Protein AF-A0A660S568-F1 (afdb_monomer)

Secondary structure (DSSP, 8-state):
-HHHHHHHHHHS----PPPEEE-HHHHHHHHHHHGGG---GGGHHHHHHHHHHHHHHHHHHTT--GGGHHHHHHHHHHHHHHHHHHHHHHH-GGG--SS-EEETTEEEPPPHHHHTHHHHHHHHHHHHHHHHHH-SS---SHHHHHHHHHHHHHHHHH-HHHHHHHHHHHHHHS-GGG--SS---HHHHHHHHHHHHHHHTTTTHHHHHHHHHHHHHHHHHHHHHHHTT-PPP----S----HHHHHHHHHHHHHHHHHH-SGGGHHHHHHHHHHHHHHHHTT-HHHHHHHHTS-STTHHHHHHHHHHHHHHHHHHTT-S---SSHHHHHHHHHHHHHHHHHHHHHHHHHHHHHHHHHHHHT-GGGTTSSHHHHHHHHHHHH--TT---TTTSSS--S--EEEEEEEEEESSSEEEEEEEEE-PPTT---HHHHHHHHH--HHHHHHHHHHHHHHH--HHHHTT----EEEEEEEEEEETTEEEEEEEEE-

Nearest PDB structures (foldseek):
  7vx8-assembly1_B  TM=1.198E-01  e=1.584E+00  Caenorhabditis elegans

Structure (mmCIF, N/CA/C/O backbone):
data_AF-A0A660S568-F1
#
_entry.id   AF-A0A660S568-F1
#
loop_
_atom_site.group_PDB
_atom_site.id
_atom_site.type_symbol
_atom_site.label_atom_id
_atom_site.label_alt_id
_atom_site.label_comp_id
_atom_site.label_asym_id
_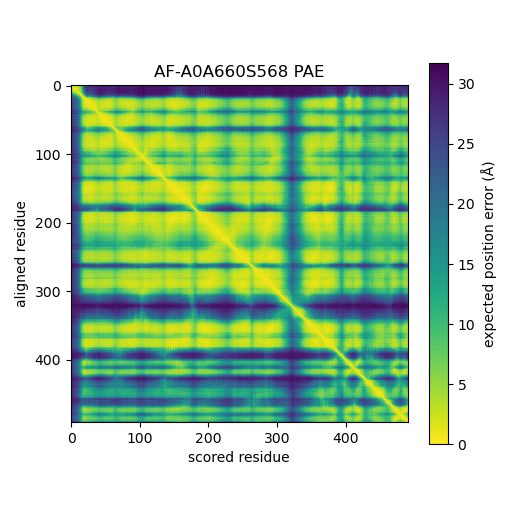atom_site.label_entity_id
_atom_site.label_seq_id
_atom_site.pdbx_PDB_ins_code
_atom_site.Cartn_x
_atom_site.Cartn_y
_atom_site.Cartn_z
_atom_site.occupancy
_atom_site.B_iso_or_equiv
_atom_site.auth_seq_id
_atom_site.auth_comp_id
_atom_site.auth_asym_id
_atom_site.auth_atom_id
_atom_site.pdbx_PDB_model_num
ATOM 1 N N . LYS A 1 1 ? 27.824 22.972 44.563 1.00 46.41 1 LYS A N 1
ATOM 2 C CA . LYS A 1 1 ? 26.780 21.960 44.894 1.00 46.41 1 LYS A CA 1
ATOM 3 C C . LYS A 1 1 ? 25.363 22.378 44.470 1.00 46.41 1 LYS A C 1
ATOM 5 O O . LYS A 1 1 ? 24.784 21.638 43.693 1.00 46.41 1 LYS A O 1
ATOM 10 N N . LYS A 1 2 ? 24.819 23.547 44.859 1.00 43.12 2 LYS A N 1
ATOM 11 C CA . LYS A 1 2 ? 23.480 24.006 44.397 1.00 43.12 2 LYS A CA 1
ATOM 12 C C . LYS A 1 2 ? 23.374 24.261 42.878 1.00 43.12 2 LYS A C 1
ATOM 14 O O . LYS A 1 2 ? 22.350 23.951 42.289 1.00 43.12 2 LYS A O 1
ATOM 19 N N . PHE A 1 3 ? 24.447 24.729 42.235 1.00 35.59 3 PHE A N 1
ATOM 20 C CA . PHE A 1 3 ? 24.485 24.933 40.776 1.00 35.59 3 PHE A CA 1
ATOM 21 C C . PHE A 1 3 ? 24.481 23.611 39.984 1.00 35.59 3 PHE A C 1
ATOM 23 O O . PHE A 1 3 ? 23.767 23.478 39.002 1.00 35.59 3 PHE A O 1
ATOM 30 N N . LEU A 1 4 ? 25.198 22.595 40.478 1.00 39.75 4 LEU A N 1
ATOM 31 C CA . LEU A 1 4 ? 25.195 21.236 39.919 1.00 39.75 4 LEU A CA 1
ATOM 32 C C . LEU A 1 4 ? 23.847 20.526 40.120 1.00 39.75 4 LEU A C 1
ATOM 34 O O . LEU A 1 4 ? 23.410 19.816 39.229 1.00 39.75 4 LEU A O 1
ATOM 38 N N . ALA A 1 5 ? 23.158 20.755 41.243 1.00 40.19 5 ALA A N 1
ATOM 39 C CA . ALA A 1 5 ? 21.812 20.220 41.466 1.00 40.19 5 ALA A CA 1
ATOM 40 C C . ALA A 1 5 ? 20.760 20.861 40.538 1.00 40.19 5 ALA A C 1
ATOM 42 O O . ALA A 1 5 ? 19.881 20.157 40.056 1.00 40.19 5 ALA A O 1
ATOM 43 N N . SER A 1 6 ? 20.892 22.161 40.242 1.00 31.73 6 SER A N 1
ATOM 44 C CA . SER A 1 6 ? 20.068 22.863 39.244 1.00 31.73 6 SER A CA 1
ATOM 45 C C . SER A 1 6 ? 20.357 22.362 37.825 1.00 31.73 6 SER A C 1
ATOM 47 O O . SER A 1 6 ? 19.438 22.019 37.095 1.00 31.73 6 SER A O 1
ATOM 49 N N . LEU A 1 7 ? 21.632 22.188 37.455 1.00 33.47 7 LEU A N 1
ATOM 50 C CA . LEU A 1 7 ? 21.998 21.640 36.145 1.00 33.47 7 LEU A CA 1
ATOM 51 C C . LEU A 1 7 ? 21.511 20.192 35.964 1.00 33.47 7 LEU A C 1
ATOM 53 O O . LEU A 1 7 ? 21.050 19.835 34.888 1.00 33.47 7 LEU A O 1
ATOM 57 N N . ILE A 1 8 ? 21.563 19.375 37.022 1.00 43.44 8 ILE A N 1
ATOM 58 C CA . ILE A 1 8 ? 21.052 17.997 37.019 1.00 43.44 8 ILE A CA 1
ATOM 59 C C . ILE A 1 8 ? 19.518 17.972 36.999 1.00 43.44 8 ILE A C 1
ATOM 61 O O . ILE A 1 8 ? 18.960 17.085 36.366 1.00 43.44 8 ILE A O 1
ATOM 65 N N . SER A 1 9 ? 18.809 18.937 37.602 1.00 33.28 9 SER A N 1
ATOM 66 C CA . SER A 1 9 ? 17.347 19.027 37.445 1.00 33.28 9 SER A CA 1
ATOM 67 C C . SER A 1 9 ? 16.940 19.504 36.050 1.00 33.28 9 SER A C 1
ATOM 69 O O . SER A 1 9 ? 15.931 19.046 35.528 1.00 33.28 9 SER A O 1
ATOM 71 N N . THR A 1 10 ? 17.741 20.364 35.415 1.00 33.97 10 THR A N 1
ATOM 72 C CA . THR A 1 10 ? 17.512 20.812 34.031 1.00 33.97 10 THR A CA 1
ATOM 73 C C . THR A 1 10 ? 17.894 19.732 33.010 1.00 33.97 10 THR A C 1
ATOM 75 O O . THR A 1 10 ? 17.248 19.631 31.977 1.00 33.97 10 THR A O 1
ATOM 78 N N . LEU A 1 11 ? 18.872 18.869 33.317 1.00 32.28 11 LEU A N 1
ATOM 79 C CA . LEU A 1 11 ? 19.239 17.697 32.503 1.00 32.28 11 LEU A CA 1
ATOM 80 C C . LEU A 1 11 ? 18.333 16.474 32.748 1.00 32.28 11 LEU A C 1
ATOM 82 O O . LEU A 1 11 ? 18.175 15.654 31.850 1.00 32.28 11 LEU A O 1
ATOM 86 N N . ASN A 1 12 ? 17.705 16.362 33.925 1.00 31.38 12 ASN A N 1
ATOM 87 C CA . ASN A 1 12 ? 16.680 15.349 34.223 1.00 31.38 12 ASN A CA 1
ATOM 88 C C . ASN A 1 12 ? 15.267 15.766 33.791 1.00 31.38 12 ASN A C 1
ATOM 90 O O . ASN A 1 12 ? 14.353 14.945 33.842 1.00 31.38 12 ASN A O 1
ATOM 94 N N . ASN A 1 13 ? 15.098 16.986 33.280 1.00 32.75 13 ASN A N 1
ATOM 95 C CA . ASN A 1 13 ? 14.027 17.290 32.341 1.00 32.75 13 ASN A CA 1
ATOM 96 C C . ASN A 1 13 ? 14.436 16.778 30.952 1.00 32.75 13 ASN A C 1
ATOM 98 O O . ASN A 1 13 ? 14.500 17.534 29.988 1.00 32.75 13 ASN A O 1
ATOM 102 N N . SER A 1 14 ? 14.691 15.469 30.829 1.00 36.25 14 SER A N 1
ATOM 103 C CA . SER A 1 14 ? 14.353 14.810 29.573 1.00 36.25 14 SER A CA 1
ATOM 104 C C . SER A 1 14 ? 12.860 15.056 29.425 1.00 36.25 14 SER A C 1
ATOM 106 O O . SER A 1 14 ? 12.087 14.538 30.238 1.00 36.25 14 SER A O 1
ATOM 108 N N . GLU A 1 15 ? 12.482 15.948 28.511 1.00 41.94 15 GLU A N 1
ATOM 109 C CA . GLU A 1 15 ? 11.096 16.252 28.185 1.00 41.94 15 GLU A CA 1
ATOM 110 C C . GLU A 1 15 ? 10.309 14.944 28.243 1.00 41.94 15 GLU A C 1
ATOM 112 O O . GLU A 1 15 ? 10.569 14.013 27.478 1.00 41.94 15 GLU A O 1
ATOM 117 N N . LYS A 1 16 ? 9.390 14.822 29.208 1.00 41.22 16 LYS A N 1
ATOM 118 C CA . LYS A 1 16 ? 8.328 13.829 29.098 1.00 41.22 16 LYS A CA 1
ATOM 119 C C . LYS A 1 16 ? 7.536 14.274 27.876 1.00 41.22 16 LYS A C 1
ATOM 121 O O . LYS A 1 16 ? 6.599 15.051 28.017 1.00 41.22 16 LYS A O 1
ATOM 126 N N . MET A 1 17 ? 7.974 13.861 26.687 1.00 51.59 17 MET A N 1
ATOM 127 C CA . MET A 1 17 ? 7.196 14.035 25.476 1.00 51.59 17 MET A CA 1
ATOM 128 C C . MET A 1 17 ? 5.864 13.350 25.740 1.00 51.59 17 MET A C 1
ATOM 130 O O . MET A 1 17 ? 5.794 12.160 26.061 1.00 51.59 17 MET A O 1
ATOM 134 N N . GLU A 1 18 ? 4.816 14.162 25.740 1.00 64.94 18 GLU A N 1
ATOM 135 C CA . GLU A 1 18 ? 3.470 13.714 26.022 1.00 64.94 18 GLU A CA 1
ATOM 136 C C . GLU A 1 18 ? 3.030 12.795 24.881 1.00 64.94 18 GLU A C 1
ATOM 138 O O . GLU A 1 18 ? 3.074 13.162 23.704 1.00 64.94 18 GLU A O 1
ATOM 143 N N . MET A 1 19 ? 2.666 11.564 25.239 1.00 75.00 19 MET A N 1
ATOM 144 C CA . MET A 1 19 ? 2.151 10.562 24.313 1.00 75.00 19 MET A CA 1
ATOM 145 C C . MET A 1 19 ? 0.919 11.138 23.598 1.00 75.00 19 MET A C 1
ATOM 147 O O . MET A 1 19 ? -0.078 11.462 24.244 1.00 75.00 19 MET A O 1
ATOM 151 N N . VAL A 1 20 ? 0.970 11.271 22.270 1.00 82.31 20 VAL A N 1
ATOM 152 C CA . VAL A 1 20 ? -0.124 11.898 21.510 1.00 82.31 20 VAL A CA 1
ATOM 153 C C . VAL A 1 20 ? -1.171 10.859 21.157 1.00 82.31 20 VAL A C 1
ATOM 155 O O . VAL A 1 20 ? -0.849 9.848 20.538 1.00 82.31 20 VAL A O 1
ATOM 158 N N . GLU A 1 21 ? -2.424 11.129 21.517 1.00 84.25 21 GLU A N 1
ATOM 159 C CA . GLU A 1 21 ? -3.573 10.332 21.097 1.00 84.25 21 GLU A CA 1
ATOM 160 C C . GLU A 1 21 ? -3.810 10.472 19.587 1.00 84.25 21 GLU A C 1
ATOM 162 O O . GLU A 1 21 ? -4.004 11.575 19.074 1.00 84.25 21 GLU A O 1
ATOM 167 N N . ILE A 1 22 ? -3.791 9.351 18.869 1.00 84.44 22 ILE A N 1
ATOM 168 C CA . ILE A 1 22 ? -4.016 9.306 17.426 1.00 84.44 22 ILE A CA 1
ATOM 169 C C . ILE A 1 22 ? -5.459 8.923 17.142 1.00 84.44 22 ILE A C 1
ATOM 171 O O . ILE A 1 22 ? -5.963 7.901 17.606 1.00 84.44 22 ILE A O 1
ATOM 175 N N . THR A 1 23 ? -6.093 9.756 16.327 1.00 82.31 23 THR A N 1
ATOM 176 C CA . THR A 1 23 ? -7.437 9.566 15.786 1.00 82.31 23 THR A CA 1
ATOM 177 C C . THR A 1 23 ? -7.445 10.005 14.326 1.00 82.31 23 THR A C 1
ATOM 179 O O . THR A 1 23 ? -6.581 10.784 13.913 1.00 82.31 23 THR A O 1
ATOM 182 N N . ASP A 1 24 ? -8.457 9.591 13.556 1.00 83.25 24 ASP A N 1
ATOM 183 C CA . ASP A 1 24 ? -8.641 10.054 12.171 1.00 83.25 24 ASP A CA 1
ATOM 184 C C . ASP A 1 24 ? -8.621 11.589 12.096 1.00 83.25 24 ASP A C 1
ATOM 186 O O . ASP A 1 24 ? -7.982 12.163 11.221 1.00 83.25 24 ASP A O 1
ATOM 190 N N . ARG A 1 25 ? -9.242 12.269 13.070 1.00 85.75 25 ARG A N 1
ATOM 191 C CA . ARG A 1 25 ? -9.250 13.734 13.155 1.00 85.75 25 ARG A CA 1
ATOM 192 C C . ARG A 1 25 ? -7.841 14.318 13.272 1.00 85.75 25 ARG A C 1
ATOM 194 O O . ARG A 1 25 ? -7.518 15.232 12.522 1.00 85.75 25 ARG A O 1
ATOM 201 N N . VAL A 1 26 ? -7.014 13.792 14.178 1.00 87.94 26 VAL A N 1
ATOM 202 C CA . VAL A 1 26 ? -5.633 14.270 14.384 1.00 87.94 26 VAL A CA 1
ATOM 203 C C . VAL A 1 26 ? -4.795 14.082 13.120 1.00 87.94 26 VAL A C 1
ATOM 205 O O . VAL A 1 26 ? -4.037 14.976 12.744 1.00 87.94 26 VAL A O 1
ATOM 208 N N . LEU A 1 27 ? -4.947 12.943 12.439 1.00 89.94 27 LEU A N 1
ATOM 209 C CA . LEU A 1 27 ? -4.213 12.679 11.203 1.00 89.94 27 LEU A CA 1
ATOM 210 C C . LEU A 1 27 ? -4.673 13.583 10.052 1.00 89.94 27 LEU A C 1
ATOM 212 O O . LEU A 1 27 ? -3.843 14.127 9.328 1.00 89.94 27 LEU A O 1
ATOM 216 N N . ILE A 1 28 ? -5.983 13.798 9.914 1.00 90.69 28 ILE A N 1
ATOM 217 C CA . ILE A 1 28 ? -6.552 14.700 8.906 1.00 90.69 28 ILE A CA 1
ATOM 218 C C . ILE A 1 28 ? -6.083 16.139 9.137 1.00 90.69 28 ILE A C 1
ATOM 220 O O . ILE A 1 28 ? -5.620 16.786 8.202 1.00 90.69 28 ILE A O 1
ATOM 224 N N . GLU A 1 29 ? -6.134 16.628 10.378 1.00 91.12 29 GLU A N 1
ATOM 225 C CA . GLU A 1 29 ? -5.639 17.966 10.729 1.00 91.12 29 GLU A CA 1
ATOM 226 C C . GLU A 1 29 ? -4.133 18.109 10.435 1.00 91.12 29 GLU A C 1
ATOM 228 O O . GLU A 1 29 ? -3.666 19.183 10.051 1.00 91.12 29 GLU A O 1
ATOM 233 N N . SER A 1 30 ? -3.360 17.027 10.580 1.00 91.75 30 SER A N 1
ATOM 234 C CA . SER A 1 30 ? -1.941 16.989 10.209 1.00 91.75 30 SER A CA 1
ATOM 235 C C . SER A 1 30 ? -1.722 17.090 8.698 1.00 91.75 30 SER A C 1
ATOM 237 O O . SER A 1 30 ? -0.827 17.814 8.253 1.00 91.75 30 SER A O 1
ATOM 239 N N . LEU A 1 31 ? -2.541 16.400 7.900 1.00 91.94 31 LEU A N 1
ATOM 240 C CA . LEU A 1 31 ? -2.500 16.491 6.442 1.00 91.94 31 LEU A CA 1
ATOM 241 C C . LEU A 1 31 ? -2.888 17.897 5.969 1.00 91.94 31 LEU A C 1
ATOM 243 O O . LEU A 1 31 ? -2.153 18.506 5.194 1.00 91.94 31 LEU A O 1
ATOM 247 N N . GLU A 1 32 ? -3.990 18.448 6.482 1.00 90.38 32 GLU A N 1
ATOM 248 C CA . GLU A 1 32 ? -4.481 19.784 6.121 1.00 90.38 32 GLU A CA 1
ATOM 249 C C . GLU A 1 32 ? -3.446 20.882 6.381 1.00 90.38 32 GLU A C 1
ATOM 251 O O . GLU A 1 32 ? -3.291 21.771 5.550 1.00 90.38 32 GLU A O 1
ATOM 256 N N . LYS A 1 33 ? -2.679 20.801 7.478 1.00 90.44 33 LYS A N 1
ATOM 257 C CA . LYS A 1 33 ? -1.584 21.748 7.769 1.00 90.44 33 LYS A CA 1
ATOM 258 C C . LYS A 1 33 ? -0.454 21.711 6.739 1.00 90.44 33 LYS A C 1
ATOM 260 O O . LYS A 1 33 ? 0.278 22.690 6.611 1.00 90.44 33 LYS A O 1
ATOM 265 N N . LYS A 1 34 ? -0.276 20.595 6.028 1.00 85.44 34 LYS A N 1
ATOM 266 C CA . LYS A 1 34 ? 0.752 20.455 4.988 1.00 85.44 34 LYS A CA 1
ATOM 267 C C . LYS A 1 34 ? 0.269 20.914 3.614 1.00 85.44 34 LYS A C 1
ATOM 269 O O . LYS A 1 34 ? 1.109 21.342 2.830 1.00 85.44 34 LYS A O 1
ATOM 274 N N . LEU A 1 35 ? -1.038 20.888 3.337 1.00 86.06 35 LEU A N 1
ATOM 275 C CA . LEU A 1 35 ? -1.594 21.264 2.030 1.00 86.06 35 LEU A CA 1
ATOM 276 C C . LEU A 1 35 ? -1.207 22.685 1.557 1.00 86.06 35 LEU A C 1
ATOM 278 O O . LEU A 1 35 ? -0.800 22.799 0.402 1.00 86.06 35 LEU A O 1
ATOM 282 N N . PRO A 1 36 ? -1.221 23.744 2.399 1.00 81.88 36 PRO A N 1
ATOM 283 C CA . PRO A 1 36 ? -0.806 25.090 1.984 1.00 81.88 36 PRO A CA 1
ATOM 284 C C . PRO A 1 36 ? 0.651 25.197 1.518 1.00 81.88 36 PRO A C 1
ATOM 286 O O . PRO A 1 36 ? 0.995 26.131 0.804 1.00 81.88 36 PRO A O 1
ATOM 289 N N . ASN A 1 37 ? 1.510 24.250 1.909 1.00 77.62 37 ASN A N 1
ATOM 290 C CA . ASN A 1 37 ? 2.933 24.251 1.560 1.00 77.62 37 ASN A CA 1
ATOM 291 C C . ASN A 1 37 ? 3.222 23.495 0.248 1.00 77.62 37 ASN A C 1
ATOM 293 O O . ASN A 1 37 ? 4.380 23.324 -0.137 1.00 77.62 37 ASN A O 1
ATOM 297 N N . ILE A 1 38 ? 2.189 22.997 -0.438 1.00 77.62 38 ILE A N 1
ATOM 298 C CA . ILE A 1 38 ? 2.330 22.267 -1.698 1.00 77.62 38 ILE A CA 1
ATOM 299 C C . ILE A 1 38 ? 2.268 23.266 -2.858 1.00 77.62 38 ILE A C 1
ATOM 301 O O . ILE A 1 38 ? 1.205 23.589 -3.376 1.00 77.62 38 ILE A O 1
ATOM 305 N N . GLU A 1 39 ? 3.432 23.758 -3.283 1.00 66.44 39 GLU A N 1
ATOM 306 C CA . GLU A 1 39 ? 3.558 24.732 -4.379 1.00 66.44 39 GLU A CA 1
ATOM 307 C C . GLU A 1 39 ? 3.303 24.108 -5.764 1.00 66.44 39 GLU A C 1
ATOM 309 O O . GLU A 1 39 ? 4.236 23.751 -6.494 1.00 66.44 39 GLU A O 1
ATOM 314 N N . VAL A 1 40 ? 2.033 23.955 -6.152 1.00 71.94 40 VAL A N 1
ATOM 315 C CA . VAL A 1 40 ? 1.663 23.536 -7.512 1.00 71.94 40 VAL A CA 1
ATOM 316 C C . VAL A 1 40 ? 0.359 24.202 -7.953 1.00 71.94 40 VAL A C 1
ATOM 318 O O . VAL A 1 40 ? -0.719 23.734 -7.606 1.00 71.94 40 VAL A O 1
ATOM 321 N N . LYS A 1 41 ? 0.458 25.242 -8.793 1.00 77.38 41 LYS A N 1
ATOM 322 C CA . LYS A 1 41 ? -0.714 25.940 -9.365 1.00 77.38 41 LYS A CA 1
ATOM 323 C C . LYS A 1 41 ? -1.704 24.989 -10.047 1.00 77.38 41 LYS A C 1
ATOM 325 O O . LYS A 1 41 ? -2.909 25.129 -9.918 1.00 77.38 41 LYS A O 1
ATOM 330 N N . GLU A 1 42 ? -1.186 23.968 -10.724 1.00 78.75 42 GLU A N 1
ATOM 331 C CA . GLU A 1 42 ? -1.987 22.950 -11.422 1.00 78.75 42 GLU A CA 1
ATOM 332 C C . GLU A 1 42 ? -2.821 22.065 -10.473 1.00 78.75 42 GLU A C 1
ATOM 334 O O . GLU A 1 42 ? -3.703 21.346 -10.933 1.00 78.75 42 GLU A O 1
ATOM 339 N N . LEU A 1 43 ? -2.554 22.098 -9.160 1.00 83.31 43 LEU A N 1
ATOM 340 C CA . LEU A 1 43 ? -3.222 21.269 -8.152 1.00 83.31 43 LEU A CA 1
ATOM 341 C C . LEU A 1 43 ? -4.096 22.081 -7.188 1.00 83.31 43 LEU A C 1
ATOM 343 O O . LEU A 1 43 ? -4.704 21.476 -6.308 1.00 83.31 43 LEU A O 1
ATOM 347 N N . GLU A 1 44 ? -4.204 23.405 -7.355 1.00 86.12 44 GLU A N 1
ATOM 348 C CA . GLU A 1 44 ? -4.979 24.295 -6.469 1.00 86.12 44 GLU A CA 1
ATOM 349 C C . GLU A 1 44 ? -6.417 23.793 -6.278 1.00 86.12 44 GLU A C 1
ATOM 351 O O . GLU A 1 44 ? -6.851 23.569 -5.150 1.00 86.12 44 GLU A O 1
ATOM 356 N N . GLN A 1 45 ? -7.105 23.459 -7.373 1.00 88.12 45 GLN A N 1
ATOM 357 C CA . GLN A 1 45 ? -8.460 22.904 -7.317 1.00 88.12 45 GLN A CA 1
ATOM 358 C C . GLN A 1 45 ? -8.528 21.565 -6.560 1.00 88.12 45 GLN A C 1
ATOM 360 O O . GLN A 1 45 ? -9.477 21.310 -5.821 1.00 88.12 45 GLN A O 1
ATOM 365 N N . SER A 1 46 ? -7.526 20.692 -6.728 1.00 87.56 46 SER A N 1
ATOM 366 C CA . SER A 1 46 ? -7.480 19.418 -5.996 1.00 87.56 46 SER A CA 1
ATOM 367 C C . SER A 1 46 ? -7.232 19.626 -4.505 1.00 87.56 46 SER A C 1
ATOM 369 O O . SER A 1 46 ? -7.741 18.851 -3.701 1.00 87.56 46 SER A O 1
ATOM 371 N N . ILE A 1 47 ? -6.465 20.652 -4.130 1.00 88.06 47 ILE A N 1
ATOM 372 C CA . ILE A 1 47 ? -6.206 21.002 -2.732 1.00 88.06 47 ILE A CA 1
ATOM 373 C C . ILE A 1 47 ? -7.481 21.533 -2.071 1.00 88.06 47 ILE A C 1
ATOM 375 O O . ILE A 1 47 ? -7.834 21.062 -0.989 1.00 88.06 47 ILE A O 1
ATOM 379 N N . GLU A 1 48 ? -8.187 22.458 -2.723 1.00 89.75 48 GLU A N 1
ATOM 380 C CA . GLU A 1 48 ? -9.441 23.026 -2.213 1.00 89.75 48 GLU A CA 1
ATOM 381 C C . GLU A 1 48 ? -10.515 21.948 -2.013 1.00 89.75 48 GLU A C 1
ATOM 383 O O . GLU A 1 48 ? -11.113 21.846 -0.935 1.00 89.75 48 GLU A O 1
ATOM 388 N N . GLU A 1 49 ? -10.728 21.090 -3.017 1.00 92.38 49 GLU A N 1
ATOM 389 C CA . GLU A 1 49 ? -11.721 20.019 -2.907 1.00 92.38 49 GLU A CA 1
ATOM 390 C C . GLU A 1 49 ? -11.304 18.987 -1.848 1.00 92.38 49 GLU A C 1
ATOM 392 O O . GLU A 1 49 ? -12.129 18.583 -1.028 1.00 92.38 49 GLU A O 1
ATOM 397 N N . LEU A 1 50 ? -10.016 18.630 -1.766 1.00 91.25 50 LEU A N 1
ATOM 398 C CA . LEU A 1 50 ? -9.520 17.744 -0.712 1.00 91.25 50 LEU A CA 1
ATOM 399 C C . LEU A 1 50 ? -9.800 18.309 0.689 1.00 91.25 50 LEU A C 1
ATOM 401 O O . LEU A 1 50 ? -10.291 17.579 1.547 1.00 91.25 50 LEU A O 1
ATOM 405 N N . GLN A 1 51 ? -9.542 19.595 0.940 1.00 92.00 51 GLN A N 1
ATOM 406 C CA . GLN A 1 51 ? -9.827 20.227 2.237 1.00 92.00 51 GLN A CA 1
ATOM 407 C C . GLN A 1 51 ? -11.316 20.165 2.604 1.00 92.00 51 GLN A C 1
ATOM 409 O O . GLN A 1 51 ? -11.676 19.896 3.757 1.00 92.00 51 GLN A O 1
ATOM 414 N N . LYS A 1 52 ? -12.198 20.363 1.620 1.00 94.12 52 LYS A N 1
ATOM 415 C CA . LYS A 1 52 ? -13.648 20.234 1.794 1.00 94.12 52 LYS A CA 1
ATOM 416 C C . LYS A 1 52 ? -14.049 18.797 2.136 1.00 94.12 52 LYS A C 1
ATOM 418 O O . LYS A 1 52 ? -14.783 18.586 3.105 1.00 94.12 52 LYS A O 1
ATOM 423 N N . LEU A 1 53 ? -13.536 17.808 1.406 1.00 92.88 53 LEU A N 1
ATOM 424 C CA . LEU A 1 53 ? -13.817 16.389 1.649 1.00 92.88 53 LEU A CA 1
ATOM 425 C C . LEU A 1 53 ? -13.284 15.925 3.016 1.00 92.88 53 LEU A C 1
ATOM 427 O O . LEU A 1 53 ? -13.994 15.268 3.778 1.00 92.88 53 LEU A O 1
ATOM 431 N N . LEU A 1 54 ? -12.074 16.338 3.394 1.00 89.81 54 LEU A N 1
ATOM 432 C CA . LEU A 1 54 ? -11.497 16.066 4.715 1.00 89.81 54 LEU A CA 1
ATOM 433 C C . LEU A 1 54 ? -12.309 16.710 5.850 1.00 89.81 54 LEU A C 1
ATOM 435 O O . LEU A 1 54 ? -12.502 16.112 6.914 1.00 89.81 54 LEU A O 1
ATOM 439 N N . SER A 1 55 ? -12.854 17.904 5.618 1.00 91.19 55 SER A N 1
ATOM 440 C CA . SER A 1 55 ? -13.773 18.556 6.555 1.00 91.19 55 SER A CA 1
ATOM 441 C C . SER A 1 55 ? -15.071 17.767 6.735 1.00 91.19 55 SER A C 1
ATOM 443 O O . SER A 1 55 ? -15.526 17.588 7.869 1.00 91.19 55 SER A O 1
ATOM 445 N N . LEU A 1 56 ? -15.631 17.223 5.651 1.00 90.94 56 LEU A N 1
ATOM 446 C CA . LEU A 1 56 ? -16.790 16.329 5.707 1.00 90.94 56 LEU A CA 1
ATOM 447 C C . LEU A 1 56 ? -16.479 15.039 6.480 1.00 90.94 56 LEU A C 1
ATOM 449 O O . LEU A 1 56 ? -17.303 14.614 7.295 1.00 90.94 56 LEU A O 1
ATOM 453 N N . TRP A 1 57 ? -15.287 14.457 6.304 1.00 87.62 57 TRP A N 1
ATOM 454 C CA . TRP A 1 57 ? -14.859 13.266 7.053 1.00 87.62 57 TRP A CA 1
ATOM 455 C C . TRP A 1 57 ? -14.888 13.560 8.550 1.00 87.62 57 TRP A C 1
ATOM 457 O O . TRP A 1 57 ? -15.542 12.847 9.315 1.00 87.62 57 TRP A O 1
ATOM 467 N N . LYS A 1 58 ? -14.231 14.644 8.985 1.00 85.88 58 LYS A N 1
ATOM 468 C CA . LYS A 1 58 ? -14.189 15.050 10.401 1.00 85.88 58 LYS A CA 1
ATOM 469 C C . LYS A 1 58 ? -15.591 15.222 10.992 1.00 85.88 58 LYS A C 1
ATOM 471 O O . LYS A 1 58 ? -15.844 14.765 12.105 1.00 85.88 58 LYS A O 1
ATOM 476 N N . GLN A 1 59 ? -16.517 15.835 10.252 1.00 84.88 59 GLN A N 1
ATOM 477 C CA . GLN A 1 59 ? -17.904 16.007 10.701 1.00 84.88 59 GLN A CA 1
ATOM 478 C C . GLN A 1 59 ? -18.634 14.670 10.877 1.00 84.88 59 GLN A C 1
ATOM 480 O O . GLN A 1 59 ? -19.376 14.496 11.846 1.00 84.88 59 GLN A O 1
ATOM 485 N N . LYS A 1 60 ? -18.416 13.718 9.962 1.00 78.31 60 LYS A N 1
ATOM 486 C CA . LYS A 1 60 ? -18.999 12.371 10.019 1.00 78.31 60 LYS A CA 1
ATOM 487 C C . LYS A 1 60 ? -18.478 11.568 11.218 1.00 78.31 60 LYS A C 1
ATOM 489 O O . LYS A 1 60 ? -19.264 10.883 11.868 1.00 78.31 60 LYS A O 1
ATOM 494 N N . GLN A 1 61 ? -17.210 11.742 11.597 1.00 70.00 61 GLN A N 1
ATOM 495 C CA . GLN A 1 61 ? -16.622 11.094 12.782 1.00 70.00 61 GLN A CA 1
ATOM 496 C C . GLN A 1 61 ? -17.271 11.534 14.106 1.00 70.00 61 GLN A C 1
ATOM 498 O O . GLN A 1 61 ? -17.350 10.757 15.049 1.00 70.00 61 GLN A O 1
ATOM 503 N N . GLY A 1 62 ? -17.807 12.754 14.189 1.00 61.97 62 GLY A N 1
ATOM 504 C CA . GLY A 1 62 ? -18.518 13.227 15.385 1.00 61.97 62 GLY A CA 1
ATOM 505 C C . GLY A 1 62 ? -19.920 12.631 15.582 1.00 61.97 62 GLY A C 1
ATOM 506 O O . GLY A 1 62 ? -20.565 12.925 16.585 1.00 61.97 62 GLY A O 1
ATOM 507 N N . ARG A 1 63 ? -20.426 11.831 14.629 1.00 60.44 63 ARG A N 1
ATOM 508 C CA . ARG A 1 63 ? -21.829 11.375 14.573 1.00 60.44 63 ARG A CA 1
ATOM 509 C C . ARG A 1 63 ? -22.011 9.861 14.745 1.00 60.44 63 ARG A C 1
ATOM 511 O O . ARG A 1 63 ? -23.075 9.353 14.393 1.00 60.44 63 ARG A O 1
ATOM 518 N N . PHE A 1 64 ? -21.024 9.134 15.282 1.00 58.56 64 PHE A N 1
ATOM 519 C CA . PHE A 1 64 ? -21.115 7.684 15.538 1.00 58.56 64 PHE A CA 1
ATOM 520 C C . PHE A 1 64 ? -22.150 7.339 16.623 1.00 58.56 64 PHE A C 1
ATOM 522 O O . PHE A 1 64 ? -21.826 7.016 17.761 1.00 58.56 64 PHE A O 1
ATOM 529 N N . GLN A 1 65 ? -23.426 7.380 16.252 1.00 56.81 65 GLN A N 1
ATOM 530 C CA . GLN A 1 65 ? -24.538 6.844 17.029 1.00 56.81 65 GLN A CA 1
ATOM 531 C C . GLN A 1 65 ? -24.713 5.349 16.684 1.00 56.81 65 GLN A C 1
ATOM 533 O O . GLN A 1 65 ? -24.640 5.001 15.499 1.00 56.81 65 GLN A O 1
ATOM 538 N N . PRO A 1 66 ? -24.976 4.455 17.660 1.00 53.59 66 PRO A N 1
ATOM 539 C CA . PRO A 1 66 ? -25.094 3.007 17.433 1.00 53.59 66 PRO A CA 1
ATOM 540 C C . PRO A 1 66 ? -26.066 2.616 16.307 1.00 53.59 66 PRO A C 1
ATOM 542 O O . PRO A 1 66 ? -25.778 1.712 15.527 1.00 53.59 66 PRO A O 1
ATOM 545 N N . ASN A 1 67 ? -27.168 3.356 16.155 1.00 57.22 67 ASN A N 1
ATOM 546 C CA . ASN A 1 67 ? -28.253 3.012 15.231 1.00 57.22 67 ASN A CA 1
ATOM 547 C C . ASN A 1 67 ? -27.969 3.359 13.752 1.00 57.22 67 ASN A C 1
ATOM 549 O O . ASN A 1 67 ? -28.716 2.924 12.885 1.00 57.22 67 ASN A O 1
ATOM 553 N N . ASN A 1 68 ? -26.895 4.107 13.445 1.00 64.44 68 ASN A N 1
ATOM 554 C CA . ASN A 1 68 ? -26.587 4.599 12.088 1.00 64.44 68 ASN A CA 1
ATOM 555 C C . ASN A 1 68 ? -25.205 4.174 11.552 1.00 64.44 68 ASN A C 1
ATOM 557 O O . ASN A 1 68 ? -24.765 4.673 10.515 1.00 64.44 68 ASN A O 1
ATOM 561 N N . ARG A 1 69 ? -24.508 3.251 12.226 1.00 64.88 69 ARG A N 1
ATOM 562 C CA . ARG A 1 69 ? -23.112 2.893 11.904 1.00 64.88 69 ARG A CA 1
ATOM 563 C C . ARG A 1 69 ? -22.903 2.375 10.483 1.00 64.88 69 ARG A C 1
ATOM 565 O O . ARG A 1 69 ? -21.962 2.803 9.828 1.00 64.88 69 ARG A O 1
ATOM 572 N N . LYS A 1 70 ? -23.793 1.510 9.982 1.00 69.81 70 LYS A N 1
ATOM 573 C CA . LYS A 1 70 ? -23.687 0.956 8.620 1.00 69.81 70 LYS A CA 1
ATOM 574 C C . LYS A 1 70 ? -23.745 2.053 7.554 1.00 69.81 70 LYS A C 1
ATOM 576 O O . LYS A 1 70 ? -22.883 2.115 6.689 1.00 69.81 70 LYS A O 1
ATOM 581 N N . LYS A 1 71 ? -24.730 2.946 7.666 1.00 74.62 71 LYS A N 1
ATOM 582 C CA . LYS A 1 71 ? -24.886 4.079 6.750 1.00 74.62 71 LYS A CA 1
ATOM 583 C C . LYS A 1 71 ? -23.674 5.010 6.815 1.00 74.62 71 LYS A C 1
ATOM 585 O O . LYS A 1 71 ? -23.150 5.413 5.788 1.00 74.62 71 LYS A O 1
ATOM 590 N N . LEU A 1 72 ? -23.197 5.312 8.022 1.00 74.12 72 LEU A N 1
ATOM 591 C CA . LEU A 1 72 ? -22.017 6.151 8.218 1.00 74.12 72 LEU A CA 1
ATOM 592 C C . LEU A 1 72 ? -20.748 5.521 7.625 1.00 74.12 72 LEU A C 1
ATOM 594 O O . LEU A 1 72 ? -19.924 6.224 7.055 1.00 74.12 72 LEU A O 1
ATOM 598 N N . PHE A 1 73 ? -20.600 4.203 7.734 1.00 75.50 73 PHE A N 1
ATOM 599 C CA . PHE A 1 73 ? -19.501 3.466 7.123 1.00 75.50 73 PHE A CA 1
ATOM 600 C C . PHE A 1 73 ? -19.522 3.545 5.594 1.00 75.50 73 PHE A C 1
ATOM 602 O O . PHE A 1 73 ? -18.496 3.851 4.994 1.00 75.50 73 PHE A O 1
ATOM 609 N N . GLU A 1 74 ? -20.682 3.320 4.975 1.00 78.88 74 GLU A N 1
ATOM 610 C CA . GLU A 1 74 ? -20.868 3.466 3.525 1.00 78.88 74 GLU A CA 1
ATOM 611 C C . GLU A 1 74 ? -20.539 4.900 3.076 1.00 78.88 74 GLU A C 1
ATOM 613 O O . GLU A 1 74 ? -19.741 5.094 2.163 1.00 78.88 74 GLU A O 1
ATOM 618 N N . GLU A 1 75 ? -21.031 5.907 3.805 1.00 83.56 75 GLU A N 1
ATOM 619 C CA . GLU A 1 75 ? -20.715 7.316 3.546 1.00 83.56 75 GLU A CA 1
ATOM 620 C C . GLU A 1 75 ? -19.214 7.638 3.682 1.00 83.56 75 GLU A C 1
ATOM 622 O O . GLU A 1 75 ? -18.714 8.512 2.975 1.00 83.56 75 GLU A O 1
ATOM 627 N N . ILE A 1 76 ? -18.488 6.978 4.592 1.00 83.44 76 ILE A N 1
ATOM 628 C CA . ILE A 1 76 ? -17.034 7.156 4.734 1.00 83.44 76 ILE A CA 1
ATOM 629 C C . ILE A 1 76 ? -16.289 6.456 3.592 1.00 83.44 76 ILE A C 1
ATOM 631 O O . ILE A 1 76 ? -15.329 7.025 3.085 1.00 83.44 76 ILE A O 1
ATOM 635 N N . ILE A 1 77 ? -16.715 5.267 3.151 1.00 85.31 77 ILE A N 1
ATOM 636 C CA . ILE A 1 77 ? -16.121 4.607 1.973 1.00 85.31 77 ILE A CA 1
ATOM 637 C C . ILE A 1 77 ? -16.276 5.487 0.733 1.00 85.31 77 ILE A C 1
ATOM 639 O O . ILE A 1 77 ? -15.316 5.646 -0.020 1.00 85.31 77 ILE A O 1
ATOM 643 N N . ASP A 1 78 ? -17.461 6.060 0.532 1.00 88.12 78 ASP A N 1
ATOM 644 C CA . ASP A 1 78 ? -17.741 6.954 -0.592 1.00 88.12 78 ASP A CA 1
ATOM 645 C C . ASP A 1 78 ? -16.828 8.171 -0.557 1.00 88.12 78 ASP A C 1
ATOM 647 O O . ASP A 1 78 ? -16.146 8.478 -1.535 1.00 88.12 78 ASP A O 1
ATOM 651 N N . LEU A 1 79 ? -16.725 8.787 0.617 1.00 90.25 79 LEU A N 1
ATOM 652 C CA . LEU A 1 79 ? -15.857 9.929 0.827 1.00 90.25 79 LEU A CA 1
ATOM 653 C C . LEU A 1 79 ? -14.379 9.588 0.591 1.00 90.25 79 LEU A C 1
ATOM 655 O O . LEU A 1 79 ? -13.658 10.349 -0.044 1.00 90.25 79 LEU A O 1
ATOM 659 N N . CYS A 1 80 ? -13.926 8.429 1.060 1.00 89.62 80 CYS A N 1
ATOM 660 C CA . CYS A 1 80 ? -12.600 7.901 0.768 1.00 89.62 80 CYS A CA 1
ATOM 661 C C . CYS A 1 80 ? -12.386 7.736 -0.746 1.00 89.62 80 CYS A C 1
ATOM 663 O O . CYS A 1 80 ? -11.371 8.178 -1.279 1.00 89.62 80 CYS A O 1
ATOM 665 N N . ALA A 1 81 ? -13.343 7.148 -1.465 1.00 90.06 81 ALA A N 1
ATOM 666 C CA . ALA A 1 81 ? -13.249 6.987 -2.913 1.00 90.06 81 ALA A CA 1
ATOM 667 C C . ALA A 1 81 ? -13.174 8.334 -3.658 1.00 90.06 81 ALA A C 1
ATOM 669 O O . ALA A 1 81 ? -12.501 8.418 -4.684 1.00 90.06 81 ALA A O 1
ATOM 670 N N . GLU A 1 82 ? -13.803 9.388 -3.133 1.00 92.56 82 GLU A N 1
ATOM 671 C CA . GLU A 1 82 ? -13.694 10.760 -3.651 1.00 92.56 82 GLU A CA 1
ATOM 672 C C . GLU A 1 82 ? -12.352 11.421 -3.302 1.00 92.56 82 GLU A C 1
ATOM 674 O O . GLU A 1 82 ? -11.772 12.121 -4.125 1.00 92.56 82 GLU A O 1
ATOM 679 N N . ILE A 1 83 ? -11.813 11.167 -2.108 1.00 93.12 83 ILE A N 1
ATOM 680 C CA . ILE A 1 83 ? -10.521 11.702 -1.653 1.00 93.12 83 ILE A CA 1
ATOM 681 C C . ILE A 1 83 ? -9.343 11.084 -2.425 1.00 93.12 83 ILE A C 1
ATOM 683 O O . ILE A 1 83 ? -8.346 11.768 -2.676 1.00 93.12 83 ILE A O 1
ATOM 687 N N . TYR A 1 84 ? -9.441 9.805 -2.810 1.00 92.56 84 TYR A N 1
ATOM 688 C CA . TYR A 1 84 ? -8.334 9.020 -3.387 1.00 92.56 84 TYR A CA 1
ATOM 689 C C . TYR A 1 84 ? -7.621 9.728 -4.540 1.00 92.56 84 TYR A C 1
ATOM 691 O O . TYR A 1 84 ? -6.401 9.909 -4.464 1.00 92.56 84 TYR A O 1
ATOM 699 N N . PRO A 1 85 ? -8.336 10.179 -5.587 1.00 91.56 85 PRO A N 1
ATOM 700 C CA . PRO A 1 85 ? -7.704 10.775 -6.754 1.00 91.56 85 PRO A CA 1
ATOM 701 C C . PRO A 1 85 ? -7.008 12.091 -6.415 1.00 91.56 85 PRO A C 1
ATOM 703 O O . PRO A 1 85 ? -5.932 12.364 -6.939 1.00 91.56 85 PRO A O 1
ATOM 706 N N . HIS A 1 86 ? -7.565 12.884 -5.492 1.00 92.69 86 HIS A N 1
ATOM 707 C CA . HIS A 1 86 ? -6.949 14.138 -5.061 1.00 92.69 86 HIS A CA 1
ATOM 708 C C . HIS A 1 86 ? -5.633 13.897 -4.322 1.00 92.69 86 HIS A C 1
ATOM 710 O O . HIS A 1 86 ? -4.640 14.554 -4.631 1.00 92.69 86 HIS A O 1
ATOM 716 N N . ILE A 1 87 ? -5.579 12.919 -3.408 1.00 92.94 87 ILE A N 1
ATOM 717 C CA . ILE A 1 87 ? -4.323 12.566 -2.730 1.00 92.94 87 ILE A CA 1
ATOM 718 C C . ILE A 1 87 ? -3.292 12.067 -3.740 1.00 92.94 87 ILE A C 1
ATOM 720 O O . ILE A 1 87 ? -2.145 12.518 -3.700 1.00 92.94 87 ILE A O 1
ATOM 724 N N . VAL A 1 88 ? -3.681 11.183 -4.664 1.00 91.88 88 VAL A N 1
ATOM 725 C CA . VAL A 1 88 ? -2.781 10.682 -5.714 1.00 91.88 88 VAL A CA 1
ATOM 726 C C . VAL A 1 88 ? -2.249 11.840 -6.558 1.00 91.88 88 VAL A C 1
ATOM 728 O O . VAL A 1 88 ? -1.037 11.983 -6.679 1.00 91.88 88 VAL A O 1
ATOM 731 N N . ASN A 1 89 ? -3.110 12.726 -7.058 1.00 89.00 89 ASN A N 1
ATOM 732 C CA . ASN A 1 89 ? -2.698 13.876 -7.871 1.00 89.00 89 ASN A CA 1
ATOM 733 C C . ASN A 1 89 ? -1.729 14.806 -7.125 1.00 89.00 89 ASN A C 1
ATOM 735 O O . ASN A 1 89 ? -0.737 15.257 -7.697 1.00 89.00 89 ASN A O 1
ATOM 739 N N . ILE A 1 90 ? -1.989 15.057 -5.840 1.00 89.25 90 ILE A N 1
ATOM 740 C CA . ILE A 1 90 ? -1.175 15.932 -4.989 1.00 89.25 90 ILE A CA 1
ATOM 741 C C . ILE A 1 90 ? 0.201 15.323 -4.690 1.00 89.25 90 ILE A C 1
ATOM 743 O O . ILE A 1 90 ? 1.223 16.004 -4.776 1.00 89.25 90 ILE A O 1
ATOM 747 N N . THR A 1 91 ? 0.240 14.040 -4.340 1.00 89.69 91 THR A N 1
ATOM 748 C CA . THR A 1 91 ? 1.447 13.386 -3.808 1.00 89.69 91 THR A CA 1
ATOM 749 C C . THR A 1 91 ? 2.302 12.720 -4.882 1.00 89.69 91 THR A C 1
ATOM 751 O O . THR A 1 91 ? 3.520 12.643 -4.739 1.00 89.69 91 THR A O 1
ATOM 754 N N . CYS A 1 92 ? 1.701 12.274 -5.987 1.00 87.25 92 CYS A N 1
ATOM 755 C CA . CYS A 1 92 ? 2.380 11.482 -7.012 1.00 87.25 92 CYS A CA 1
ATOM 756 C C . CYS A 1 92 ? 3.016 12.322 -8.129 1.00 87.25 92 CYS A C 1
ATOM 758 O O . CYS A 1 92 ? 3.529 11.755 -9.095 1.00 87.25 92 CYS A O 1
ATOM 760 N N . LYS A 1 93 ? 3.059 13.656 -7.994 1.00 80.69 93 LYS A N 1
ATOM 761 C CA . LYS A 1 93 ? 3.725 14.562 -8.948 1.00 80.69 93 LYS A CA 1
ATOM 762 C C . LYS A 1 93 ? 5.141 14.115 -9.359 1.00 80.69 93 LYS A C 1
ATOM 764 O O . LYS A 1 93 ? 5.434 14.207 -10.551 1.00 80.69 93 LYS A O 1
ATOM 769 N N . PRO A 1 94 ? 6.014 13.597 -8.465 1.00 81.12 94 PRO A N 1
ATOM 770 C CA . PRO A 1 94 ? 7.344 13.125 -8.862 1.00 81.12 94 PRO A CA 1
ATOM 771 C C . PRO A 1 94 ? 7.338 12.019 -9.930 1.00 81.12 94 PRO A C 1
ATOM 773 O O . PRO A 1 94 ? 8.326 11.864 -10.644 1.00 81.12 94 PRO A O 1
ATOM 776 N N . PHE A 1 95 ? 6.238 11.275 -10.065 1.00 83.12 95 PHE A N 1
ATOM 777 C CA . PHE A 1 95 ? 6.098 10.144 -10.988 1.00 83.12 95 PHE A CA 1
ATOM 778 C C . PHE A 1 95 ? 5.364 10.499 -12.280 1.00 83.12 95 PHE A C 1
ATOM 780 O O . PHE A 1 95 ? 5.333 9.680 -13.195 1.00 83.12 95 PHE A O 1
ATOM 787 N N . ILE A 1 96 ? 4.765 11.691 -12.353 1.00 80.19 96 ILE A N 1
ATOM 788 C CA . ILE A 1 96 ? 4.001 12.139 -13.515 1.00 80.19 96 ILE A CA 1
ATOM 789 C C . ILE A 1 96 ? 4.960 12.772 -14.530 1.00 80.19 96 ILE A C 1
ATOM 791 O O . ILE A 1 96 ? 5.610 13.790 -14.287 1.00 80.19 96 ILE A O 1
ATOM 795 N N . PHE A 1 97 ? 5.048 12.161 -15.704 1.00 79.06 97 PHE A N 1
ATOM 796 C CA . PHE A 1 97 ? 5.667 12.713 -16.897 1.00 79.06 97 PHE A CA 1
ATOM 797 C C . PHE A 1 97 ? 4.733 13.738 -17.555 1.00 79.06 97 PHE A C 1
ATOM 799 O O . PHE A 1 97 ? 3.544 13.474 -17.739 1.00 79.06 97 PHE A O 1
ATOM 806 N N . SER A 1 98 ? 5.283 14.881 -17.971 1.00 76.56 98 SER A N 1
ATOM 807 C CA . SER A 1 98 ? 4.557 15.909 -18.736 1.00 76.56 98 SER A CA 1
ATOM 808 C C . SER A 1 98 ? 4.169 15.444 -20.145 1.00 76.56 98 SER A C 1
ATOM 810 O O . SER A 1 98 ? 3.214 15.935 -20.734 1.00 76.56 98 SER A O 1
ATOM 812 N N . SER A 1 99 ? 4.910 14.484 -20.692 1.00 79.69 99 SER A N 1
ATOM 813 C CA . SER A 1 99 ? 4.636 13.791 -21.951 1.00 79.69 99 SER A CA 1
ATOM 814 C C . SER A 1 99 ? 5.244 12.388 -21.878 1.00 79.69 99 SER A C 1
ATOM 816 O O . SER A 1 99 ? 6.134 12.177 -21.047 1.00 79.69 99 SER A O 1
ATOM 818 N N . PRO A 1 100 ? 4.791 11.417 -22.699 1.00 83.50 100 PRO A N 1
ATOM 819 C CA . PRO A 1 100 ? 5.452 10.123 -22.787 1.00 83.50 100 PRO A CA 1
ATOM 820 C C . PRO A 1 100 ? 6.951 10.308 -22.979 1.00 83.50 100 PRO A C 1
ATOM 822 O O . PRO A 1 100 ? 7.411 11.038 -23.859 1.00 83.50 100 PRO A O 1
ATOM 825 N N . LEU A 1 101 ? 7.714 9.670 -22.110 1.00 75.75 101 LEU A N 1
ATOM 826 C CA . LEU A 1 101 ? 9.135 9.879 -22.039 1.00 75.75 101 LEU A CA 1
ATOM 827 C C . LEU A 1 101 ? 9.838 9.049 -23.113 1.00 75.75 101 LEU A C 1
ATOM 829 O O . LEU A 1 101 ? 9.726 7.826 -23.124 1.00 75.75 101 LEU A O 1
ATOM 833 N N . ARG A 1 102 ? 10.592 9.708 -23.998 1.00 76.25 102 ARG A N 1
ATOM 834 C CA . ARG A 1 102 ? 11.299 9.057 -25.109 1.00 76.25 102 ARG A CA 1
ATOM 835 C C . ARG A 1 102 ? 12.798 8.946 -24.849 1.00 76.25 102 ARG A C 1
ATOM 837 O O . ARG A 1 102 ? 13.464 9.947 -24.594 1.00 76.25 102 ARG A O 1
ATOM 844 N N . HIS A 1 103 ? 13.340 7.735 -24.963 1.00 70.31 103 HIS A N 1
ATOM 845 C CA . HIS A 1 103 ? 14.778 7.462 -24.901 1.00 70.31 103 HIS A CA 1
ATOM 846 C C . HIS A 1 103 ? 15.214 6.568 -26.075 1.00 70.31 103 HIS A C 1
ATOM 848 O O . HIS A 1 103 ? 15.232 5.335 -25.984 1.00 70.31 103 HIS A O 1
ATOM 854 N N . GLY A 1 104 ? 15.565 7.198 -27.201 1.00 75.50 104 GLY A N 1
ATOM 855 C CA . GLY A 1 104 ? 15.673 6.505 -28.490 1.00 75.50 104 GLY A CA 1
ATOM 856 C C . GLY A 1 104 ? 14.300 5.967 -28.901 1.00 75.50 104 GLY A C 1
ATOM 857 O O . GLY A 1 104 ? 13.315 6.691 -28.797 1.00 75.50 104 GLY A O 1
ATOM 858 N N . ASP A 1 105 ? 14.227 4.689 -29.268 1.00 80.56 105 ASP A N 1
ATOM 859 C CA . ASP A 1 105 ? 12.974 4.029 -29.691 1.00 80.56 105 ASP A CA 1
ATOM 860 C C . ASP A 1 105 ? 12.070 3.575 -28.531 1.00 80.56 105 ASP A C 1
ATOM 862 O O . ASP A 1 105 ? 11.039 2.943 -28.750 1.00 80.56 105 ASP A O 1
ATOM 866 N N . ILE A 1 106 ? 12.466 3.840 -27.283 1.00 80.94 106 ILE A N 1
ATOM 867 C CA . ILE A 1 106 ? 11.701 3.447 -26.096 1.00 80.94 106 ILE A CA 1
ATOM 868 C C . ILE A 1 106 ? 10.831 4.626 -25.672 1.00 80.94 106 ILE A C 1
ATOM 870 O O . ILE A 1 106 ? 11.358 5.698 -25.376 1.00 80.94 106 ILE A O 1
ATOM 874 N N . GLU A 1 107 ? 9.519 4.409 -25.597 1.00 85.75 107 GLU A N 1
ATOM 875 C CA . GLU A 1 107 ? 8.554 5.364 -25.052 1.00 85.75 107 GLU A CA 1
ATOM 876 C C . GLU A 1 107 ? 7.970 4.818 -23.741 1.00 85.75 107 GLU A C 1
ATOM 878 O O . GLU A 1 107 ? 7.323 3.773 -23.734 1.00 85.75 107 GLU A O 1
ATOM 883 N N . ILE A 1 108 ? 8.191 5.527 -22.633 1.00 85.25 108 ILE A N 1
ATOM 884 C CA . ILE A 1 108 ? 7.634 5.206 -21.315 1.00 85.25 108 ILE A CA 1
ATOM 885 C C . ILE A 1 108 ? 6.475 6.156 -21.042 1.00 85.25 108 ILE A C 1
ATOM 887 O O . ILE A 1 108 ? 6.648 7.370 -20.932 1.00 85.25 108 ILE A O 1
ATOM 891 N N . LYS A 1 109 ? 5.271 5.601 -20.934 1.00 86.81 109 LYS A N 1
ATOM 892 C CA . LYS A 1 109 ? 4.065 6.357 -20.585 1.00 86.81 109 LYS A CA 1
ATOM 893 C C . LYS A 1 109 ? 3.913 6.426 -19.073 1.00 86.81 109 LYS A C 1
ATOM 895 O O . LYS A 1 109 ? 4.468 5.599 -18.366 1.00 86.81 109 LYS A O 1
ATOM 900 N N . ASN A 1 110 ? 3.128 7.387 -18.593 1.00 84.12 110 ASN A N 1
ATOM 901 C CA . ASN A 1 110 ? 2.722 7.477 -17.188 1.00 84.12 110 ASN A CA 1
ATOM 902 C C . ASN A 1 110 ? 2.036 6.197 -16.698 1.00 84.12 110 ASN A C 1
ATOM 904 O O . ASN A 1 110 ? 1.358 5.510 -17.467 1.00 84.12 110 ASN A O 1
ATOM 908 N N . LEU A 1 111 ? 2.147 5.915 -15.395 1.00 84.69 111 LEU A N 1
ATOM 909 C CA . LEU A 1 111 ? 1.392 4.832 -14.774 1.00 84.69 111 LEU A CA 1
ATOM 910 C C . LEU A 1 111 ? -0.098 5.128 -14.927 1.00 84.69 111 LEU A C 1
ATOM 912 O O . LEU A 1 111 ? -0.612 6.111 -14.393 1.00 84.69 111 LEU A O 1
ATOM 916 N N . ARG A 1 112 ? -0.802 4.248 -15.641 1.00 82.31 112 ARG A N 1
ATOM 917 C CA . ARG A 1 112 ? -2.230 4.418 -15.936 1.00 82.31 112 ARG A CA 1
ATOM 918 C C . ARG A 1 112 ? -3.068 4.582 -14.669 1.00 82.31 112 ARG A C 1
ATOM 920 O O . ARG A 1 112 ? -4.028 5.335 -14.680 1.00 82.31 112 ARG A O 1
ATOM 927 N N . ILE A 1 113 ? -2.666 3.929 -13.580 1.00 80.25 113 ILE A N 1
ATOM 928 C CA . ILE A 1 113 ? -3.352 4.024 -12.292 1.00 80.25 113 ILE A CA 1
ATOM 929 C C . ILE A 1 113 ? -3.221 5.392 -11.613 1.00 80.25 113 ILE A C 1
ATOM 931 O O . ILE A 1 113 ? -4.116 5.785 -10.876 1.00 80.25 113 ILE A O 1
ATOM 935 N N . ILE A 1 114 ? -2.142 6.133 -11.876 1.00 81.19 114 ILE A N 1
ATOM 936 C CA . ILE A 1 114 ? -2.005 7.508 -11.384 1.00 81.19 114 ILE A CA 1
ATOM 937 C C . ILE A 1 114 ? -2.964 8.415 -12.162 1.00 81.19 114 ILE A C 1
ATOM 939 O O . ILE A 1 114 ? -3.665 9.222 -11.563 1.00 81.19 114 ILE A O 1
ATOM 943 N N . ILE A 1 115 ? -3.040 8.232 -13.487 1.00 78.06 115 ILE A N 1
ATOM 944 C CA . ILE A 1 115 ? -3.903 9.031 -14.371 1.00 78.06 115 ILE A CA 1
ATOM 945 C C . ILE A 1 115 ? -5.391 8.749 -14.126 1.00 78.06 115 ILE A C 1
ATOM 947 O O . ILE A 1 115 ? -6.199 9.668 -14.119 1.00 78.06 115 ILE A O 1
ATOM 951 N N . ASP A 1 116 ? -5.754 7.481 -13.949 1.00 84.31 116 ASP A N 1
ATOM 952 C CA . ASP A 1 116 ? -7.142 7.015 -13.890 1.00 84.31 116 ASP A CA 1
ATOM 953 C C . ASP A 1 116 ? -7.503 6.473 -12.498 1.00 84.31 116 ASP A C 1
ATOM 955 O O . ASP A 1 116 ? -8.216 5.477 -12.335 1.00 84.31 116 ASP A O 1
ATOM 959 N N . SER A 1 117 ? -6.959 7.123 -11.468 1.00 85.62 117 SER A N 1
ATOM 960 C CA . SER A 1 117 ? -7.158 6.747 -10.066 1.00 85.62 117 SER A CA 1
ATOM 961 C C . SER A 1 117 ? -8.640 6.759 -9.671 1.00 85.62 117 SER A C 1
ATOM 963 O O . SER A 1 117 ? -9.063 5.906 -8.892 1.00 85.62 117 SER A O 1
ATOM 965 N N . SER A 1 118 ? -9.451 7.638 -10.274 1.00 88.12 118 SER A N 1
ATOM 966 C CA . SER A 1 118 ? -10.910 7.676 -10.109 1.00 88.12 118 SER A CA 1
ATOM 967 C C . SER A 1 118 ? -11.594 6.393 -10.585 1.00 88.12 118 SER A C 1
ATOM 969 O O . SER A 1 118 ? -12.374 5.803 -9.841 1.00 88.12 118 SER A O 1
ATOM 971 N N . THR A 1 119 ? -11.306 5.910 -11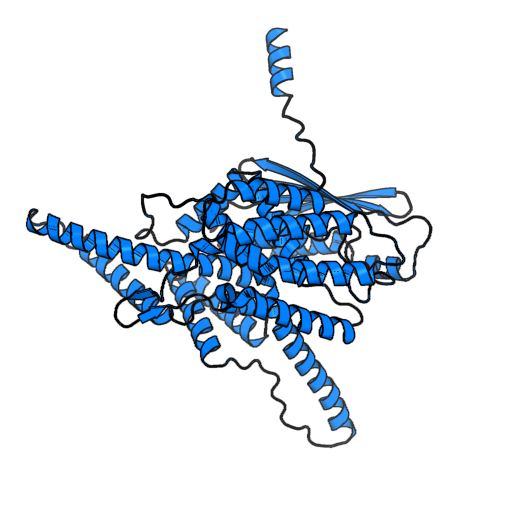.797 1.00 88.62 119 THR A N 1
ATOM 972 C CA . THR A 1 119 ? -11.914 4.661 -12.286 1.00 88.62 119 THR A CA 1
ATOM 973 C C . THR A 1 119 ? -11.432 3.471 -11.468 1.00 88.62 119 THR A C 1
ATOM 975 O O . THR A 1 119 ? -12.214 2.582 -11.124 1.00 88.62 119 THR A O 1
ATOM 978 N N . PHE A 1 120 ? -10.148 3.474 -11.112 1.00 88.81 120 PHE A N 1
ATOM 979 C CA . PHE A 1 120 ? -9.549 2.421 -10.312 1.00 88.81 120 PHE A CA 1
ATOM 980 C C . PHE A 1 120 ? -10.208 2.286 -8.930 1.00 88.81 120 PHE A C 1
ATOM 982 O O . PHE A 1 120 ? -10.636 1.190 -8.560 1.00 88.81 120 PHE A O 1
ATOM 989 N N . ILE A 1 121 ? -10.360 3.386 -8.185 1.00 90.50 121 ILE A N 1
ATOM 990 C CA . ILE A 1 121 ? -10.953 3.331 -6.844 1.00 90.50 121 ILE A CA 1
ATOM 991 C C . ILE A 1 121 ? -12.442 2.961 -6.884 1.00 90.50 121 ILE A C 1
ATOM 993 O O . ILE A 1 121 ? -12.921 2.239 -6.012 1.00 90.50 121 ILE A O 1
ATOM 997 N N . GLN A 1 122 ? -13.168 3.350 -7.938 1.00 89.56 122 GLN A N 1
ATOM 998 C CA . GLN A 1 122 ? -14.552 2.907 -8.145 1.00 89.56 122 GLN A CA 1
ATOM 999 C C . GLN A 1 122 ? -14.647 1.398 -8.412 1.00 89.56 122 GLN A C 1
ATOM 1001 O O . GLN A 1 122 ? -15.585 0.747 -7.947 1.00 89.56 122 GLN A O 1
ATOM 1006 N N . ALA A 1 123 ? -13.677 0.814 -9.121 1.00 88.00 123 ALA A N 1
ATOM 1007 C CA . ALA A 1 123 ? -13.607 -0.634 -9.298 1.00 88.00 123 ALA A CA 1
ATOM 1008 C C . ALA A 1 123 ? -13.332 -1.355 -7.966 1.00 88.00 123 ALA A C 1
ATOM 1010 O O . ALA A 1 123 ? -14.016 -2.331 -7.657 1.00 88.00 123 ALA A O 1
ATOM 1011 N N . LEU A 1 124 ? -12.404 -0.841 -7.147 1.00 86.94 124 LEU A N 1
ATOM 1012 C CA . LEU A 1 124 ? -12.152 -1.374 -5.802 1.00 86.94 124 LEU A CA 1
ATOM 1013 C C . LEU A 1 124 ? -13.380 -1.270 -4.896 1.00 86.94 124 LEU A C 1
ATOM 1015 O O . LEU A 1 124 ? -13.672 -2.208 -4.162 1.00 86.94 124 LEU A O 1
ATOM 1019 N N . LYS A 1 125 ? -14.132 -0.167 -4.970 1.00 87.50 125 LYS A N 1
ATOM 1020 C CA . LYS A 1 125 ? -15.370 -0.005 -4.200 1.00 87.50 125 LYS A CA 1
ATOM 1021 C C . LYS A 1 125 ? -16.395 -1.080 -4.567 1.00 87.50 125 LYS A C 1
ATOM 1023 O O . LYS A 1 125 ? -16.941 -1.718 -3.676 1.00 87.50 125 LYS A O 1
ATOM 1028 N N . LYS A 1 126 ? -16.605 -1.336 -5.863 1.00 87.19 126 LYS A N 1
ATOM 1029 C CA . LYS A 1 126 ? -17.517 -2.395 -6.332 1.00 87.19 126 LYS A CA 1
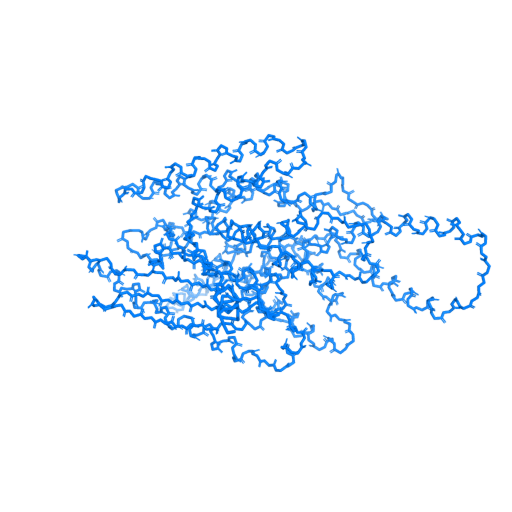ATOM 1030 C C . LYS A 1 126 ? -17.072 -3.791 -5.896 1.00 87.19 126 LYS A C 1
ATOM 1032 O O . LYS A 1 126 ? -17.905 -4.594 -5.485 1.00 87.19 126 LYS A O 1
ATOM 1037 N N . GLU A 1 127 ? -15.771 -4.077 -5.972 1.00 85.69 127 GLU A N 1
ATOM 1038 C CA . GLU A 1 127 ? -15.204 -5.333 -5.463 1.00 85.69 127 GLU A CA 1
ATOM 1039 C C . GLU A 1 127 ? -15.487 -5.483 -3.971 1.00 85.69 127 GLU A C 1
ATOM 1041 O O . GLU A 1 127 ? -15.997 -6.515 -3.543 1.00 85.69 127 GLU A O 1
ATOM 1046 N N . GLN A 1 128 ? -15.229 -4.425 -3.204 1.00 81.94 128 GLN A N 1
ATOM 1047 C CA . GLN A 1 128 ? -15.483 -4.377 -1.775 1.00 81.94 128 GLN A CA 1
ATOM 1048 C C . GLN A 1 128 ? -16.982 -4.542 -1.458 1.00 81.94 128 GLN A C 1
ATOM 1050 O O . GLN A 1 128 ? -17.337 -5.238 -0.507 1.00 81.94 128 GLN A O 1
ATOM 1055 N N . ASP A 1 129 ? -17.879 -3.969 -2.259 1.00 81.69 129 ASP A N 1
ATOM 1056 C CA . ASP A 1 129 ? -19.320 -4.137 -2.080 1.00 81.69 129 ASP A CA 1
ATOM 1057 C C . ASP A 1 129 ? -19.770 -5.587 -2.263 1.00 81.69 129 ASP A C 1
ATOM 1059 O O . ASP A 1 129 ? -20.444 -6.115 -1.375 1.00 81.69 129 ASP A O 1
ATOM 1063 N N . PHE A 1 130 ? -19.330 -6.240 -3.340 1.00 80.94 130 PHE A N 1
ATOM 1064 C CA . PHE A 1 130 ? -19.594 -7.658 -3.615 1.00 80.94 130 PHE A CA 1
ATOM 1065 C C . PHE A 1 130 ? -18.999 -8.578 -2.539 1.00 80.94 130 PHE A C 1
ATOM 1067 O O . PHE A 1 130 ? -19.616 -9.520 -2.037 1.00 80.94 130 PHE A O 1
ATOM 1074 N N . ALA A 1 131 ? -17.770 -8.281 -2.145 1.00 75.88 131 ALA A N 1
ATOM 1075 C CA . ALA A 1 131 ? -17.052 -8.944 -1.076 1.00 75.88 131 ALA A CA 1
ATOM 1076 C C . ALA A 1 131 ? -17.804 -8.936 0.259 1.00 75.88 131 ALA A C 1
ATOM 1078 O O . ALA A 1 131 ? -17.771 -9.913 1.010 1.00 75.88 131 ALA A O 1
ATOM 1079 N N . PHE A 1 132 ? -18.458 -7.821 0.561 1.00 74.69 132 PHE A N 1
ATOM 1080 C CA . PHE A 1 132 ? -19.266 -7.672 1.754 1.00 74.69 132 PHE A CA 1
ATOM 1081 C C . PHE A 1 132 ? -20.621 -8.378 1.670 1.00 74.69 132 PHE A C 1
ATOM 1083 O O . PHE A 1 132 ? -21.197 -8.660 2.710 1.00 74.69 132 PHE A O 1
ATOM 1090 N N . GLU A 1 133 ? -21.137 -8.671 0.481 1.00 75.44 133 GLU A N 1
ATOM 1091 C CA . GLU A 1 133 ? -22.361 -9.469 0.322 1.00 75.44 133 GLU A CA 1
ATOM 1092 C C . GLU A 1 133 ? -22.094 -10.969 0.489 1.00 75.44 133 GLU A C 1
ATOM 1094 O O . GLU A 1 133 ? -22.944 -11.712 0.975 1.00 75.44 133 GLU A O 1
ATOM 1099 N N . THR A 1 134 ? -20.897 -11.415 0.109 1.00 70.38 134 THR A N 1
ATOM 1100 C CA . THR A 1 134 ? -20.555 -12.841 0.002 1.00 70.38 134 THR A CA 1
ATOM 1101 C C . THR A 1 134 ? -19.859 -13.416 1.235 1.00 70.38 134 THR A C 1
ATOM 1103 O O . THR A 1 134 ? -19.958 -14.616 1.489 1.00 70.38 134 THR A O 1
ATOM 1106 N N . ASN A 1 135 ? -19.187 -12.588 2.042 1.00 64.50 135 ASN A N 1
ATOM 1107 C CA . ASN A 1 135 ? -18.445 -13.041 3.219 1.00 64.50 135 ASN A CA 1
ATOM 1108 C C . ASN A 1 135 ? -19.064 -12.533 4.523 1.00 64.50 135 ASN A C 1
ATOM 1110 O O . ASN A 1 135 ? -19.152 -11.330 4.746 1.00 64.50 135 ASN A O 1
ATOM 1114 N N . LYS A 1 136 ? -19.353 -13.452 5.459 1.00 54.47 136 LYS A N 1
ATOM 1115 C CA . LYS A 1 136 ? -19.841 -13.117 6.816 1.00 54.47 136 LYS A CA 1
ATOM 1116 C C . LYS A 1 136 ? -18.902 -12.181 7.590 1.00 54.47 136 LYS A C 1
ATOM 1118 O O . LYS A 1 136 ? -19.347 -11.478 8.488 1.00 54.47 136 LYS A O 1
ATOM 1123 N N . ILE A 1 137 ? -17.603 -12.205 7.277 1.00 56.47 137 ILE A N 1
ATOM 1124 C CA . ILE A 1 137 ? -16.572 -11.368 7.897 1.00 56.47 137 ILE A CA 1
ATOM 1125 C C . ILE A 1 137 ? -15.634 -10.893 6.791 1.00 56.47 137 ILE A C 1
ATOM 1127 O O . ILE A 1 137 ? -14.935 -11.700 6.177 1.00 56.47 137 ILE A O 1
ATOM 1131 N N . ARG A 1 138 ? -15.594 -9.585 6.545 1.00 62.50 138 ARG A N 1
ATOM 1132 C CA . ARG A 1 138 ? -14.694 -8.970 5.565 1.00 62.50 138 ARG A CA 1
ATOM 1133 C C . ARG A 1 138 ? -14.213 -7.631 6.113 1.00 62.50 138 ARG A C 1
ATOM 1135 O O . ARG A 1 138 ? -14.973 -6.920 6.766 1.00 62.50 138 ARG A O 1
ATOM 1142 N N . ARG A 1 139 ? -12.941 -7.324 5.875 1.00 66.94 139 ARG A N 1
ATOM 1143 C CA . ARG A 1 139 ? -12.330 -6.031 6.198 1.00 66.94 139 ARG A CA 1
ATOM 1144 C C . ARG A 1 139 ? -12.610 -5.039 5.077 1.00 66.94 139 ARG A C 1
ATOM 1146 O O . ARG A 1 139 ? -12.717 -5.444 3.920 1.00 66.94 139 ARG A O 1
ATOM 1153 N N . ASP A 1 140 ? -12.724 -3.765 5.429 1.00 77.94 140 ASP A N 1
ATOM 1154 C CA . ASP A 1 140 ? -12.641 -2.696 4.445 1.00 77.94 140 ASP A CA 1
ATOM 1155 C C . ASP A 1 140 ? -11.181 -2.577 3.974 1.00 77.94 140 ASP A C 1
ATOM 1157 O O . ASP A 1 140 ? -10.260 -2.669 4.786 1.00 77.94 140 ASP A O 1
ATOM 1161 N N . ASN A 1 141 ? -10.965 -2.408 2.677 1.00 81.06 141 ASN A N 1
ATOM 1162 C CA . ASN A 1 141 ? -9.634 -2.202 2.111 1.00 81.06 141 ASN A CA 1
ATOM 1163 C C . ASN A 1 141 ? -9.397 -0.719 1.803 1.00 81.06 141 ASN A C 1
ATOM 1165 O O . ASN A 1 141 ? -8.272 -0.242 1.888 1.00 81.06 141 ASN A O 1
ATOM 1169 N N . ILE A 1 142 ? -10.459 0.024 1.477 1.00 86.25 142 ILE A N 1
ATOM 1170 C CA . ILE A 1 142 ? -10.341 1.426 1.073 1.00 86.25 142 ILE A CA 1
ATOM 1171 C C . ILE A 1 142 ? -9.998 2.327 2.270 1.00 86.25 142 ILE A C 1
ATOM 1173 O O . ILE A 1 142 ? -8.985 3.020 2.224 1.00 86.25 142 ILE A O 1
ATOM 1177 N N . ILE A 1 143 ? -10.794 2.326 3.352 1.00 86.00 143 ILE A N 1
ATOM 1178 C CA . ILE A 1 143 ? -10.530 3.195 4.521 1.00 86.00 143 ILE A CA 1
ATOM 1179 C C . ILE A 1 143 ? -9.202 2.792 5.168 1.00 86.00 143 ILE A C 1
ATOM 1181 O O . ILE A 1 143 ? -8.417 3.655 5.551 1.00 86.00 143 ILE A O 1
ATOM 1185 N N . HIS A 1 144 ? -8.922 1.491 5.217 1.00 86.12 144 HIS A N 1
ATOM 1186 C CA . HIS A 1 144 ? -7.631 0.921 5.598 1.00 86.12 144 HIS A CA 1
ATOM 1187 C C . HIS A 1 144 ? -6.451 1.576 4.888 1.00 86.12 144 HIS A C 1
ATOM 1189 O O . HIS A 1 144 ? -5.621 2.203 5.542 1.00 86.12 144 HIS A O 1
ATOM 1195 N N . GLN A 1 145 ? -6.408 1.506 3.554 1.00 90.44 145 GLN A N 1
ATOM 1196 C CA . GLN A 1 145 ? -5.341 2.113 2.753 1.00 90.44 145 GLN A CA 1
ATOM 1197 C C . GLN A 1 145 ? -5.185 3.610 3.055 1.00 90.44 145 GLN A C 1
ATOM 1199 O O . GLN A 1 145 ? -4.062 4.100 3.201 1.00 90.44 145 GLN A O 1
ATOM 1204 N N . PHE A 1 146 ? -6.297 4.330 3.236 1.00 91.06 146 PHE A N 1
ATOM 1205 C CA . PHE A 1 146 ? -6.257 5.736 3.638 1.00 91.06 146 PHE A CA 1
ATOM 1206 C C . PHE A 1 146 ? -5.660 5.961 5.015 1.00 91.06 146 PHE A C 1
ATOM 1208 O O . PHE A 1 146 ? -4.857 6.876 5.182 1.00 91.06 146 PHE A O 1
ATOM 1215 N N . ARG A 1 147 ? -6.034 5.161 6.011 1.00 89.81 147 ARG A N 1
ATOM 1216 C CA . ARG A 1 147 ? -5.501 5.313 7.364 1.00 89.81 147 ARG A CA 1
ATOM 1217 C C . ARG A 1 147 ? -4.024 4.955 7.430 1.00 89.81 147 ARG A C 1
ATOM 1219 O O . ARG A 1 147 ? -3.288 5.672 8.106 1.00 89.81 147 ARG A O 1
ATOM 1226 N N . VAL A 1 148 ? -3.578 3.936 6.685 1.00 93.12 148 VAL A N 1
ATOM 1227 C CA . VAL A 1 148 ? -2.143 3.661 6.500 1.00 93.12 148 VAL A CA 1
ATOM 1228 C C . VAL A 1 148 ? -1.463 4.915 5.959 1.00 93.12 148 VAL A C 1
ATOM 1230 O O . VAL A 1 148 ? -0.545 5.427 6.598 1.00 93.12 148 VAL A O 1
ATOM 1233 N N . PHE A 1 149 ? -1.954 5.462 4.841 1.00 95.88 149 PHE A N 1
ATOM 1234 C CA . PHE A 1 149 ? -1.395 6.670 4.234 1.00 95.88 149 PHE A CA 1
ATOM 1235 C C . PHE A 1 149 ? -1.325 7.846 5.218 1.00 95.88 149 PHE A C 1
ATOM 1237 O O . PHE A 1 149 ? -0.253 8.427 5.395 1.00 95.88 149 PHE A O 1
ATOM 1244 N N . LEU A 1 150 ? -2.442 8.169 5.877 1.00 94.31 150 LEU A N 1
ATOM 1245 C CA . LEU A 1 150 ? -2.567 9.281 6.819 1.00 94.31 150 LEU A CA 1
ATOM 1246 C C . LEU A 1 150 ? -1.624 9.130 8.019 1.00 94.31 150 LEU A C 1
ATOM 1248 O O . LEU A 1 150 ? -0.993 10.102 8.429 1.00 94.31 150 LEU A O 1
ATOM 1252 N N . LEU A 1 151 ? -1.491 7.918 8.563 1.00 93.06 151 LEU A N 1
ATOM 1253 C CA . LEU A 1 151 ? -0.598 7.649 9.686 1.00 93.06 151 LEU A CA 1
ATOM 1254 C C . LEU A 1 151 ? 0.868 7.851 9.296 1.00 93.06 151 LEU A C 1
ATOM 1256 O O . LEU A 1 151 ? 1.614 8.526 10.007 1.00 93.06 151 LEU A O 1
ATOM 1260 N N . GLY A 1 152 ? 1.282 7.316 8.148 1.00 94.31 152 GLY A N 1
ATOM 1261 C CA . GLY A 1 152 ? 2.64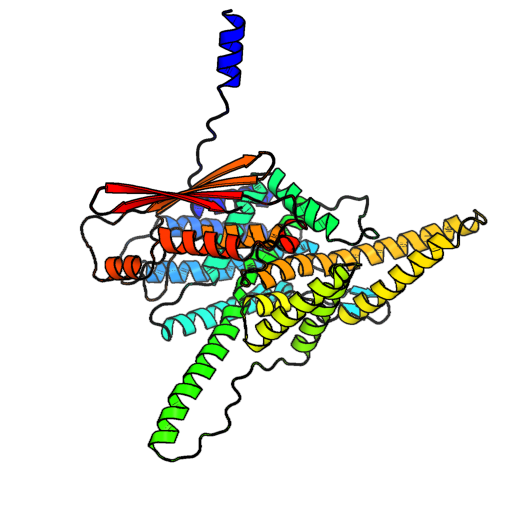0 7.542 7.667 1.00 94.31 152 GLY A CA 1
ATOM 1262 C C . GLY A 1 152 ? 2.890 9.005 7.313 1.00 94.31 152 GLY A C 1
ATOM 1263 O O . GLY A 1 152 ? 3.926 9.547 7.685 1.00 94.31 152 GLY A O 1
ATOM 1264 N N . GLN A 1 153 ? 1.924 9.696 6.700 1.00 95.19 153 GLN A N 1
ATOM 1265 C CA . GLN A 1 153 ? 2.032 11.130 6.425 1.00 95.19 153 GLN A CA 1
ATOM 1266 C C . GLN A 1 153 ? 2.200 11.938 7.716 1.00 95.19 153 GLN A C 1
ATOM 1268 O O . GLN A 1 153 ? 3.046 12.833 7.759 1.00 95.19 153 GLN A O 1
ATOM 1273 N N . TYR A 1 154 ? 1.465 11.599 8.777 1.00 93.38 154 TYR A N 1
ATOM 1274 C CA . TYR A 1 154 ? 1.638 12.209 10.093 1.00 93.38 154 TYR A CA 1
ATOM 1275 C C . TYR A 1 154 ? 3.073 12.046 10.593 1.00 93.38 154 TYR A C 1
ATOM 1277 O O . TYR A 1 154 ? 3.715 13.041 10.942 1.00 93.38 154 TYR A O 1
ATOM 1285 N N . PHE A 1 155 ? 3.611 10.823 10.556 1.00 90.94 155 PHE A N 1
ATOM 1286 C CA . PHE A 1 155 ? 4.991 10.565 10.960 1.00 90.94 155 PHE A CA 1
ATOM 1287 C C . PHE A 1 155 ? 5.996 11.379 10.135 1.00 90.94 155 PHE A C 1
ATOM 1289 O O . PHE A 1 155 ? 6.831 12.078 10.707 1.00 90.94 155 PHE A O 1
ATOM 1296 N N . LEU A 1 156 ? 5.873 11.356 8.806 1.00 92.31 156 LEU A N 1
ATOM 1297 C CA . LEU A 1 156 ? 6.744 12.107 7.897 1.00 92.31 156 LEU A CA 1
ATOM 1298 C C . LEU A 1 156 ? 6.658 13.621 8.130 1.00 92.31 156 LEU A C 1
ATOM 1300 O O . LEU A 1 156 ? 7.655 14.326 8.011 1.00 92.31 156 LEU A O 1
ATOM 1304 N N . SER A 1 157 ? 5.479 14.129 8.492 1.00 89.75 157 SER A N 1
ATOM 1305 C CA . SER A 1 157 ? 5.259 15.558 8.723 1.00 89.75 157 SER A CA 1
ATOM 1306 C C . SER A 1 157 ? 5.848 16.069 10.037 1.00 89.75 157 SER A C 1
ATOM 1308 O O . SER A 1 157 ? 6.209 17.244 10.119 1.00 89.75 157 SER A O 1
ATOM 1310 N N . LYS A 1 158 ? 5.920 15.203 11.053 1.00 87.25 158 LYS A N 1
ATOM 1311 C CA . LYS A 1 158 ? 6.272 15.563 12.431 1.00 87.25 158 LYS A CA 1
ATOM 1312 C C . LYS A 1 158 ? 7.709 15.199 12.795 1.00 87.25 158 LYS A C 1
ATOM 1314 O O . LYS A 1 158 ? 8.293 15.823 13.677 1.00 87.25 158 LYS A O 1
ATOM 1319 N N . TYR A 1 159 ? 8.281 14.201 12.129 1.00 86.44 159 TYR A N 1
ATOM 1320 C CA . TYR A 1 159 ? 9.547 13.596 12.521 1.00 86.44 159 TYR A CA 1
ATOM 1321 C C . TYR A 1 159 ? 10.538 13.597 11.355 1.00 86.44 159 TYR A C 1
ATOM 1323 O O . TYR A 1 159 ? 10.666 12.614 10.629 1.00 86.44 159 TYR A O 1
ATOM 1331 N N . GLU A 1 160 ? 11.303 14.686 11.218 1.00 86.75 160 GLU A N 1
ATOM 1332 C CA . GLU A 1 160 ? 12.291 14.865 10.137 1.00 86.75 160 GLU A CA 1
ATOM 1333 C C . GLU A 1 160 ? 13.281 13.695 10.034 1.00 86.75 160 GLU A C 1
ATOM 1335 O O . GLU A 1 160 ? 13.649 13.261 8.945 1.00 86.75 160 GLU A O 1
ATOM 1340 N N . HIS A 1 161 ? 13.680 13.134 11.174 1.00 84.31 161 HIS A N 1
ATOM 1341 C CA . HIS A 1 161 ? 14.559 11.976 11.211 1.00 84.31 161 HIS A CA 1
ATOM 1342 C C . HIS A 1 161 ? 13.984 10.772 10.437 1.00 84.31 161 HIS A C 1
ATOM 1344 O O . HIS A 1 161 ? 14.755 10.099 9.764 1.00 84.31 161 HIS A O 1
ATOM 1350 N N . ILE A 1 162 ? 12.663 10.526 10.450 1.00 86.56 162 ILE A N 1
ATOM 1351 C CA . ILE A 1 162 ? 12.051 9.422 9.678 1.00 86.56 162 ILE A CA 1
ATOM 1352 C C . ILE A 1 162 ? 12.192 9.699 8.178 1.00 86.56 162 ILE A C 1
ATOM 1354 O O . ILE A 1 162 ? 12.535 8.800 7.414 1.00 86.56 162 ILE A O 1
ATOM 1358 N N . VAL A 1 163 ? 11.996 10.954 7.761 1.00 89.75 163 VAL A N 1
ATOM 1359 C CA . VAL A 1 163 ? 12.212 11.373 6.368 1.00 89.75 163 VAL A CA 1
ATOM 1360 C C . VAL A 1 163 ? 13.667 11.144 5.961 1.00 89.75 163 VAL A C 1
ATOM 1362 O O . VAL A 1 163 ? 13.914 10.615 4.883 1.00 89.75 163 VAL A O 1
ATOM 1365 N N . ASN A 1 164 ? 14.625 11.506 6.819 1.00 86.56 164 ASN A N 1
ATOM 1366 C CA . ASN A 1 164 ? 16.051 11.290 6.562 1.00 86.56 164 ASN A CA 1
ATOM 1367 C C . ASN A 1 164 ? 16.392 9.808 6.424 1.00 86.56 164 ASN A C 1
ATOM 1369 O O . ASN A 1 164 ? 17.098 9.446 5.497 1.00 86.56 164 ASN A O 1
ATOM 1373 N N . TRP A 1 165 ? 15.844 8.955 7.284 1.00 86.25 165 TRP A N 1
ATOM 1374 C CA . TRP A 1 165 ? 16.084 7.514 7.234 1.00 86.25 165 TRP A CA 1
ATOM 1375 C C . TRP A 1 165 ? 15.571 6.862 5.951 1.00 86.25 165 TRP A C 1
ATOM 1377 O O . TRP A 1 165 ? 16.304 6.116 5.307 1.00 86.25 165 TRP A O 1
ATOM 1387 N N . LEU A 1 166 ? 14.344 7.192 5.535 1.00 89.31 166 LEU A N 1
ATOM 1388 C CA . LEU A 1 166 ? 13.815 6.721 4.253 1.00 89.31 166 LEU A CA 1
ATOM 1389 C C . LEU A 1 166 ? 14.599 7.300 3.071 1.00 89.31 166 LEU A C 1
ATOM 1391 O O . LEU A 1 166 ? 14.794 6.622 2.067 1.00 89.31 166 LEU A O 1
ATOM 1395 N N . TRP A 1 167 ? 15.043 8.555 3.178 1.00 88.06 167 TRP A N 1
ATOM 1396 C CA . TRP A 1 167 ? 15.822 9.212 2.136 1.00 88.06 167 TRP A CA 1
ATOM 1397 C C . TRP A 1 167 ? 17.214 8.615 1.970 1.00 88.06 167 TRP A C 1
ATOM 1399 O O . TRP A 1 167 ? 17.617 8.386 0.839 1.00 88.06 167 TRP A O 1
ATOM 1409 N N . GLU A 1 168 ? 17.936 8.358 3.059 1.00 84.69 168 GLU A N 1
ATOM 1410 C CA . GLU A 1 168 ? 19.268 7.747 3.032 1.00 84.69 168 GLU A CA 1
ATOM 1411 C C . GLU A 1 168 ? 19.220 6.375 2.357 1.00 84.69 168 GLU A C 1
ATOM 1413 O O . GLU A 1 168 ? 19.973 6.133 1.418 1.00 84.69 168 GLU A O 1
ATOM 1418 N N . ASP A 1 169 ? 18.268 5.523 2.744 1.00 84.19 169 ASP A N 1
ATOM 1419 C CA . ASP A 1 169 ? 18.104 4.211 2.116 1.00 84.19 169 ASP A CA 1
ATOM 1420 C C . ASP A 1 169 ? 17.663 4.301 0.656 1.00 84.19 169 ASP A C 1
ATOM 1422 O O . ASP A 1 169 ? 18.225 3.618 -0.195 1.00 84.19 169 ASP A O 1
ATOM 1426 N N . LEU A 1 170 ? 16.717 5.187 0.330 1.00 84.88 170 LEU A N 1
ATOM 1427 C CA . LEU A 1 170 ? 16.346 5.437 -1.059 1.00 84.88 170 LEU A CA 1
ATOM 1428 C C . LEU A 1 170 ? 17.554 5.919 -1.876 1.00 84.88 170 LEU A C 1
ATOM 1430 O O . LEU A 1 170 ? 17.736 5.505 -3.018 1.00 84.88 170 LEU A O 1
ATOM 1434 N N . TRP A 1 171 ? 18.385 6.792 -1.315 1.00 77.94 171 TRP A N 1
ATOM 1435 C CA . TRP A 1 171 ? 19.550 7.353 -1.992 1.00 77.94 171 TRP A CA 1
ATOM 1436 C C . TRP A 1 171 ? 20.665 6.325 -2.202 1.00 77.94 171 TRP A C 1
ATOM 1438 O O . TRP A 1 171 ? 21.318 6.342 -3.249 1.00 77.94 171 TRP A O 1
ATOM 1448 N N . ASP A 1 172 ? 20.845 5.412 -1.248 1.00 74.38 172 ASP A N 1
ATOM 1449 C CA . ASP A 1 172 ? 21.740 4.257 -1.360 1.00 74.38 172 ASP A CA 1
ATOM 1450 C C . ASP A 1 172 ? 21.192 3.194 -2.323 1.00 74.38 172 ASP A C 1
ATOM 1452 O O . ASP A 1 172 ? 21.958 2.517 -3.016 1.00 74.38 172 ASP A O 1
ATOM 1456 N N . PHE A 1 173 ? 19.865 3.068 -2.398 1.00 74.31 173 PHE A N 1
ATOM 1457 C CA . PHE A 1 173 ? 19.170 2.216 -3.354 1.00 74.31 173 PHE A CA 1
ATOM 1458 C C . PHE A 1 173 ? 19.323 2.734 -4.792 1.00 74.31 173 PHE A C 1
ATOM 1460 O O . PHE A 1 173 ? 19.470 1.943 -5.726 1.00 74.31 173 PHE A O 1
ATOM 1467 N N . LEU A 1 174 ? 19.333 4.056 -4.995 1.00 69.88 174 LEU A N 1
ATOM 1468 C CA . LEU A 1 174 ? 19.584 4.666 -6.300 1.00 69.88 174 LEU A CA 1
ATOM 1469 C C . LEU A 1 174 ? 21.040 4.422 -6.750 1.00 69.88 174 LEU A C 1
ATOM 1471 O O . LEU A 1 174 ? 21.975 4.563 -5.962 1.00 69.88 174 LEU A O 1
ATOM 1475 N N . PRO A 1 175 ? 21.302 4.092 -8.030 1.00 63.44 175 PRO A N 1
ATOM 1476 C CA . PRO A 1 175 ? 22.667 3.779 -8.437 1.00 63.44 175 PRO A CA 1
ATOM 1477 C C . PRO A 1 175 ? 23.572 5.024 -8.366 1.00 63.44 175 PRO A C 1
ATOM 1479 O O . PRO A 1 175 ? 23.159 6.127 -8.720 1.00 63.44 175 PRO A O 1
ATOM 1482 N N . ARG A 1 176 ? 24.834 4.842 -7.944 1.00 57.03 176 ARG A N 1
ATOM 1483 C CA . ARG A 1 176 ? 25.800 5.927 -7.637 1.00 57.03 176 ARG A CA 1
ATOM 1484 C C . ARG A 1 176 ? 25.968 6.975 -8.745 1.00 57.03 176 ARG A C 1
ATOM 1486 O O . ARG A 1 176 ? 26.156 8.150 -8.450 1.00 57.03 176 ARG A O 1
ATOM 1493 N N . ASN A 1 177 ? 25.846 6.570 -10.009 1.00 52.00 177 ASN A N 1
ATOM 1494 C CA . ASN A 1 177 ? 25.943 7.458 -11.175 1.00 52.00 177 ASN A CA 1
ATOM 1495 C C . ASN A 1 177 ? 24.758 8.447 -11.293 1.00 52.00 177 ASN A C 1
ATOM 1497 O O . ASN A 1 177 ? 24.794 9.345 -12.134 1.00 52.00 177 ASN A O 1
ATOM 1501 N N . PHE A 1 178 ? 23.719 8.297 -10.462 1.00 54.56 178 PHE A N 1
ATOM 1502 C CA . PHE A 1 178 ? 22.451 9.040 -10.521 1.00 54.56 178 PHE A CA 1
ATOM 1503 C C . PHE A 1 178 ? 22.171 9.887 -9.279 1.00 54.56 178 PHE A C 1
ATOM 1505 O O . PHE A 1 178 ? 21.137 10.550 -9.205 1.00 54.56 178 PHE A O 1
ATOM 1512 N N . GLN A 1 179 ? 23.105 9.913 -8.329 1.00 55.81 179 GLN A N 1
ATOM 1513 C CA . GLN A 1 179 ? 23.068 10.795 -7.171 1.00 55.81 179 GLN A CA 1
ATOM 1514 C C . GLN A 1 179 ? 23.354 12.245 -7.623 1.00 55.81 179 GLN A C 1
ATOM 1516 O O . GLN A 1 179 ? 24.478 12.743 -7.549 1.00 55.81 179 GLN A O 1
ATOM 1521 N N . CYS A 1 180 ? 22.349 12.919 -8.195 1.00 49.28 180 CYS A N 1
ATOM 1522 C CA . CYS A 1 180 ? 22.453 14.316 -8.625 1.00 49.28 180 CYS A CA 1
ATOM 1523 C C . CYS A 1 180 ? 22.757 15.241 -7.432 1.00 49.28 180 CYS A C 1
ATOM 1525 O O . CYS A 1 180 ? 22.113 15.157 -6.393 1.00 49.28 180 CYS A O 1
ATOM 1527 N N . LYS A 1 181 ? 23.705 16.175 -7.609 1.00 42.62 181 LYS A N 1
ATOM 1528 C CA . LYS A 1 181 ? 24.047 17.201 -6.601 1.00 42.62 181 LYS A CA 1
ATOM 1529 C C . LYS A 1 181 ? 22.965 18.278 -6.414 1.00 42.62 181 LYS A C 1
ATOM 1531 O O . LYS A 1 181 ? 22.986 18.984 -5.414 1.00 42.62 181 LYS A O 1
ATOM 1536 N N . GLU A 1 182 ? 22.050 18.436 -7.372 1.00 49.66 182 GLU A N 1
ATOM 1537 C CA . GLU A 1 182 ? 20.872 19.300 -7.226 1.00 49.66 182 GLU A CA 1
ATOM 1538 C C . GLU A 1 182 ? 19.808 18.503 -6.471 1.00 49.66 182 GLU A C 1
ATOM 1540 O O . GLU A 1 182 ? 19.195 17.602 -7.039 1.00 49.66 182 GLU A O 1
ATOM 1545 N N . HIS A 1 183 ? 19.653 18.790 -5.177 1.00 50.97 183 HIS A N 1
ATOM 1546 C CA . HIS A 1 183 ? 18.709 18.092 -4.313 1.00 50.97 183 HIS A CA 1
ATOM 1547 C C . HIS A 1 183 ? 17.276 18.336 -4.803 1.00 50.97 183 HIS A C 1
ATOM 1549 O O . HIS A 1 183 ? 16.799 19.472 -4.725 1.00 50.97 183 HIS A O 1
ATOM 1555 N N . PRO A 1 184 ? 16.559 17.310 -5.295 1.00 63.38 184 PRO A N 1
ATOM 1556 C CA . PRO A 1 184 ? 15.117 17.426 -5.406 1.00 63.38 184 PRO A CA 1
ATOM 1557 C C . PRO A 1 184 ? 14.520 17.610 -4.005 1.00 63.38 184 PRO A C 1
ATOM 1559 O O . PRO A 1 184 ? 15.145 17.270 -2.999 1.00 63.38 184 PRO A O 1
ATOM 1562 N N . ASP A 1 185 ? 13.308 18.152 -3.942 1.00 79.50 185 ASP A N 1
ATOM 1563 C CA . ASP A 1 185 ? 12.567 18.316 -2.694 1.00 79.50 185 ASP A CA 1
ATOM 1564 C C . ASP A 1 185 ? 12.350 16.940 -2.030 1.00 79.50 185 ASP A C 1
ATOM 1566 O O . ASP A 1 185 ? 11.455 16.173 -2.401 1.00 79.50 185 ASP A O 1
ATOM 1570 N N . LYS A 1 186 ? 13.246 16.616 -1.088 1.00 85.75 186 LYS A N 1
ATOM 1571 C CA . LYS A 1 186 ? 13.323 15.344 -0.358 1.00 85.75 186 LYS A CA 1
ATOM 1572 C C . LYS A 1 186 ? 11.971 14.970 0.230 1.00 85.75 186 LYS A C 1
ATOM 1574 O O . LYS A 1 186 ? 11.536 13.829 0.093 1.00 85.75 186 LYS A O 1
ATOM 1579 N N . GLU A 1 187 ? 11.305 15.928 0.870 1.00 87.75 187 GLU A N 1
ATOM 1580 C CA . GLU A 1 187 ? 10.017 15.696 1.519 1.00 87.75 187 GLU A CA 1
ATOM 1581 C C . GLU A 1 187 ? 8.951 15.313 0.493 1.00 87.75 187 GLU A C 1
ATOM 1583 O O . GLU A 1 187 ? 8.227 14.340 0.703 1.00 87.75 187 GLU A O 1
ATOM 1588 N N . LYS A 1 188 ? 8.898 16.012 -0.650 1.00 86.88 188 LYS A N 1
ATOM 1589 C CA . LYS A 1 188 ? 7.957 15.684 -1.732 1.00 86.88 188 LYS A CA 1
ATOM 1590 C C . LYS A 1 188 ? 8.209 14.299 -2.325 1.00 86.88 188 LYS A C 1
ATOM 1592 O O . LYS A 1 188 ? 7.249 13.579 -2.591 1.00 86.88 188 LYS A O 1
ATOM 1597 N N . ILE A 1 189 ? 9.469 13.901 -2.523 1.00 89.25 189 ILE A N 1
ATOM 1598 C CA . ILE A 1 189 ? 9.784 12.561 -3.047 1.00 89.25 189 ILE A CA 1
ATOM 1599 C C . ILE A 1 189 ? 9.394 11.476 -2.049 1.00 89.25 189 ILE A C 1
ATOM 1601 O O . ILE A 1 189 ? 8.710 10.529 -2.437 1.00 89.25 189 ILE A O 1
ATOM 1605 N N . ILE A 1 190 ? 9.798 11.607 -0.783 1.00 92.62 190 ILE A N 1
ATOM 1606 C CA . ILE A 1 190 ? 9.466 10.612 0.243 1.00 92.62 190 ILE A CA 1
ATOM 1607 C C . ILE A 1 190 ? 7.954 10.515 0.434 1.00 9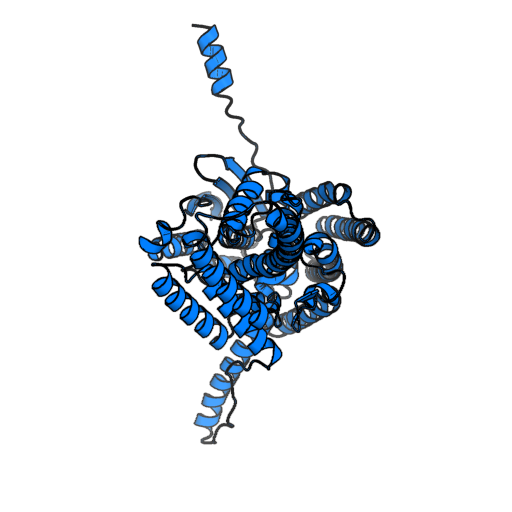2.62 190 ILE A C 1
ATOM 1609 O O . ILE A 1 190 ? 7.430 9.406 0.513 1.00 92.62 190 ILE A O 1
ATOM 1613 N N . LEU A 1 191 ? 7.233 11.640 0.419 1.00 93.38 191 LEU A N 1
ATOM 1614 C CA . LEU A 1 191 ? 5.774 11.632 0.474 1.00 93.38 191 LEU A CA 1
ATOM 1615 C C . LEU A 1 191 ? 5.154 10.924 -0.737 1.00 93.38 191 LEU A C 1
ATOM 1617 O O . LEU A 1 191 ? 4.223 10.144 -0.561 1.00 93.38 191 LEU A O 1
ATOM 1621 N N . GLY A 1 192 ? 5.663 11.156 -1.949 1.00 92.38 192 GLY A N 1
ATOM 1622 C CA . GLY A 1 192 ? 5.173 10.472 -3.147 1.00 92.38 192 GLY A CA 1
ATOM 1623 C C . GLY A 1 192 ? 5.430 8.966 -3.102 1.00 92.38 192 GLY A C 1
ATOM 1624 O O . GLY A 1 192 ? 4.538 8.167 -3.384 1.00 92.38 192 GLY A O 1
ATOM 1625 N N . VAL A 1 193 ? 6.637 8.562 -2.707 1.00 94.75 193 VAL A N 1
ATOM 1626 C CA . VAL A 1 193 ? 7.021 7.150 -2.572 1.00 94.75 193 VAL A CA 1
ATOM 1627 C C . VAL A 1 193 ? 6.161 6.466 -1.509 1.00 94.75 193 VAL A C 1
ATOM 1629 O O . VAL A 1 193 ? 5.683 5.347 -1.717 1.00 94.75 193 VAL A O 1
ATOM 1632 N N . TRP A 1 194 ? 5.915 7.159 -0.395 1.00 96.94 194 TRP A N 1
ATOM 1633 C CA . TRP A 1 194 ? 5.008 6.708 0.649 1.00 96.94 194 TRP A CA 1
ATOM 1634 C C . TRP A 1 194 ? 3.568 6.589 0.153 1.00 96.94 194 TRP A C 1
ATOM 1636 O O . TRP A 1 194 ? 2.918 5.586 0.435 1.00 96.94 194 TRP A O 1
ATOM 1646 N N . ALA A 1 195 ? 3.067 7.566 -0.605 1.00 95.50 195 ALA A N 1
ATOM 1647 C CA . ALA A 1 195 ? 1.722 7.530 -1.167 1.00 95.50 195 ALA A CA 1
ATOM 1648 C C . ALA A 1 195 ? 1.535 6.322 -2.092 1.00 95.50 195 ALA A C 1
ATOM 1650 O O . ALA A 1 195 ? 0.559 5.592 -1.942 1.00 95.50 195 ALA A O 1
ATOM 1651 N N . LEU A 1 196 ? 2.502 6.049 -2.976 1.00 95.50 196 LEU A N 1
ATOM 1652 C CA . LEU A 1 196 ? 2.478 4.851 -3.815 1.00 95.50 196 LEU A CA 1
ATOM 1653 C C . LEU A 1 196 ? 2.490 3.562 -2.984 1.00 95.50 196 LEU A C 1
ATOM 1655 O O . LEU A 1 196 ? 1.725 2.649 -3.271 1.00 95.50 196 LEU A O 1
ATOM 1659 N N . ALA A 1 197 ? 3.327 3.479 -1.949 1.00 96.81 197 ALA A N 1
ATOM 1660 C CA . ALA A 1 197 ? 3.396 2.290 -1.103 1.00 96.81 197 ALA A CA 1
ATOM 1661 C C . ALA A 1 197 ? 2.090 2.071 -0.319 1.00 96.81 197 ALA A C 1
ATOM 1663 O O . ALA A 1 197 ? 1.458 1.024 -0.413 1.00 96.81 197 ALA A O 1
ATOM 1664 N N . SER A 1 198 ? 1.651 3.083 0.423 1.00 96.50 198 SER A N 1
ATOM 1665 C CA . SER A 1 198 ? 0.532 2.986 1.363 1.00 96.50 198 SER A CA 1
ATOM 1666 C C . SER A 1 198 ? -0.841 2.938 0.696 1.00 96.50 198 SER A C 1
ATOM 1668 O O . SER A 1 198 ? -1.675 2.141 1.114 1.00 96.50 198 SER A O 1
ATOM 1670 N N . LEU A 1 199 ? -1.092 3.717 -0.359 1.00 95.00 199 LEU A N 1
ATOM 1671 C CA . LEU A 1 199 ? -2.407 3.724 -1.007 1.00 95.00 199 LEU A CA 1
ATOM 1672 C C . LEU A 1 199 ? -2.637 2.486 -1.876 1.00 95.00 199 LEU A C 1
ATOM 1674 O O . LEU A 1 199 ? -3.792 2.124 -2.099 1.00 95.00 199 LEU A O 1
ATOM 1678 N N . PHE A 1 200 ? -1.567 1.834 -2.352 1.00 94.44 200 PHE A N 1
ATOM 1679 C CA . PHE A 1 200 ? -1.674 0.730 -3.307 1.00 94.44 200 PHE A CA 1
ATOM 1680 C C . PHE A 1 200 ? -1.282 -0.650 -2.762 1.00 94.44 200 PHE A C 1
ATOM 1682 O O . PHE A 1 200 ? -1.527 -1.627 -3.465 1.00 94.44 200 PHE A O 1
ATOM 1689 N N . HIS A 1 201 ? -0.738 -0.779 -1.540 1.00 94.31 201 HIS A N 1
ATOM 1690 C CA . HIS A 1 201 ? -0.247 -2.073 -1.020 1.00 94.31 201 HIS A CA 1
ATOM 1691 C C . HIS A 1 201 ? -1.276 -3.213 -1.098 1.00 94.31 201 HIS A C 1
ATOM 1693 O O . HIS A 1 201 ? -0.948 -4.328 -1.498 1.00 94.31 201 HIS A O 1
ATOM 1699 N N . ASP A 1 202 ? -2.542 -2.898 -0.826 1.00 91.12 202 ASP A N 1
ATOM 1700 C CA . ASP A 1 202 ? -3.645 -3.863 -0.760 1.00 91.12 202 ASP A CA 1
ATOM 1701 C C . ASP A 1 202 ? -4.494 -3.993 -2.041 1.00 91.12 202 ASP A C 1
ATOM 1703 O O . ASP A 1 202 ? -5.483 -4.729 -2.076 1.00 91.12 202 ASP A O 1
ATOM 1707 N N . CYS A 1 203 ? -4.121 -3.324 -3.133 1.00 91.25 203 CYS A N 1
ATOM 1708 C CA . CYS A 1 203 ? -4.905 -3.318 -4.372 1.00 91.25 203 CYS A CA 1
ATOM 1709 C C . CYS A 1 203 ? -5.054 -4.695 -5.041 1.00 91.25 203 CYS A C 1
ATOM 1711 O O . CYS A 1 203 ? -6.051 -4.955 -5.715 1.00 91.25 203 CYS A O 1
ATOM 1713 N N . GLY A 1 204 ? -4.099 -5.600 -4.834 1.00 91.00 204 GLY A N 1
ATOM 1714 C CA . GLY A 1 204 ? -4.140 -6.979 -5.310 1.00 91.00 204 GLY A CA 1
ATOM 1715 C C . GLY A 1 204 ? -5.146 -7.872 -4.576 1.00 91.00 204 GLY A C 1
ATOM 1716 O O . GLY A 1 204 ? -5.409 -8.979 -5.048 1.00 91.00 204 GLY A O 1
ATOM 1717 N N . ARG A 1 205 ? -5.743 -7.430 -3.452 1.00 87.31 205 ARG A N 1
ATOM 1718 C CA . ARG A 1 205 ? -6.635 -8.271 -2.625 1.00 87.31 205 ARG A CA 1
ATOM 1719 C C . ARG A 1 205 ? -7.864 -8.775 -3.373 1.00 87.31 205 ARG A C 1
ATOM 1721 O O . ARG A 1 205 ? -8.306 -9.892 -3.106 1.00 87.31 205 ARG A O 1
ATOM 1728 N N . GLY A 1 206 ? -8.413 -7.982 -4.294 1.00 85.06 206 GLY A N 1
ATOM 1729 C CA . GLY A 1 206 ? -9.561 -8.400 -5.104 1.00 85.06 206 GLY A CA 1
ATOM 1730 C C . GLY A 1 206 ? -9.226 -9.606 -5.987 1.00 85.06 206 GLY A C 1
ATOM 1731 O O . GLY A 1 206 ? -9.959 -10.594 -6.004 1.00 85.06 206 GLY A O 1
ATOM 1732 N N . ILE A 1 207 ? -8.064 -9.568 -6.647 1.00 89.38 207 ILE A N 1
ATOM 1733 C CA . ILE A 1 207 ? -7.568 -10.663 -7.492 1.00 89.38 207 ILE A CA 1
ATOM 1734 C C . ILE A 1 207 ? -7.203 -11.884 -6.645 1.00 89.38 207 ILE A C 1
ATOM 1736 O O . ILE A 1 207 ? -7.602 -13.001 -6.970 1.00 89.38 207 ILE A O 1
ATOM 1740 N N . GLU A 1 208 ? -6.512 -11.676 -5.522 1.00 89.56 208 GLU A N 1
ATOM 1741 C CA . GLU A 1 208 ? -6.198 -12.746 -4.574 1.00 89.56 208 GLU A CA 1
ATOM 1742 C C . GLU A 1 208 ? -7.474 -13.465 -4.103 1.00 89.56 208 GLU A C 1
ATOM 1744 O O . GLU A 1 208 ? -7.554 -14.695 -4.131 1.00 89.56 208 GLU A O 1
ATOM 1749 N N . SER A 1 209 ? -8.492 -12.698 -3.701 1.00 85.06 209 SER A N 1
ATOM 1750 C CA . SER A 1 209 ? -9.772 -13.229 -3.223 1.00 85.06 209 SER A CA 1
ATOM 1751 C C . SER A 1 209 ? -10.510 -13.991 -4.319 1.00 85.06 209 SER A C 1
ATOM 1753 O O . SER A 1 209 ? -11.048 -15.063 -4.053 1.00 85.06 209 SER A O 1
ATOM 1755 N N . PHE A 1 210 ? -10.500 -13.479 -5.553 1.00 88.06 210 PHE A N 1
ATOM 1756 C CA . PHE A 1 210 ? -11.105 -14.148 -6.701 1.00 88.06 210 PHE A CA 1
ATOM 1757 C C . PHE A 1 210 ? -10.506 -15.542 -6.923 1.00 88.06 210 PHE A C 1
ATOM 1759 O O . PHE A 1 210 ? -11.240 -16.529 -6.911 1.00 88.06 210 PHE A O 1
ATOM 1766 N N . TYR A 1 211 ? -9.180 -15.650 -7.047 1.00 91.00 211 TYR A N 1
ATOM 1767 C CA . TYR A 1 211 ? -8.529 -16.941 -7.295 1.00 91.00 211 TYR A CA 1
ATOM 1768 C C . TYR A 1 211 ? -8.613 -17.891 -6.093 1.00 91.00 211 TYR A C 1
ATOM 1770 O O . TYR A 1 211 ? -8.781 -19.098 -6.277 1.00 91.00 211 TYR A O 1
ATOM 1778 N N . LYS A 1 212 ? -8.568 -17.375 -4.855 1.00 87.44 212 LYS A N 1
ATOM 1779 C CA . LYS A 1 212 ? -8.829 -18.182 -3.648 1.00 87.44 212 LYS A CA 1
ATOM 1780 C C . LYS A 1 212 ? -10.241 -18.773 -3.661 1.00 87.44 212 LYS A C 1
ATOM 1782 O O . LYS A 1 212 ? -10.394 -19.971 -3.429 1.00 87.44 212 LYS A O 1
ATOM 1787 N N . ASN A 1 213 ? -11.250 -17.964 -3.977 1.00 87.00 213 ASN A N 1
ATOM 1788 C CA . ASN A 1 213 ? -12.638 -18.416 -4.045 1.00 87.00 213 ASN A CA 1
ATOM 1789 C C . ASN A 1 213 ? -12.861 -19.397 -5.199 1.00 87.00 213 ASN A C 1
ATOM 1791 O O . ASN A 1 213 ? -13.553 -20.392 -5.013 1.00 87.00 213 ASN A O 1
ATOM 1795 N N . LEU A 1 214 ? -12.242 -19.166 -6.359 1.00 89.69 214 LEU A N 1
ATOM 1796 C CA . LEU A 1 214 ? -12.327 -20.063 -7.511 1.00 89.69 214 LEU A CA 1
ATOM 1797 C C . LEU A 1 214 ? -11.734 -21.449 -7.202 1.00 89.69 214 LEU A C 1
ATOM 1799 O O . LEU A 1 214 ? -12.357 -22.465 -7.507 1.00 89.69 214 LEU A O 1
ATOM 1803 N N . ARG A 1 215 ? -10.571 -21.501 -6.535 1.00 90.19 215 ARG A N 1
ATOM 1804 C CA . ARG A 1 215 ? -9.973 -22.759 -6.050 1.00 90.19 215 ARG A CA 1
ATOM 1805 C C . ARG A 1 215 ? -10.867 -23.466 -5.031 1.00 90.19 215 ARG A C 1
ATOM 1807 O O . ARG A 1 215 ? -11.069 -24.671 -5.135 1.00 90.19 215 ARG A O 1
ATOM 1814 N N . GLY A 1 216 ? -11.433 -22.719 -4.080 1.00 88.12 216 GLY A N 1
ATOM 1815 C CA . GLY A 1 216 ? -12.377 -23.266 -3.101 1.00 88.12 216 GLY A CA 1
ATOM 1816 C C . GLY A 1 216 ? -13.639 -23.836 -3.755 1.00 88.12 216 GLY A C 1
ATOM 1817 O O . GLY A 1 216 ? -14.066 -24.933 -3.411 1.00 88.12 216 GLY A O 1
ATOM 1818 N N . LEU A 1 217 ? -14.193 -23.131 -4.744 1.00 88.88 217 LEU A N 1
ATOM 1819 C CA . LEU A 1 217 ? -15.354 -23.577 -5.512 1.00 88.88 217 LEU A CA 1
ATOM 1820 C C . LEU A 1 217 ? -15.058 -24.882 -6.256 1.00 88.88 217 LEU A C 1
ATOM 1822 O O . LEU A 1 217 ? -15.848 -25.818 -6.172 1.00 88.88 217 LEU A O 1
ATOM 1826 N N . LYS A 1 218 ? -13.906 -24.959 -6.936 1.00 91.19 218 LYS A N 1
ATOM 1827 C CA . LYS A 1 218 ? -13.461 -26.177 -7.621 1.00 91.19 218 LYS A CA 1
ATOM 1828 C C . LYS A 1 218 ? -13.396 -27.359 -6.653 1.00 91.19 218 LYS A C 1
ATOM 1830 O O . LYS A 1 218 ? -14.050 -28.359 -6.916 1.00 91.19 218 LYS A O 1
ATOM 1835 N N . ALA A 1 219 ? -12.727 -27.209 -5.509 1.00 89.56 219 ALA A N 1
ATOM 1836 C CA . ALA A 1 219 ? -12.620 -28.273 -4.507 1.00 89.56 219 ALA A CA 1
ATOM 1837 C C . ALA A 1 219 ? -13.992 -28.745 -3.980 1.00 89.56 219 ALA A C 1
ATOM 1839 O O . ALA A 1 219 ? -14.212 -29.940 -3.795 1.00 89.56 219 ALA A O 1
ATOM 1840 N N . CYS A 1 220 ? -14.941 -27.824 -3.774 1.00 88.12 220 CYS A N 1
ATOM 1841 C CA . CYS A 1 220 ? -16.305 -28.183 -3.375 1.00 88.12 220 CYS A CA 1
ATOM 1842 C C . CYS A 1 220 ? -17.030 -29.012 -4.447 1.00 88.12 220 CYS A C 1
ATOM 1844 O O . CYS A 1 220 ? -17.725 -29.970 -4.114 1.00 88.12 220 CYS A O 1
ATOM 1846 N N . PHE A 1 221 ? -16.892 -28.649 -5.725 1.00 91.31 221 PHE A N 1
ATOM 1847 C CA . PHE A 1 221 ? -17.537 -29.386 -6.810 1.00 91.31 221 PHE A CA 1
ATOM 1848 C C . PHE A 1 221 ? -16.829 -30.701 -7.137 1.00 91.31 221 PHE A C 1
ATOM 1850 O O . PHE A 1 221 ? -17.523 -31.657 -7.450 1.00 91.31 221 PHE A O 1
ATOM 1857 N N . GLU A 1 222 ? -15.504 -30.796 -7.010 1.00 91.94 222 GLU A N 1
ATOM 1858 C CA . GLU A 1 222 ? -14.765 -32.062 -7.166 1.00 91.94 222 GLU A CA 1
ATOM 1859 C C . GLU A 1 222 ? -15.371 -33.170 -6.294 1.00 91.94 222 GLU A C 1
ATOM 1861 O O . GLU A 1 222 ? -15.603 -34.281 -6.769 1.00 91.94 222 GLU A O 1
ATOM 1866 N N . GLU A 1 223 ? -15.714 -32.845 -5.046 1.00 90.62 223 GLU A N 1
ATOM 1867 C CA . GLU A 1 223 ? -16.357 -33.777 -4.120 1.00 90.62 223 GLU A CA 1
ATOM 1868 C C . GLU A 1 223 ? -17.758 -34.201 -4.588 1.00 90.62 223 GLU A C 1
ATOM 1870 O O . GLU A 1 223 ? -18.099 -35.382 -4.546 1.00 90.62 223 GLU A O 1
ATOM 1875 N N . ILE A 1 224 ? -18.563 -33.255 -5.079 1.00 93.31 224 ILE A N 1
ATOM 1876 C CA . ILE A 1 224 ? -19.907 -33.530 -5.605 1.00 93.31 224 ILE A CA 1
ATOM 1877 C C . ILE A 1 224 ? -19.816 -34.429 -6.841 1.00 93.31 224 ILE A C 1
ATOM 1879 O O . ILE A 1 224 ? -20.458 -35.472 -6.890 1.00 93.31 224 ILE A O 1
ATOM 1883 N N . PHE A 1 225 ? -19.001 -34.053 -7.826 1.00 94.62 225 PHE A N 1
ATOM 1884 C CA . PHE A 1 225 ? -18.823 -34.814 -9.063 1.00 94.62 225 PHE A CA 1
ATOM 1885 C C . PHE A 1 225 ? -18.331 -36.237 -8.779 1.00 94.62 225 PHE A C 1
ATOM 1887 O O . PHE A 1 225 ? -18.851 -37.187 -9.359 1.00 94.62 225 PHE A O 1
ATOM 1894 N N . ARG A 1 226 ? -17.427 -36.397 -7.803 1.00 93.44 226 ARG A N 1
ATOM 1895 C CA . ARG A 1 226 ? -16.995 -37.708 -7.308 1.00 93.44 226 ARG A CA 1
ATOM 1896 C C . ARG A 1 226 ? -18.151 -38.535 -6.738 1.00 93.44 226 ARG A C 1
ATOM 1898 O O . ARG A 1 226 ? -18.241 -39.712 -7.057 1.00 93.44 226 ARG A O 1
ATOM 1905 N N . ILE A 1 227 ? -19.021 -37.944 -5.913 1.00 94.62 227 ILE A N 1
ATOM 1906 C CA . ILE A 1 227 ? -20.188 -38.635 -5.326 1.00 94.62 227 ILE A CA 1
ATOM 1907 C C . ILE A 1 227 ? -21.171 -39.101 -6.407 1.00 94.62 227 ILE A C 1
ATOM 1909 O O . ILE A 1 227 ? -21.752 -40.174 -6.283 1.00 94.62 227 ILE A O 1
ATOM 1913 N N . PHE A 1 228 ? -21.365 -38.295 -7.451 1.00 95.44 228 PHE A N 1
ATOM 1914 C CA . PHE A 1 228 ? -22.269 -38.615 -8.557 1.00 95.44 228 PHE A CA 1
ATOM 1915 C C . PHE A 1 228 ? -21.626 -39.470 -9.661 1.00 95.44 228 PHE A C 1
ATOM 1917 O O . PHE A 1 228 ? -22.318 -39.801 -10.618 1.00 95.44 228 PHE A O 1
ATOM 1924 N N . GLU A 1 229 ? -20.339 -39.820 -9.543 1.00 94.06 229 GLU A N 1
ATOM 1925 C CA . GLU A 1 229 ? -19.570 -40.554 -10.562 1.00 94.06 229 GLU A CA 1
ATOM 1926 C C . GLU A 1 229 ? -19.612 -39.884 -11.951 1.00 94.06 229 GLU A C 1
ATOM 1928 O O . GLU A 1 229 ? -19.705 -40.542 -12.986 1.00 94.06 229 GLU A O 1
ATOM 1933 N N . VAL A 1 230 ? -19.546 -38.549 -11.976 1.00 94.94 230 VAL A N 1
ATOM 1934 C CA . VAL A 1 230 ? -19.514 -37.750 -13.210 1.00 94.94 230 VAL A CA 1
ATOM 1935 C C . VAL A 1 230 ? -18.156 -37.072 -13.353 1.00 94.94 230 VAL A C 1
ATOM 1937 O O . VAL A 1 230 ? -17.602 -36.561 -12.379 1.00 94.94 230 VAL A O 1
ATOM 1940 N N . ASP A 1 231 ? -17.642 -37.010 -14.581 1.00 90.50 231 ASP A N 1
ATOM 1941 C CA . ASP A 1 231 ? -16.401 -36.300 -14.882 1.00 90.50 231 ASP A CA 1
ATOM 1942 C C . ASP A 1 231 ? -16.545 -34.793 -14.651 1.00 90.50 231 ASP A C 1
ATOM 1944 O O . ASP A 1 231 ? -17.457 -34.133 -15.162 1.00 90.50 231 ASP A O 1
ATOM 1948 N N . MET A 1 232 ? -15.603 -34.223 -13.901 1.00 88.62 232 MET A N 1
ATOM 1949 C CA . MET A 1 232 ? -15.559 -32.785 -13.679 1.00 88.62 232 MET A CA 1
ATOM 1950 C C . MET A 1 232 ? -15.033 -32.050 -14.924 1.00 88.62 232 MET A C 1
ATOM 1952 O O . MET A 1 232 ? -14.002 -32.440 -15.478 1.00 88.62 232 MET A O 1
ATOM 1956 N N . PRO A 1 233 ? -15.656 -30.927 -15.332 1.00 87.31 233 PRO A N 1
ATOM 1957 C CA . PRO A 1 233 ? -15.088 -30.049 -16.346 1.00 87.31 233 PRO A CA 1
ATOM 1958 C C . PRO A 1 233 ? -13.684 -29.560 -15.969 1.00 87.31 233 PRO A C 1
ATOM 1960 O O . PRO A 1 233 ? -13.404 -29.244 -14.810 1.00 87.31 233 PRO A O 1
ATOM 1963 N N . ALA A 1 234 ? -12.811 -29.414 -16.966 1.00 86.38 234 ALA A N 1
ATOM 1964 C CA . ALA A 1 234 ? -11.473 -28.867 -16.774 1.00 86.38 234 ALA A CA 1
ATOM 1965 C C . ALA A 1 234 ? -11.532 -27.357 -16.464 1.00 86.38 234 ALA A C 1
ATOM 1967 O O . ALA A 1 234 ? -11.488 -26.516 -17.361 1.00 86.38 234 ALA A O 1
ATOM 1968 N N . ILE A 1 235 ? -11.637 -27.006 -15.180 1.00 85.62 235 ILE A N 1
ATOM 1969 C CA . ILE A 1 235 ? -11.576 -25.618 -14.702 1.00 85.62 235 ILE A CA 1
ATOM 1970 C C . ILE A 1 235 ? -10.122 -25.268 -14.374 1.00 85.62 235 ILE A C 1
ATOM 1972 O O . ILE A 1 235 ? -9.532 -25.839 -13.444 1.00 85.62 235 ILE A O 1
ATOM 1976 N N . ASN A 1 236 ? -9.554 -24.310 -15.114 1.00 85.00 236 ASN A N 1
ATOM 1977 C CA . ASN A 1 236 ? -8.271 -23.711 -14.761 1.00 85.00 236 ASN A CA 1
ATOM 1978 C C . ASN A 1 236 ? -8.464 -22.718 -13.607 1.00 85.00 236 ASN A C 1
ATOM 1980 O O . ASN A 1 236 ? -9.224 -21.758 -13.721 1.00 85.00 236 ASN A O 1
ATOM 1984 N N . THR A 1 237 ? -7.772 -22.962 -12.500 1.00 87.12 237 THR A N 1
ATOM 1985 C CA . THR A 1 237 ? -7.815 -22.124 -11.294 1.00 87.12 237 THR A CA 1
ATOM 1986 C C . THR A 1 237 ? -6.505 -21.390 -11.031 1.00 87.12 237 THR A C 1
ATOM 1988 O O . THR A 1 237 ? -6.368 -20.724 -10.000 1.00 87.12 237 THR A O 1
ATOM 1991 N N . ASP A 1 238 ? -5.545 -21.539 -11.940 1.00 86.75 238 ASP A N 1
ATOM 1992 C CA . ASP A 1 238 ? -4.251 -20.885 -11.871 1.00 86.75 238 ASP A CA 1
ATOM 1993 C C . ASP A 1 238 ? -4.355 -19.466 -12.409 1.00 86.75 238 ASP A C 1
ATOM 1995 O O . ASP A 1 238 ? -5.169 -19.153 -13.284 1.00 86.75 238 ASP A O 1
ATOM 1999 N N . MET A 1 239 ? -3.515 -18.587 -11.870 1.00 87.62 239 MET A N 1
ATOM 2000 C CA . MET A 1 239 ? -3.517 -17.198 -12.286 1.00 87.62 239 MET A CA 1
ATOM 2001 C C . MET A 1 239 ? -2.979 -17.050 -13.703 1.00 87.62 239 MET A C 1
ATOM 2003 O O . MET A 1 239 ? -1.854 -17.447 -13.997 1.00 87.62 239 MET A O 1
ATOM 2007 N N . GLN A 1 240 ? -3.763 -16.402 -14.561 1.00 87.50 240 GLN A N 1
ATOM 2008 C CA . GLN A 1 240 ? -3.350 -16.073 -15.919 1.00 87.50 240 GLN A CA 1
ATOM 2009 C C . GLN A 1 240 ? -3.073 -14.576 -16.037 1.00 87.50 240 GLN A C 1
ATOM 2011 O O . GLN A 1 240 ? -3.949 -13.743 -15.792 1.00 87.50 240 GLN A O 1
ATOM 2016 N N . LEU A 1 241 ? -1.843 -14.232 -16.414 1.00 88.94 241 LEU A N 1
ATOM 2017 C CA . LEU A 1 241 ? -1.459 -12.867 -16.748 1.00 88.94 241 LEU A CA 1
ATOM 2018 C C . LEU A 1 241 ? -1.611 -12.652 -18.255 1.00 88.94 241 LEU A C 1
ATOM 2020 O O . LEU A 1 241 ? -1.257 -13.509 -19.057 1.00 88.94 241 LEU A O 1
ATOM 2024 N N . ASN A 1 242 ? -2.132 -11.489 -18.640 1.00 92.62 242 ASN A N 1
ATOM 2025 C CA . ASN A 1 242 ? -2.104 -11.062 -20.038 1.00 92.62 242 ASN A CA 1
ATOM 2026 C C . ASN A 1 242 ? -0.749 -10.421 -20.387 1.00 92.62 242 ASN A C 1
ATOM 2028 O O . ASN A 1 242 ? 0.052 -10.112 -19.501 1.00 92.62 242 ASN A O 1
ATOM 2032 N N . ASP A 1 243 ? -0.533 -10.124 -21.670 1.00 94.19 243 ASP A N 1
ATOM 2033 C CA . ASP A 1 243 ? 0.724 -9.561 -22.178 1.00 94.19 243 ASP A CA 1
ATOM 2034 C C . ASP A 1 243 ? 1.196 -8.301 -21.442 1.00 94.19 243 ASP A C 1
ATOM 2036 O O . ASP A 1 243 ? 2.395 -8.071 -21.287 1.00 94.19 243 ASP A O 1
ATOM 2040 N N . LEU A 1 244 ? 0.271 -7.443 -20.996 1.00 91.56 244 LEU A N 1
ATOM 2041 C CA . LEU A 1 244 ? 0.634 -6.233 -20.261 1.00 91.56 244 LEU A CA 1
ATOM 2042 C C . LEU A 1 244 ? 1.223 -6.577 -18.890 1.00 91.56 244 LEU A C 1
ATOM 2044 O O . LEU A 1 244 ? 2.228 -5.988 -18.491 1.00 91.56 244 LEU A O 1
ATOM 2048 N N . TRP A 1 245 ? 0.599 -7.505 -18.170 1.00 92.50 245 TRP A N 1
ATOM 2049 C CA . TRP A 1 245 ? 1.057 -7.918 -16.848 1.00 92.50 245 TRP A CA 1
ATOM 2050 C C . TRP A 1 245 ? 2.320 -8.771 -16.908 1.00 92.50 245 TRP A C 1
ATOM 2052 O O . TRP A 1 245 ? 3.183 -8.603 -16.050 1.00 92.50 245 TRP A O 1
ATOM 2062 N N . GLU A 1 246 ? 2.487 -9.593 -17.943 1.00 94.75 246 GLU A N 1
ATOM 2063 C CA . GLU A 1 246 ? 3.752 -10.294 -18.185 1.00 94.75 246 GLU A CA 1
ATOM 2064 C C . GLU A 1 246 ? 4.897 -9.304 -18.443 1.00 94.75 246 GLU A C 1
ATOM 2066 O O . GLU A 1 246 ? 5.953 -9.411 -17.822 1.00 94.75 246 GLU A O 1
ATOM 2071 N N . ARG A 1 247 ? 4.678 -8.242 -19.236 1.00 94.00 247 ARG A N 1
ATOM 2072 C CA . ARG A 1 247 ? 5.683 -7.171 -19.410 1.00 94.00 247 ARG A CA 1
ATOM 2073 C C . ARG A 1 247 ? 6.002 -6.425 -18.111 1.00 94.00 247 ARG A C 1
ATOM 2075 O O . ARG A 1 247 ? 7.158 -6.071 -17.866 1.00 94.00 247 ARG A O 1
ATOM 2082 N N . LYS A 1 248 ? 4.996 -6.173 -17.264 1.00 94.56 248 LYS A N 1
ATOM 2083 C CA . LYS A 1 248 ? 5.196 -5.576 -15.929 1.00 94.56 248 LYS A CA 1
ATOM 2084 C C . LYS A 1 248 ? 6.020 -6.495 -15.033 1.00 94.56 248 LYS A C 1
ATOM 2086 O O . LYS A 1 248 ? 6.964 -6.023 -14.409 1.00 94.56 248 LYS A O 1
ATOM 2091 N N . LYS A 1 249 ? 5.699 -7.791 -15.006 1.00 95.50 249 LYS A N 1
ATOM 2092 C CA . LYS A 1 249 ? 6.437 -8.826 -14.273 1.00 95.50 249 LYS A CA 1
ATOM 2093 C C . LYS A 1 249 ? 7.889 -8.904 -14.736 1.00 95.50 249 LYS A C 1
ATOM 2095 O O . LYS A 1 249 ? 8.795 -8.840 -13.911 1.00 95.50 249 LYS A O 1
ATOM 2100 N N . GLU A 1 250 ? 8.122 -8.969 -16.043 1.00 94.69 250 GLU A N 1
ATOM 2101 C CA . GLU A 1 250 ? 9.467 -8.973 -16.621 1.00 94.69 250 GLU A CA 1
ATOM 2102 C C . GLU A 1 250 ? 10.254 -7.721 -16.211 1.00 94.69 250 GLU A C 1
ATOM 2104 O O . GLU A 1 250 ? 11.395 -7.814 -15.757 1.00 94.69 250 GLU A O 1
ATOM 2109 N N . THR A 1 251 ? 9.633 -6.544 -16.317 1.00 93.69 251 THR A N 1
ATOM 2110 C CA . THR A 1 251 ? 10.274 -5.281 -15.941 1.00 93.69 251 THR A CA 1
ATOM 2111 C C . THR A 1 251 ? 10.580 -5.216 -14.447 1.00 93.69 251 THR A C 1
ATOM 2113 O O . THR A 1 251 ? 11.683 -4.817 -14.073 1.00 93.69 251 THR A O 1
ATOM 2116 N N . PHE A 1 252 ? 9.652 -5.661 -13.596 1.00 94.88 252 PHE A N 1
ATOM 2117 C CA . PHE A 1 252 ? 9.856 -5.755 -12.153 1.00 94.88 252 PHE A CA 1
ATOM 2118 C C . PHE A 1 252 ? 11.086 -6.611 -11.828 1.00 94.88 252 PHE A C 1
ATOM 2120 O O . PHE A 1 252 ? 11.966 -6.175 -11.089 1.00 94.88 252 PHE A O 1
ATOM 2127 N N . PHE A 1 253 ? 11.196 -7.806 -12.420 1.00 93.06 253 PHE A N 1
ATOM 2128 C CA . PHE A 1 253 ? 12.323 -8.702 -12.152 1.00 93.06 253 PHE A CA 1
ATOM 2129 C C . PHE A 1 253 ? 13.650 -8.210 -12.733 1.00 93.06 253 PHE A C 1
ATOM 2131 O O . PHE A 1 253 ? 14.685 -8.456 -12.115 1.00 93.06 253 PHE A O 1
ATOM 2138 N N . LYS A 1 254 ? 13.637 -7.482 -13.856 1.00 89.56 254 LYS A N 1
ATOM 2139 C CA . LYS A 1 254 ? 14.829 -6.807 -14.400 1.00 89.56 254 LYS A CA 1
ATOM 2140 C C . LYS A 1 254 ? 15.319 -5.682 -13.492 1.00 89.56 254 LYS A C 1
ATOM 2142 O O . LYS A 1 254 ? 16.522 -5.541 -13.297 1.00 89.56 254 LYS A O 1
ATOM 2147 N N . LEU A 1 255 ? 14.406 -4.889 -12.927 1.00 87.81 255 LEU A N 1
ATOM 2148 C CA . LEU A 1 255 ? 14.761 -3.880 -11.924 1.00 87.81 255 LEU A CA 1
ATOM 2149 C C . LEU A 1 255 ? 15.319 -4.557 -10.673 1.00 87.81 255 LEU A C 1
ATOM 2151 O O . LEU A 1 255 ? 16.387 -4.180 -10.200 1.00 87.81 255 LEU A O 1
ATOM 2155 N N . LEU A 1 256 ? 14.646 -5.597 -10.181 1.00 87.69 256 LEU A N 1
ATOM 2156 C CA . LEU A 1 256 ? 15.105 -6.356 -9.021 1.00 87.69 256 LEU A CA 1
ATOM 2157 C C . LEU A 1 256 ? 16.523 -6.903 -9.232 1.00 87.69 256 LEU A C 1
ATOM 2159 O O . LEU A 1 256 ? 17.367 -6.748 -8.357 1.00 87.69 256 LEU A O 1
ATOM 2163 N N . GLU A 1 257 ? 16.791 -7.492 -10.399 1.00 84.75 257 GLU A N 1
ATOM 2164 C CA . GLU A 1 257 ? 18.119 -7.976 -10.790 1.00 84.75 257 GLU A CA 1
ATOM 2165 C C . GLU A 1 257 ? 19.139 -6.841 -10.805 1.00 84.75 257 GLU A C 1
ATOM 2167 O O . GLU A 1 257 ? 20.168 -6.933 -10.148 1.00 84.75 257 GLU A O 1
ATOM 2172 N N . TYR A 1 258 ? 18.825 -5.726 -11.466 1.00 79.44 258 TYR A N 1
ATOM 2173 C CA . TYR A 1 258 ? 19.720 -4.572 -11.549 1.00 79.44 258 TYR A CA 1
ATOM 2174 C C . TYR A 1 258 ? 20.159 -4.035 -10.176 1.00 79.44 258 TYR A C 1
ATOM 2176 O O . TYR A 1 258 ? 21.318 -3.642 -9.990 1.00 79.44 258 TYR A O 1
ATOM 2184 N N . PHE A 1 259 ? 19.233 -4.019 -9.215 1.00 76.38 259 PHE A N 1
ATOM 2185 C CA . PHE A 1 259 ? 19.478 -3.501 -7.871 1.00 76.38 259 PHE A CA 1
ATOM 2186 C C . PHE A 1 259 ? 20.100 -4.525 -6.920 1.00 76.38 259 PHE A C 1
ATOM 2188 O O . PHE A 1 259 ? 20.869 -4.144 -6.036 1.00 76.38 259 PHE A O 1
ATOM 2195 N N . MET A 1 260 ? 19.795 -5.813 -7.087 1.00 73.56 260 MET A N 1
ATOM 2196 C CA . MET A 1 260 ? 20.217 -6.855 -6.149 1.00 73.56 260 MET A CA 1
ATOM 2197 C C . MET A 1 260 ? 21.376 -7.724 -6.638 1.00 73.56 260 MET A C 1
ATOM 2199 O O . MET A 1 260 ? 22.087 -8.273 -5.802 1.00 73.56 260 MET A O 1
ATOM 2203 N N . ASP A 1 261 ? 21.622 -7.838 -7.942 1.00 67.06 261 ASP A N 1
ATOM 2204 C CA . ASP A 1 261 ? 22.649 -8.717 -8.518 1.00 67.06 261 ASP A CA 1
ATOM 2205 C C . ASP A 1 261 ? 24.006 -8.007 -8.687 1.00 67.06 261 ASP A C 1
ATOM 2207 O O . ASP A 1 261 ? 24.581 -7.920 -9.770 1.00 67.06 261 ASP A O 1
ATOM 2211 N N . ARG A 1 262 ? 24.532 -7.443 -7.591 1.00 58.50 262 ARG A N 1
ATOM 2212 C CA . ARG A 1 262 ? 25.887 -6.861 -7.542 1.00 58.50 262 ARG A CA 1
ATOM 2213 C C . ARG A 1 262 ? 26.763 -7.639 -6.555 1.00 58.50 262 ARG A C 1
ATOM 2215 O O . ARG A 1 262 ? 26.574 -7.534 -5.343 1.00 58.50 262 ARG A O 1
ATOM 2222 N N . GLY A 1 263 ? 27.741 -8.393 -7.069 1.00 57.75 263 GLY A N 1
ATOM 2223 C CA . GLY A 1 263 ? 28.755 -9.107 -6.274 1.00 57.75 263 GLY A CA 1
ATOM 2224 C C . GLY A 1 263 ? 28.236 -10.369 -5.564 1.00 57.75 263 GLY A C 1
ATOM 2225 O O . GLY A 1 263 ? 27.504 -11.164 -6.150 1.00 57.75 263 GLY A O 1
ATOM 2226 N N . GLU A 1 264 ? 28.590 -10.563 -4.287 1.00 49.34 264 GLU A N 1
ATOM 2227 C CA . GLU A 1 264 ? 28.174 -11.721 -3.461 1.00 49.34 264 GLU A CA 1
ATOM 2228 C C . GLU A 1 264 ? 26.645 -11.838 -3.260 1.00 49.34 264 GLU A C 1
ATOM 2230 O O . GLU A 1 264 ? 26.136 -12.881 -2.843 1.00 49.34 264 GLU A O 1
ATOM 2235 N N . LYS A 1 265 ? 25.888 -10.797 -3.630 1.00 55.56 265 LYS A N 1
ATOM 2236 C CA . LYS A 1 265 ? 24.424 -10.715 -3.533 1.00 55.56 265 LYS A CA 1
ATOM 2237 C C . LYS A 1 265 ? 23.662 -11.580 -4.557 1.00 55.56 265 LYS A C 1
ATOM 2239 O O . LYS A 1 265 ? 22.451 -11.756 -4.415 1.00 55.56 265 LYS A O 1
ATOM 2244 N N . SER A 1 266 ? 24.334 -12.197 -5.535 1.00 62.12 266 SER A N 1
ATOM 2245 C CA . SER A 1 266 ? 23.673 -12.990 -6.594 1.00 62.12 266 SER A CA 1
ATOM 2246 C C . SER A 1 266 ? 22.909 -14.221 -6.081 1.00 62.12 266 SER A C 1
ATOM 2248 O O . SER A 1 266 ? 21.835 -14.564 -6.585 1.00 62.12 266 SER A O 1
ATOM 2250 N N . LYS A 1 267 ? 23.409 -14.883 -5.026 1.00 67.62 267 LYS A N 1
ATOM 2251 C CA . LYS A 1 267 ? 22.705 -16.005 -4.372 1.00 67.62 267 LYS A CA 1
ATOM 2252 C C . LYS A 1 267 ? 21.423 -15.539 -3.674 1.00 67.62 267 LYS A C 1
ATOM 2254 O O . LYS A 1 267 ? 20.420 -16.252 -3.689 1.00 67.62 267 LYS A O 1
ATOM 2259 N N . TYR A 1 268 ? 21.451 -14.339 -3.100 1.00 71.19 268 TYR A N 1
ATOM 2260 C CA . TYR A 1 268 ? 20.321 -13.738 -2.400 1.00 71.19 268 TYR A CA 1
ATOM 2261 C C . TYR A 1 268 ? 19.214 -13.304 -3.372 1.00 71.19 268 TYR A C 1
ATOM 2263 O O . TYR A 1 268 ? 18.047 -13.641 -3.158 1.00 71.19 268 TYR A O 1
ATOM 2271 N N . TYR A 1 269 ? 19.586 -12.682 -4.498 1.00 80.06 269 TYR A N 1
ATOM 2272 C CA . TYR A 1 269 ? 18.660 -12.348 -5.585 1.00 80.06 269 TYR A CA 1
ATOM 2273 C C . TYR A 1 269 ? 17.881 -13.575 -6.081 1.00 80.06 269 TYR A C 1
ATOM 2275 O O . TYR A 1 269 ? 16.653 -13.537 -6.143 1.00 80.06 269 TYR A O 1
ATOM 2283 N N . LYS A 1 270 ? 18.563 -14.695 -6.366 1.00 83.06 270 LYS A N 1
ATOM 2284 C CA . LYS A 1 270 ? 17.906 -15.924 -6.857 1.00 83.06 270 LYS A CA 1
ATOM 2285 C C . LYS A 1 270 ? 16.835 -16.446 -5.895 1.00 83.06 270 LYS A C 1
ATOM 2287 O O . LYS A 1 270 ? 15.767 -16.865 -6.339 1.00 83.06 270 LYS A O 1
ATOM 2292 N N . LYS A 1 271 ? 17.102 -16.396 -4.585 1.00 82.81 271 LYS A N 1
ATOM 2293 C CA . LYS A 1 271 ? 16.144 -16.811 -3.550 1.00 82.81 271 LYS A CA 1
ATOM 2294 C C . LYS A 1 271 ? 14.917 -15.899 -3.526 1.00 82.81 271 LYS A C 1
ATOM 2296 O O . LYS A 1 271 ? 13.795 -16.398 -3.522 1.00 82.81 271 LYS A O 1
ATOM 2301 N N . ILE A 1 272 ? 15.130 -14.582 -3.547 1.00 84.75 272 ILE A N 1
ATOM 2302 C CA . ILE A 1 272 ? 14.043 -13.598 -3.584 1.00 84.75 272 ILE A CA 1
ATOM 2303 C C . ILE A 1 272 ? 13.199 -13.766 -4.845 1.00 84.75 272 ILE A C 1
ATOM 2305 O O . ILE A 1 272 ? 11.974 -13.805 -4.760 1.00 84.75 272 ILE A O 1
ATOM 2309 N N . LYS A 1 273 ? 13.847 -13.886 -6.007 1.00 90.38 273 LYS A N 1
ATOM 2310 C CA . LYS A 1 273 ? 13.169 -14.046 -7.292 1.00 90.38 273 LYS A CA 1
ATOM 2311 C C . LYS A 1 273 ? 12.218 -15.239 -7.258 1.00 90.38 273 LYS A C 1
ATOM 2313 O O . LYS A 1 273 ? 11.030 -15.062 -7.497 1.00 90.38 273 LYS A O 1
ATOM 2318 N N . SER A 1 274 ? 12.725 -16.411 -6.872 1.00 90.31 274 SER A N 1
ATOM 2319 C CA . SER A 1 274 ? 11.923 -17.636 -6.783 1.00 90.31 274 SER A CA 1
ATOM 2320 C C . SER A 1 274 ? 10.740 -17.495 -5.820 1.00 90.31 274 SER A C 1
ATOM 2322 O O . SER A 1 274 ? 9.650 -18.001 -6.089 1.00 90.31 274 SER A O 1
ATOM 2324 N N . LEU A 1 275 ? 10.928 -16.786 -4.704 1.00 89.94 275 LEU A N 1
ATOM 2325 C CA . LEU A 1 275 ? 9.850 -16.533 -3.758 1.00 89.94 275 LEU A CA 1
ATOM 2326 C C . LEU A 1 275 ? 8.761 -15.638 -4.364 1.00 89.94 275 LEU A C 1
ATOM 2328 O O . LEU A 1 275 ? 7.580 -15.951 -4.230 1.00 89.94 275 LEU A O 1
ATOM 2332 N N . LEU A 1 276 ? 9.140 -14.551 -5.037 1.00 92.75 276 LEU A N 1
ATOM 2333 C CA . LEU A 1 276 ? 8.186 -13.638 -5.666 1.00 92.75 276 LEU A CA 1
ATOM 2334 C C . LEU A 1 276 ? 7.473 -14.276 -6.864 1.00 92.75 276 LEU A C 1
ATOM 2336 O O . LEU A 1 276 ? 6.282 -14.049 -7.046 1.00 92.75 276 LEU A O 1
ATOM 2340 N N . GLU A 1 277 ? 8.158 -15.110 -7.649 1.00 93.88 277 GLU A N 1
ATOM 2341 C CA . GLU A 1 277 ? 7.534 -15.904 -8.717 1.00 93.88 277 GLU A CA 1
ATOM 2342 C C . GLU A 1 277 ? 6.444 -16.819 -8.146 1.00 93.88 277 GLU A C 1
ATOM 2344 O O . GLU A 1 277 ? 5.304 -16.790 -8.610 1.00 93.88 277 GLU A O 1
ATOM 2349 N N . ARG A 1 278 ? 6.741 -17.522 -7.049 1.00 92.50 278 ARG A N 1
ATOM 2350 C CA . ARG A 1 278 ? 5.750 -18.338 -6.338 1.00 92.50 278 ARG A CA 1
ATOM 2351 C C . ARG A 1 278 ? 4.611 -17.500 -5.751 1.00 92.50 278 ARG A C 1
ATOM 2353 O O . ARG A 1 278 ? 3.468 -17.954 -5.693 1.00 92.50 278 ARG A O 1
ATOM 2360 N N . ALA A 1 279 ? 4.895 -16.287 -5.281 1.00 92.56 279 ALA A N 1
ATOM 2361 C CA . ALA A 1 279 ? 3.869 -15.379 -4.779 1.00 92.56 279 ALA A CA 1
ATOM 2362 C C . ALA A 1 279 ? 2.893 -14.971 -5.900 1.00 92.56 279 ALA A C 1
ATOM 2364 O O . ALA A 1 279 ? 1.685 -14.957 -5.672 1.00 92.56 279 ALA A O 1
ATOM 2365 N N . ILE A 1 280 ? 3.396 -14.726 -7.116 1.00 93.56 280 ILE A N 1
ATOM 2366 C CA . ILE A 1 280 ? 2.583 -14.454 -8.313 1.00 93.56 280 ILE A CA 1
ATOM 2367 C C . ILE A 1 280 ? 1.705 -15.665 -8.638 1.00 93.56 280 ILE A C 1
ATOM 2369 O O . ILE A 1 280 ? 0.493 -15.512 -8.758 1.00 93.56 280 ILE A O 1
ATOM 2373 N N . GLU A 1 281 ? 2.277 -16.869 -8.711 1.00 90.81 281 GLU A N 1
ATOM 2374 C CA . GLU A 1 281 ? 1.530 -18.113 -8.983 1.00 90.81 281 GLU A CA 1
ATOM 2375 C C . GLU A 1 281 ? 0.379 -18.329 -7.987 1.00 90.81 281 GLU A C 1
ATOM 2377 O O . GLU A 1 281 ? -0.734 -18.692 -8.366 1.00 90.81 281 GLU A O 1
ATOM 2382 N N . ASN A 1 282 ? 0.614 -18.011 -6.711 1.00 90.62 282 ASN A N 1
ATOM 2383 C CA . ASN A 1 282 ? -0.393 -18.108 -5.653 1.00 90.62 282 ASN A CA 1
ATOM 2384 C C . ASN A 1 282 ? -1.361 -16.917 -5.586 1.00 90.62 282 ASN A C 1
ATOM 2386 O O . ASN A 1 282 ? -2.228 -16.881 -4.706 1.00 90.62 282 ASN A O 1
ATOM 2390 N N . SER A 1 283 ? -1.245 -15.965 -6.513 1.00 93.00 283 SER A N 1
ATOM 2391 C CA . SER A 1 283 ? -2.064 -14.752 -6.579 1.00 93.00 283 SER A CA 1
ATOM 2392 C C . SER A 1 283 ? -1.940 -13.871 -5.328 1.00 93.00 283 SER A C 1
ATOM 2394 O O . SER A 1 283 ? -2.919 -13.257 -4.913 1.00 93.00 283 SER A O 1
ATOM 2396 N N . ASN A 1 284 ? -0.763 -13.830 -4.695 1.00 93.56 284 ASN A N 1
ATOM 2397 C CA . ASN A 1 284 ? -0.521 -13.037 -3.490 1.00 93.56 284 ASN A CA 1
ATOM 2398 C C . ASN A 1 284 ? -0.719 -11.536 -3.767 1.00 93.56 284 ASN A C 1
ATOM 2400 O O . ASN A 1 284 ? -0.180 -10.995 -4.735 1.00 93.56 284 ASN A O 1
ATOM 2404 N N . HIS A 1 285 ? -1.496 -10.864 -2.916 1.00 92.81 285 HIS A N 1
ATOM 2405 C CA . HIS A 1 285 ? -1.897 -9.481 -3.167 1.00 92.81 285 HIS A CA 1
ATOM 2406 C C . HIS A 1 285 ? -0.733 -8.484 -3.185 1.00 92.81 285 HIS A C 1
ATOM 2408 O O . HIS A 1 285 ? -0.733 -7.635 -4.073 1.00 92.81 285 HIS A O 1
ATOM 2414 N N . GLY A 1 286 ? 0.270 -8.606 -2.310 1.00 95.00 286 GLY A N 1
ATOM 2415 C CA . GLY A 1 286 ? 1.439 -7.728 -2.297 1.00 95.00 286 GLY A CA 1
ATOM 2416 C C . GLY A 1 286 ? 2.157 -7.655 -3.643 1.00 95.00 286 GLY A C 1
ATOM 2417 O O . GLY A 1 286 ? 2.259 -6.583 -4.236 1.00 95.00 286 GLY A O 1
ATOM 2418 N N . ILE A 1 287 ? 2.599 -8.778 -4.215 1.00 95.62 287 ILE A N 1
ATOM 2419 C CA . ILE A 1 287 ? 3.296 -8.728 -5.516 1.00 95.62 287 ILE A CA 1
ATOM 2420 C C . ILE A 1 287 ? 2.378 -8.250 -6.654 1.00 95.62 287 ILE A C 1
ATOM 2422 O O . ILE A 1 287 ? 2.824 -7.510 -7.529 1.00 95.62 287 ILE A O 1
ATOM 2426 N N . LEU A 1 288 ? 1.083 -8.579 -6.629 1.00 94.81 288 LEU A N 1
ATOM 2427 C CA . LEU A 1 288 ? 0.127 -8.080 -7.627 1.00 94.81 288 LEU A CA 1
ATOM 2428 C C . LEU A 1 288 ? -0.048 -6.556 -7.552 1.00 94.81 288 LEU A C 1
ATOM 2430 O O . LEU A 1 288 ? -0.041 -5.877 -8.583 1.00 94.81 288 LEU A O 1
ATOM 2434 N N . SER A 1 289 ? -0.133 -6.013 -6.340 1.00 95.50 289 SER A N 1
ATOM 2435 C CA . SER A 1 289 ? -0.128 -4.574 -6.078 1.00 95.50 289 SER A CA 1
ATOM 2436 C C . SER A 1 289 ? 1.177 -3.908 -6.528 1.00 95.50 289 SER A C 1
ATOM 2438 O O . SER A 1 289 ? 1.158 -2.824 -7.104 1.00 95.50 289 SER A O 1
ATOM 2440 N N . ALA A 1 290 ? 2.326 -4.558 -6.337 1.00 96.44 290 ALA A N 1
ATOM 2441 C CA . ALA A 1 290 ? 3.616 -4.033 -6.782 1.00 96.44 290 ALA A CA 1
ATOM 2442 C C . ALA A 1 290 ? 3.715 -3.943 -8.317 1.00 96.44 290 ALA A C 1
ATOM 2444 O O . ALA A 1 290 ? 4.171 -2.936 -8.871 1.00 96.44 290 ALA A O 1
ATOM 2445 N N . LEU A 1 291 ? 3.232 -4.966 -9.031 1.00 95.38 291 LEU A N 1
ATOM 2446 C CA . LEU A 1 291 ? 3.185 -4.962 -10.497 1.00 95.38 291 LEU A CA 1
ATOM 2447 C C . LEU A 1 291 ? 2.286 -3.838 -11.042 1.00 95.38 291 LEU A C 1
ATOM 2449 O O . LEU A 1 291 ? 2.567 -3.262 -12.100 1.00 95.38 291 LEU A O 1
ATOM 2453 N N . LEU A 1 292 ? 1.232 -3.474 -10.308 1.00 92.94 292 LEU A N 1
ATOM 2454 C CA . LEU A 1 292 ? 0.310 -2.403 -10.684 1.00 92.94 292 LEU A CA 1
ATOM 2455 C C . LEU A 1 292 ? 1.042 -1.065 -10.878 1.00 92.94 292 LEU A C 1
ATOM 2457 O O . LEU A 1 292 ? 0.836 -0.405 -11.901 1.00 92.94 292 LEU A O 1
ATOM 2461 N N . ILE A 1 293 ? 1.969 -0.735 -9.973 1.00 93.94 293 ILE A N 1
ATOM 2462 C CA . ILE A 1 293 ? 2.769 0.502 -10.001 1.00 93.94 293 ILE A CA 1
ATOM 2463 C C . ILE A 1 293 ? 4.137 0.352 -10.694 1.00 93.94 293 ILE A C 1
ATOM 2465 O O . ILE A 1 293 ? 4.965 1.258 -10.649 1.00 93.94 293 ILE A O 1
ATOM 2469 N N . THR A 1 294 ? 4.378 -0.768 -11.380 1.00 93.62 294 THR A N 1
ATOM 2470 C CA . THR A 1 294 ? 5.593 -0.986 -12.183 1.00 93.62 294 THR A CA 1
ATOM 2471 C C . THR A 1 294 ? 5.371 -0.575 -13.641 1.00 93.62 294 THR A C 1
ATOM 2473 O O . THR A 1 294 ? 4.370 -0.957 -14.249 1.00 93.62 294 THR A O 1
ATOM 2476 N N . TYR A 1 295 ? 6.293 0.174 -14.248 1.00 91.56 295 TYR A N 1
ATOM 2477 C CA . TYR A 1 295 ? 6.220 0.514 -15.677 1.00 91.56 295 TYR A CA 1
ATOM 2478 C C . TYR A 1 295 ? 6.425 -0.724 -16.555 1.00 91.56 295 TYR A C 1
ATOM 2480 O O . TYR A 1 295 ? 7.386 -1.454 -16.358 1.00 91.56 295 TYR A O 1
ATOM 2488 N N . ALA A 1 296 ? 5.555 -0.963 -17.539 1.00 90.31 296 ALA A N 1
ATOM 2489 C CA . ALA A 1 296 ? 5.692 -2.121 -18.431 1.00 90.31 296 ALA A CA 1
ATOM 2490 C C . ALA A 1 296 ? 6.789 -1.900 -19.489 1.00 90.31 296 ALA A C 1
ATOM 2492 O O . ALA A 1 296 ? 7.414 -2.840 -19.969 1.00 90.31 296 ALA A O 1
ATOM 2493 N N . GLU A 1 297 ? 7.005 -0.641 -19.862 1.00 88.25 297 GLU A N 1
ATOM 2494 C CA . GLU A 1 297 ? 7.845 -0.202 -20.974 1.00 88.25 297 GLU A CA 1
ATOM 2495 C C . GLU A 1 297 ? 9.313 0.009 -20.572 1.00 88.25 297 GLU A C 1
ATOM 2497 O O . GLU A 1 297 ? 10.163 0.250 -21.428 1.00 88.25 297 GLU A O 1
ATOM 2502 N N . ALA A 1 298 ? 9.640 -0.080 -19.277 1.00 85.50 298 ALA A N 1
ATOM 2503 C CA . ALA A 1 298 ? 10.988 0.203 -18.788 1.00 85.50 298 ALA A CA 1
ATOM 2504 C C . ALA A 1 298 ? 11.975 -0.972 -18.961 1.00 85.50 298 ALA A C 1
ATOM 2506 O O . ALA A 1 298 ? 13.185 -0.754 -18.913 1.00 85.50 298 ALA A O 1
ATOM 2507 N N . GLY A 1 299 ? 11.509 -2.196 -19.241 1.00 84.50 299 GLY A N 1
ATOM 2508 C CA . GLY A 1 299 ? 12.356 -3.382 -19.459 1.00 84.50 299 GLY A CA 1
ATOM 2509 C C . GLY A 1 299 ? 13.532 -3.176 -20.439 1.00 84.50 299 GLY A C 1
ATOM 2510 O O . GLY A 1 299 ? 14.689 -3.445 -20.083 1.00 84.50 299 GLY A O 1
ATOM 2511 N N . PRO A 1 300 ? 13.287 -2.680 -21.669 1.00 83.12 300 PRO A N 1
ATOM 2512 C CA . PRO A 1 300 ? 14.347 -2.373 -22.632 1.00 83.12 300 PRO A CA 1
ATOM 2513 C C . PRO A 1 300 ? 15.312 -1.281 -22.153 1.00 83.12 300 PRO A C 1
ATOM 2515 O O . PRO A 1 300 ? 16.502 -1.322 -22.469 1.00 83.12 300 PRO A O 1
ATOM 2518 N N . LEU A 1 301 ? 14.819 -0.317 -21.372 1.00 80.19 301 LEU A N 1
ATOM 2519 C CA . LEU A 1 301 ? 15.620 0.789 -20.856 1.00 80.19 301 LEU A CA 1
ATOM 2520 C C . LEU A 1 301 ? 16.630 0.300 -19.808 1.00 80.19 301 LEU A C 1
ATOM 2522 O O . LEU A 1 301 ? 17.812 0.620 -19.908 1.00 80.19 301 LEU A O 1
ATOM 2526 N N . ILE A 1 302 ? 16.196 -0.556 -18.883 1.00 78.69 302 ILE A N 1
ATOM 2527 C CA . ILE A 1 302 ? 17.057 -1.167 -17.853 1.00 78.69 302 ILE A CA 1
ATOM 2528 C C . ILE A 1 302 ? 18.172 -1.997 -18.496 1.00 78.69 302 ILE A C 1
ATOM 2530 O O . ILE A 1 302 ? 19.336 -1.921 -18.110 1.00 78.69 302 ILE A O 1
ATOM 2534 N N . SER A 1 303 ? 17.837 -2.726 -19.563 1.00 76.69 303 SER A N 1
ATOM 2535 C CA . SER A 1 303 ? 18.813 -3.517 -20.323 1.00 76.69 303 SER A CA 1
ATOM 2536 C C . SER A 1 303 ? 19.915 -2.639 -20.941 1.00 76.69 303 SER A C 1
ATOM 2538 O O . SER A 1 303 ? 21.059 -3.073 -21.075 1.00 76.69 303 SER A O 1
ATOM 2540 N N . ARG A 1 304 ? 19.592 -1.388 -21.306 1.00 75.69 304 ARG A N 1
ATOM 2541 C CA . ARG A 1 304 ? 20.567 -0.396 -21.790 1.00 75.69 304 ARG A CA 1
ATOM 2542 C C . ARG A 1 304 ? 21.392 0.213 -20.650 1.00 75.69 304 ARG A C 1
ATOM 2544 O O . ARG A 1 304 ? 22.561 0.518 -20.882 1.00 75.69 304 ARG A O 1
ATOM 2551 N N . TRP A 1 305 ? 20.829 0.369 -19.447 1.00 72.75 305 TRP A N 1
ATOM 2552 C CA . TRP A 1 305 ? 21.576 0.825 -18.263 1.00 72.75 305 TRP A CA 1
ATOM 2553 C C . TRP A 1 305 ? 22.691 -0.155 -17.896 1.00 72.75 305 TRP A C 1
ATOM 2555 O O . TRP A 1 305 ? 23.836 0.269 -17.773 1.00 72.75 305 TRP A O 1
ATOM 2565 N N . ASN A 1 306 ? 22.389 -1.458 -17.868 1.00 63.47 306 ASN A N 1
ATOM 2566 C CA . ASN A 1 306 ? 23.375 -2.515 -17.604 1.00 63.47 306 ASN A CA 1
ATOM 2567 C C . ASN A 1 306 ? 24.599 -2.436 -18.525 1.00 63.47 306 ASN A C 1
ATOM 2569 O O . ASN A 1 306 ? 25.736 -2.502 -18.064 1.00 63.47 306 ASN A O 1
ATOM 2573 N N . LYS A 1 307 ? 24.376 -2.241 -19.830 1.00 60.34 307 LYS A N 1
ATOM 2574 C CA . LYS A 1 307 ? 25.464 -2.154 -20.816 1.00 60.34 307 LYS A CA 1
ATOM 2575 C C . LYS A 1 307 ? 26.328 -0.904 -20.628 1.00 60.34 307 LYS A C 1
ATOM 2577 O O . LYS A 1 307 ? 27.546 -0.993 -20.731 1.00 60.34 307 LYS A O 1
ATOM 2582 N N . LYS A 1 308 ? 25.713 0.250 -20.341 1.00 59.25 308 LYS A N 1
ATOM 2583 C CA . LYS A 1 308 ? 26.443 1.510 -20.117 1.00 59.25 308 LYS A CA 1
ATOM 2584 C C . LYS A 1 308 ? 27.237 1.505 -18.811 1.00 59.25 308 LYS A C 1
ATOM 2586 O O . LYS A 1 308 ? 28.358 1.996 -18.822 1.00 59.25 308 LYS A O 1
ATOM 2591 N N . ASP A 1 309 ? 26.698 0.944 -17.727 1.00 55.69 309 ASP A N 1
ATOM 2592 C CA . ASP A 1 309 ? 27.422 0.833 -16.451 1.00 55.69 309 ASP A CA 1
ATOM 2593 C C . ASP A 1 309 ? 28.660 -0.078 -16.589 1.00 55.69 309 ASP A C 1
ATOM 2595 O O . ASP A 1 309 ? 29.731 0.269 -16.092 1.00 55.69 309 ASP A O 1
ATOM 2599 N N . MET A 1 310 ? 28.554 -1.189 -17.336 1.00 48.81 310 MET A N 1
ATOM 2600 C CA . MET A 1 310 ? 29.711 -2.040 -17.658 1.00 48.81 310 MET A CA 1
ATOM 2601 C C . MET A 1 310 ? 30.756 -1.290 -18.496 1.00 48.81 310 MET A C 1
ATOM 2603 O O . MET A 1 310 ? 31.940 -1.334 -18.174 1.00 48.81 310 MET A O 1
ATOM 2607 N N . GLN A 1 311 ? 30.333 -0.546 -19.521 1.00 46.81 311 GLN A N 1
ATOM 2608 C CA . GLN A 1 311 ? 31.247 0.204 -20.388 1.00 46.81 311 GLN A CA 1
ATOM 2609 C C . GLN A 1 311 ? 31.984 1.324 -19.632 1.00 46.81 311 GLN A C 1
ATOM 2611 O O . GLN A 1 311 ? 33.201 1.431 -19.727 1.00 46.81 311 GLN A O 1
ATOM 2616 N N . LEU A 1 312 ? 31.276 2.084 -18.787 1.00 44.81 312 LEU A N 1
ATOM 2617 C CA . LEU A 1 312 ? 31.868 3.150 -17.973 1.00 44.81 312 LEU A CA 1
ATOM 2618 C C . LEU A 1 312 ? 32.913 2.610 -16.982 1.00 44.81 312 LEU A C 1
ATOM 2620 O O . LEU A 1 312 ? 33.924 3.261 -16.734 1.00 44.81 312 LEU A O 1
ATOM 2624 N N . SER A 1 313 ? 32.683 1.415 -16.424 1.00 45.00 313 SER A N 1
ATOM 2625 C CA . SER A 1 313 ? 33.648 0.767 -15.526 1.00 45.00 313 SER A CA 1
ATOM 2626 C C . SER A 1 313 ? 34.942 0.349 -16.235 1.00 45.00 313 SER A C 1
ATOM 2628 O O . SER A 1 313 ? 35.996 0.366 -15.609 1.00 45.00 313 SER A O 1
ATOM 2630 N N . MET A 1 314 ? 34.869 0.042 -17.536 1.00 40.06 314 MET A N 1
ATOM 2631 C CA . MET A 1 314 ? 36.023 -0.291 -18.379 1.00 40.06 314 MET A CA 1
ATOM 2632 C C . MET A 1 314 ? 36.761 0.960 -18.880 1.00 40.06 314 MET A C 1
ATOM 2634 O O . MET A 1 314 ? 37.989 0.961 -18.952 1.00 40.06 314 MET A O 1
ATOM 2638 N N . ASP A 1 315 ? 36.035 2.040 -19.172 1.00 39.41 315 ASP A N 1
ATOM 2639 C CA . ASP A 1 315 ? 36.625 3.295 -19.650 1.00 39.41 315 ASP A CA 1
ATOM 2640 C C . ASP A 1 315 ? 37.358 4.056 -18.524 1.00 39.41 315 ASP A C 1
ATOM 2642 O O . ASP A 1 315 ? 38.421 4.627 -18.752 1.00 39.41 315 ASP A O 1
ATOM 2646 N N . ILE A 1 316 ? 36.863 4.002 -17.277 1.00 43.34 316 ILE A N 1
ATOM 2647 C CA . ILE A 1 316 ? 37.540 4.599 -16.102 1.00 43.34 316 ILE A CA 1
ATOM 2648 C C . ILE A 1 316 ? 38.895 3.928 -15.823 1.00 43.34 316 ILE A C 1
ATOM 2650 O O . ILE A 1 316 ? 39.810 4.580 -15.330 1.00 43.34 316 ILE A O 1
ATOM 2654 N N . SER A 1 317 ? 39.051 2.649 -16.166 1.00 44.34 317 SER A N 1
ATOM 2655 C CA . SER A 1 317 ? 40.342 1.957 -16.094 1.00 44.34 317 SER A CA 1
ATOM 2656 C C . SER A 1 317 ? 41.290 2.261 -17.262 1.00 44.34 317 SER A C 1
ATOM 2658 O O . SER A 1 317 ? 42.450 1.867 -17.197 1.00 44.34 317 SER A O 1
ATOM 2660 N N . ALA A 1 318 ? 40.820 2.927 -18.322 1.00 41.72 318 ALA A N 1
ATOM 2661 C CA . ALA A 1 318 ? 41.578 3.134 -19.558 1.00 41.72 318 ALA A CA 1
ATOM 2662 C C . ALA A 1 318 ? 42.038 4.589 -19.792 1.00 41.72 318 ALA A C 1
ATOM 2664 O O . ALA A 1 318 ? 42.939 4.807 -20.599 1.00 41.72 318 ALA A O 1
ATOM 2665 N N . ASP A 1 319 ? 41.458 5.578 -19.103 1.00 44.81 319 ASP A N 1
ATOM 2666 C CA . ASP A 1 319 ? 41.620 7.010 -19.414 1.00 44.81 319 ASP A CA 1
ATOM 2667 C C . ASP A 1 319 ? 42.543 7.769 -18.428 1.00 44.81 319 ASP A C 1
ATOM 2669 O O . ASP A 1 319 ? 42.210 8.839 -17.919 1.00 44.81 319 ASP A O 1
ATOM 2673 N N . GLU A 1 320 ? 43.742 7.229 -18.163 1.00 46.84 320 GLU A N 1
ATOM 2674 C CA . GLU A 1 320 ? 44.846 7.961 -17.503 1.00 46.84 320 GLU A CA 1
ATOM 2675 C C . GLU A 1 320 ? 45.614 8.905 -18.459 1.00 46.84 320 GLU A C 1
ATOM 2677 O O . GLU A 1 320 ? 46.678 9.425 -18.122 1.00 46.84 320 GLU A O 1
ATOM 2682 N N . GLY A 1 321 ? 45.073 9.221 -19.639 1.00 49.97 321 GLY A N 1
ATOM 2683 C CA . GLY A 1 321 ? 45.636 10.296 -20.448 1.00 49.97 321 GLY A CA 1
ATOM 2684 C C . GLY A 1 321 ? 45.002 10.473 -21.818 1.00 49.97 321 GLY A C 1
ATOM 2685 O O . GLY A 1 321 ? 45.265 9.681 -22.713 1.00 49.97 321 GLY A O 1
ATOM 2686 N N . THR A 1 322 ? 44.288 11.583 -22.041 1.00 47.25 322 THR A N 1
ATOM 2687 C CA . THR A 1 322 ? 44.716 12.675 -22.949 1.00 47.25 322 THR A CA 1
ATOM 2688 C C . THR A 1 322 ? 43.675 13.804 -23.131 1.00 47.25 322 THR A C 1
ATOM 2690 O O . THR A 1 322 ? 42.469 13.628 -23.013 1.00 47.25 322 THR A O 1
ATOM 2693 N N . ASP A 1 323 ? 44.238 14.987 -23.406 1.00 48.00 323 ASP A N 1
ATOM 2694 C CA . ASP A 1 323 ? 43.800 16.196 -24.135 1.00 48.00 323 ASP A CA 1
ATOM 2695 C C . ASP A 1 323 ? 42.437 16.911 -23.904 1.00 48.00 323 ASP A C 1
ATOM 2697 O O . ASP A 1 323 ? 41.344 16.412 -24.161 1.00 48.00 323 ASP A O 1
ATOM 2701 N N . THR A 1 324 ? 42.509 18.192 -23.509 1.00 49.00 324 THR A N 1
ATOM 2702 C CA . THR A 1 324 ? 41.515 18.897 -22.664 1.00 49.00 324 THR A CA 1
ATOM 2703 C C . THR A 1 324 ? 40.516 19.834 -23.364 1.00 49.00 324 THR A C 1
ATOM 2705 O O . THR A 1 324 ? 39.528 20.231 -22.737 1.00 49.00 324 THR A O 1
ATOM 2708 N N . SER A 1 325 ? 40.681 20.171 -24.649 1.00 46.28 325 SER A N 1
ATOM 2709 C CA . SER A 1 325 ? 39.874 21.232 -25.294 1.00 46.28 325 SER A CA 1
ATOM 2710 C C . SER A 1 325 ? 38.592 20.735 -25.993 1.00 46.28 325 SER A C 1
ATOM 2712 O O . SER A 1 325 ? 37.520 21.314 -25.797 1.00 46.28 325 SER A O 1
ATOM 2714 N N . ASN A 1 326 ? 38.640 19.606 -26.714 1.00 46.91 326 ASN A N 1
ATOM 2715 C CA . ASN A 1 326 ? 37.444 18.913 -27.230 1.00 46.91 326 ASN A CA 1
ATOM 2716 C C . ASN A 1 326 ? 36.645 18.227 -26.111 1.00 46.91 326 ASN A C 1
ATOM 2718 O O . ASN A 1 326 ? 35.420 18.088 -26.202 1.00 46.91 326 ASN A O 1
ATOM 2722 N N . LEU A 1 327 ? 37.320 17.904 -25.003 1.00 48.03 327 LEU A N 1
ATOM 2723 C CA . LEU A 1 327 ? 36.704 17.405 -23.782 1.00 48.03 327 LEU A CA 1
ATOM 2724 C C . LEU A 1 327 ? 35.663 18.374 -23.223 1.00 48.03 327 LEU A C 1
ATOM 2726 O O . LEU A 1 327 ? 34.684 17.906 -22.671 1.00 48.03 327 LEU A O 1
ATOM 2730 N N . ALA A 1 328 ? 35.793 19.696 -23.366 1.00 46.66 328 ALA A N 1
ATOM 2731 C CA . ALA A 1 328 ? 34.826 20.626 -22.777 1.00 46.66 328 ALA A CA 1
ATOM 2732 C C . ALA A 1 328 ? 33.438 20.539 -23.440 1.00 46.66 328 ALA A C 1
ATOM 2734 O O . ALA A 1 328 ? 32.443 20.359 -22.740 1.00 46.66 328 ALA A O 1
ATOM 2735 N N . LYS A 1 329 ? 33.360 20.588 -24.779 1.00 43.22 329 LYS A N 1
ATOM 2736 C CA . LYS A 1 329 ? 32.091 20.475 -25.529 1.00 43.22 329 LYS A CA 1
ATOM 2737 C C . LYS A 1 329 ? 31.490 19.073 -25.431 1.00 43.22 329 LYS A C 1
ATOM 2739 O O . LYS A 1 329 ? 30.285 18.947 -25.204 1.00 43.22 329 LYS A O 1
ATOM 2744 N N . VAL A 1 330 ? 32.331 18.040 -25.528 1.00 43.75 330 VAL A N 1
ATOM 2745 C CA . VAL A 1 330 ? 31.924 16.645 -25.314 1.00 43.75 330 VAL A CA 1
ATOM 2746 C C . VAL A 1 330 ? 31.422 16.464 -23.882 1.00 43.75 330 VAL A C 1
ATOM 2748 O O . VAL A 1 330 ? 30.314 15.979 -23.701 1.00 43.75 330 VAL A O 1
ATOM 2751 N N . ARG A 1 331 ? 32.121 16.975 -22.860 1.00 47.56 331 ARG A N 1
ATOM 2752 C CA . ARG A 1 331 ? 31.655 16.971 -21.460 1.00 47.56 331 ARG A CA 1
ATOM 2753 C C . ARG A 1 331 ? 30.347 17.730 -21.289 1.00 47.56 331 ARG A C 1
ATOM 2755 O O . ARG A 1 331 ? 29.530 17.290 -20.497 1.00 47.56 331 ARG A O 1
ATOM 2762 N N . THR A 1 332 ? 30.100 18.842 -21.985 1.00 43.66 332 THR A N 1
ATOM 2763 C CA . THR A 1 332 ? 28.818 19.564 -21.875 1.00 43.66 332 THR A CA 1
ATOM 2764 C C . THR A 1 332 ? 27.660 18.780 -22.499 1.00 43.66 332 THR A C 1
ATOM 2766 O O . THR A 1 332 ? 26.590 18.707 -21.894 1.00 43.66 332 THR A O 1
ATOM 2769 N N . MET A 1 333 ? 27.852 18.163 -23.670 1.00 39.41 333 MET A N 1
ATOM 2770 C CA . MET A 1 333 ? 26.834 17.305 -24.298 1.00 39.41 333 MET A CA 1
ATOM 2771 C C . MET A 1 333 ? 26.611 16.010 -23.509 1.00 39.41 333 MET A C 1
ATOM 2773 O O . MET A 1 333 ? 25.466 15.629 -23.271 1.00 39.41 333 MET A O 1
ATOM 2777 N N . VAL A 1 334 ? 27.687 15.389 -23.020 1.00 46.03 334 VAL A N 1
ATOM 2778 C CA . VAL A 1 334 ? 27.653 14.232 -22.119 1.00 46.03 334 VAL A CA 1
ATOM 2779 C C . VAL A 1 334 ? 26.936 14.595 -20.819 1.00 46.03 334 VAL A C 1
ATOM 2781 O O . VAL A 1 334 ? 26.022 13.879 -20.437 1.00 46.03 334 VAL A O 1
ATOM 2784 N N . LYS A 1 335 ? 27.217 15.752 -20.203 1.00 46.47 335 LYS A N 1
ATOM 2785 C CA . LYS A 1 335 ? 26.512 16.233 -18.999 1.00 46.47 335 LYS A CA 1
ATOM 2786 C C . LYS A 1 335 ? 25.020 16.474 -19.239 1.00 46.47 335 LYS A C 1
ATOM 2788 O O . LYS A 1 335 ? 24.210 16.109 -18.393 1.00 46.47 335 LYS A O 1
ATOM 2793 N N . LYS A 1 336 ? 24.627 17.067 -20.375 1.00 44.69 336 LYS A N 1
ATOM 2794 C CA . LYS A 1 336 ? 23.203 17.270 -20.719 1.00 44.69 336 LYS A CA 1
ATOM 2795 C C . LYS A 1 336 ? 22.481 15.942 -20.980 1.00 44.69 336 LYS A C 1
ATOM 2797 O O . LYS A 1 336 ? 21.381 15.742 -20.473 1.00 44.69 336 LYS A O 1
ATOM 2802 N N . SER A 1 337 ? 23.118 15.023 -21.705 1.00 43.00 337 SER A N 1
ATOM 2803 C CA . SER A 1 337 ? 22.615 13.664 -21.954 1.00 43.00 337 SER A CA 1
ATOM 2804 C C . SER A 1 337 ? 22.512 12.839 -20.660 1.00 43.00 337 SER A C 1
ATOM 2806 O O . SER A 1 337 ? 21.513 12.157 -20.432 1.00 43.00 337 SER A O 1
ATOM 2808 N N . GLN A 1 338 ? 23.486 12.971 -19.755 1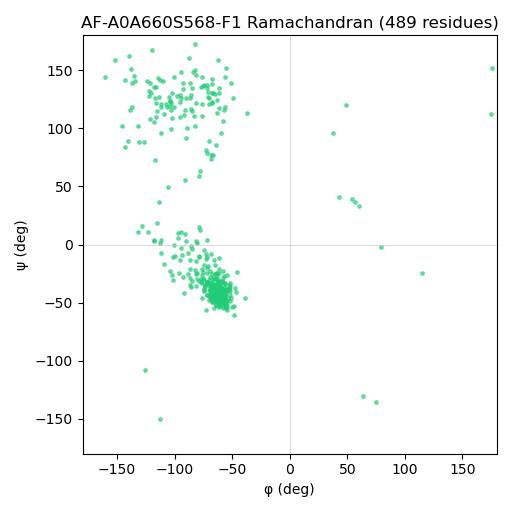.00 50.56 338 GLN A N 1
ATOM 2809 C CA . GLN A 1 338 ? 23.479 12.364 -18.421 1.00 50.56 338 GLN A CA 1
ATOM 2810 C C . GLN A 1 338 ? 22.375 12.943 -17.528 1.00 50.56 338 GLN A C 1
ATOM 2812 O O . GLN A 1 338 ? 21.700 12.170 -16.858 1.00 50.56 338 GLN A O 1
ATOM 2817 N N . LYS A 1 339 ? 22.123 14.262 -17.561 1.00 50.78 339 LYS A N 1
ATOM 2818 C CA . LYS A 1 339 ? 21.035 14.898 -16.790 1.00 50.78 339 LYS A CA 1
ATOM 2819 C C . LYS A 1 339 ? 19.654 14.397 -17.233 1.00 50.78 339 LYS A C 1
ATOM 2821 O O . LYS A 1 339 ? 18.863 13.994 -16.388 1.00 50.78 339 LYS A O 1
ATOM 2826 N N . ALA A 1 340 ? 19.400 14.338 -18.544 1.00 47.56 340 ALA A N 1
ATOM 2827 C CA . ALA A 1 340 ? 18.156 13.784 -19.085 1.00 47.56 340 ALA A CA 1
ATOM 2828 C C . ALA A 1 340 ? 18.006 12.285 -18.768 1.00 47.56 340 ALA A C 1
ATOM 2830 O O . ALA A 1 340 ? 16.927 11.833 -18.411 1.00 47.56 340 ALA A O 1
ATOM 2831 N N . THR A 1 341 ? 19.091 11.508 -18.829 1.00 59.56 341 THR A N 1
ATOM 2832 C CA . THR A 1 341 ? 19.071 10.076 -18.476 1.00 59.56 341 THR A CA 1
ATOM 2833 C C . THR A 1 341 ? 18.855 9.859 -16.968 1.00 59.56 341 THR A C 1
ATOM 2835 O O . THR A 1 341 ? 18.155 8.928 -16.584 1.00 59.56 341 THR A O 1
ATOM 2838 N N . GLY A 1 342 ? 19.393 10.733 -16.111 1.00 62.97 342 GLY A N 1
ATOM 2839 C CA . GLY A 1 342 ? 19.230 10.674 -14.655 1.00 62.97 342 GLY A CA 1
ATOM 2840 C C . GLY A 1 342 ? 17.803 10.961 -14.180 1.00 62.97 342 GLY A C 1
ATOM 2841 O O . GLY A 1 342 ? 17.315 10.260 -13.299 1.00 62.97 342 GLY A O 1
ATOM 2842 N N . GLU A 1 343 ? 17.105 11.920 -14.798 1.00 65.50 343 GLU A N 1
ATOM 2843 C CA . GLU A 1 343 ? 15.684 12.186 -14.507 1.00 65.50 343 GLU A CA 1
ATOM 2844 C C . GLU A 1 343 ? 14.788 11.000 -14.894 1.00 65.50 343 GLU A C 1
ATOM 2846 O O . GLU A 1 343 ? 13.855 10.638 -14.183 1.00 65.50 343 GLU A O 1
ATOM 2851 N N . VAL A 1 344 ? 15.089 10.362 -16.023 1.00 66.94 344 VAL A N 1
ATOM 2852 C CA . VAL A 1 344 ? 14.375 9.169 -16.487 1.00 66.94 344 VAL A CA 1
ATOM 2853 C C . VAL A 1 344 ? 14.550 8.012 -15.518 1.00 66.94 344 VAL A C 1
ATOM 2855 O O . VAL A 1 344 ? 13.584 7.339 -15.160 1.00 66.94 344 VAL A O 1
ATOM 2858 N N . ILE A 1 345 ? 15.795 7.781 -15.112 1.00 69.69 345 ILE A N 1
ATOM 2859 C CA . ILE A 1 345 ? 16.148 6.719 -14.183 1.00 69.69 345 ILE A CA 1
ATOM 2860 C C . ILE A 1 345 ? 15.441 6.950 -12.862 1.00 69.69 345 ILE A C 1
ATOM 2862 O O . ILE A 1 345 ? 14.695 6.073 -12.447 1.00 69.69 345 ILE A O 1
ATOM 2866 N N . SER A 1 346 ? 15.568 8.137 -12.263 1.00 72.50 346 SER A N 1
ATOM 2867 C CA . SER A 1 346 ? 14.905 8.435 -10.993 1.00 72.50 346 SER A CA 1
ATOM 2868 C C . SER A 1 346 ? 13.390 8.231 -11.081 1.00 72.50 346 SER A C 1
ATOM 2870 O O . SER A 1 346 ? 12.811 7.534 -10.255 1.00 72.50 346 SER A O 1
ATOM 2872 N N . LYS A 1 347 ? 12.726 8.718 -12.132 1.00 78.06 347 LYS A N 1
ATOM 2873 C CA . LYS A 1 347 ? 11.270 8.556 -12.278 1.00 78.06 347 LYS A CA 1
ATOM 2874 C C . LYS A 1 347 ? 10.805 7.108 -12.455 1.00 78.06 347 LYS A C 1
ATOM 2876 O O . LYS A 1 347 ? 9.667 6.803 -12.109 1.00 78.06 347 LYS A O 1
ATOM 2881 N N . VAL A 1 348 ? 11.654 6.218 -12.968 1.00 81.19 348 VAL A N 1
ATOM 2882 C CA . VAL A 1 348 ? 11.363 4.776 -13.068 1.00 81.19 348 VAL A CA 1
ATOM 2883 C C . VAL A 1 348 ? 11.716 4.040 -11.772 1.00 81.19 348 VAL A C 1
ATOM 2885 O O . VAL A 1 348 ? 11.000 3.122 -11.373 1.00 81.19 348 VAL A O 1
ATOM 2888 N N . THR A 1 349 ? 12.795 4.431 -11.096 1.00 82.75 349 THR A N 1
ATOM 2889 C CA . THR A 1 349 ? 13.291 3.745 -9.897 1.00 82.75 349 THR A CA 1
ATOM 2890 C C . THR A 1 349 ? 12.532 4.135 -8.635 1.00 82.75 349 THR A C 1
ATOM 2892 O O . THR A 1 349 ? 12.375 3.292 -7.755 1.00 82.75 349 THR A O 1
ATOM 2895 N N . LEU A 1 350 ? 12.002 5.361 -8.547 1.00 87.94 350 LEU A N 1
ATOM 2896 C CA . LEU A 1 350 ? 11.224 5.787 -7.384 1.00 87.94 350 LEU A CA 1
ATOM 2897 C C . LEU A 1 350 ? 9.930 4.953 -7.208 1.00 87.94 350 LEU A C 1
ATOM 2899 O O . LEU A 1 350 ? 9.737 4.426 -6.113 1.00 87.94 350 LEU A O 1
ATOM 2903 N N . PRO A 1 351 ? 9.075 4.726 -8.236 1.00 90.94 351 PRO A N 1
ATOM 2904 C CA . PRO A 1 351 ? 7.939 3.807 -8.107 1.00 90.94 351 PRO A CA 1
ATOM 2905 C C . PRO A 1 351 ? 8.360 2.371 -7.815 1.00 90.94 351 PRO A C 1
ATOM 2907 O O . PRO A 1 351 ? 7.646 1.658 -7.119 1.00 90.94 351 PRO A O 1
ATOM 2910 N N . PHE A 1 352 ? 9.519 1.938 -8.320 1.00 91.75 352 PHE A N 1
ATOM 2911 C CA . PHE A 1 352 ? 10.030 0.600 -8.040 1.00 91.75 352 PHE A CA 1
ATOM 2912 C C . PHE A 1 352 ? 10.413 0.420 -6.570 1.00 91.75 352 PHE A C 1
ATOM 2914 O O . PHE A 1 352 ? 10.141 -0.631 -6.002 1.00 91.75 352 PHE A O 1
ATOM 2921 N N . TYR A 1 353 ? 10.973 1.445 -5.925 1.00 91.62 353 TYR A N 1
ATOM 2922 C CA . TYR A 1 353 ? 11.244 1.404 -4.490 1.00 91.62 353 TYR A CA 1
ATOM 2923 C C . TYR A 1 353 ? 9.949 1.229 -3.673 1.00 91.62 353 TYR A C 1
ATOM 2925 O O . TYR A 1 353 ? 9.890 0.373 -2.788 1.00 91.62 353 TYR A O 1
ATOM 2933 N N . SER A 1 354 ? 8.865 1.926 -4.044 1.00 95.19 354 SER A N 1
ATOM 2934 C CA . SER A 1 354 ? 7.523 1.662 -3.498 1.00 95.19 354 SER A CA 1
ATOM 2935 C C . SER A 1 354 ? 7.033 0.247 -3.821 1.00 95.19 354 SER A C 1
ATOM 2937 O O . SER A 1 354 ? 6.493 -0.429 -2.950 1.00 95.19 354 SER A O 1
ATOM 2939 N N . ALA A 1 355 ? 7.246 -0.230 -5.051 1.00 95.56 355 ALA A N 1
ATOM 2940 C CA . ALA A 1 355 ? 6.826 -1.558 -5.491 1.00 95.56 355 ALA A CA 1
ATOM 2941 C C . ALA A 1 355 ? 7.534 -2.675 -4.713 1.00 95.56 355 ALA A C 1
ATOM 2943 O O . ALA A 1 355 ? 6.904 -3.677 -4.395 1.00 95.56 355 ALA A O 1
ATOM 2944 N N . LEU A 1 356 ? 8.810 -2.504 -4.355 1.00 92.56 356 LEU A N 1
ATOM 2945 C CA . LEU A 1 356 ? 9.520 -3.431 -3.477 1.00 92.56 356 LEU A CA 1
ATOM 2946 C C . LEU A 1 356 ? 8.872 -3.477 -2.095 1.00 92.56 356 LEU A C 1
ATOM 2948 O O . LEU A 1 356 ? 8.548 -4.563 -1.621 1.00 92.56 356 LEU A O 1
ATOM 2952 N N . ALA A 1 357 ? 8.622 -2.319 -1.478 1.00 93.94 357 ALA A N 1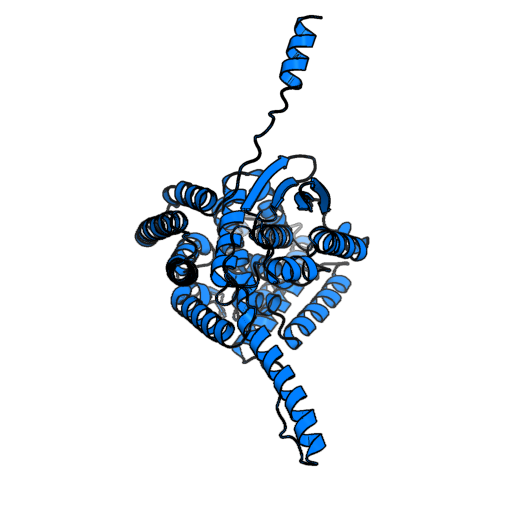
ATOM 2953 C CA . ALA A 1 357 ? 7.972 -2.276 -0.171 1.00 93.94 357 ALA A CA 1
ATOM 2954 C C . ALA A 1 357 ? 6.616 -2.988 -0.179 1.00 93.94 357 ALA A C 1
ATOM 2956 O O . ALA A 1 357 ? 6.339 -3.805 0.697 1.00 93.94 357 ALA A O 1
ATOM 2957 N N . ILE A 1 358 ? 5.817 -2.754 -1.220 1.00 96.44 358 ILE A N 1
ATOM 2958 C CA . ILE A 1 358 ? 4.541 -3.437 -1.426 1.00 96.44 358 ILE A CA 1
ATOM 2959 C C . ILE A 1 358 ? 4.732 -4.942 -1.674 1.00 96.44 358 ILE A C 1
ATOM 2961 O O . ILE A 1 358 ? 4.025 -5.749 -1.085 1.00 96.44 358 ILE A O 1
ATOM 2965 N N . ALA A 1 359 ? 5.674 -5.362 -2.517 1.00 94.94 359 ALA A N 1
ATOM 2966 C CA . ALA A 1 359 ? 5.861 -6.780 -2.825 1.00 94.94 359 ALA A CA 1
ATOM 2967 C C . ALA A 1 359 ? 6.185 -7.598 -1.568 1.00 94.94 359 ALA A C 1
ATOM 2969 O O . ALA A 1 359 ? 5.685 -8.709 -1.421 1.00 94.94 359 ALA A O 1
ATOM 2970 N N . PHE A 1 360 ? 6.989 -7.037 -0.660 1.00 89.75 360 PHE A N 1
ATOM 2971 C CA . PHE A 1 360 ? 7.457 -7.728 0.541 1.00 89.75 360 PHE A CA 1
ATOM 2972 C C . PHE A 1 360 ? 6.608 -7.511 1.788 1.00 89.75 360 PHE A C 1
ATOM 2974 O O . PHE A 1 360 ? 6.837 -8.219 2.765 1.00 89.75 360 PHE A O 1
ATOM 2981 N N . HIS A 1 361 ? 5.624 -6.606 1.790 1.00 89.19 361 HIS A N 1
ATOM 2982 C CA . HIS A 1 361 ? 4.820 -6.367 2.997 1.00 89.19 361 HIS A CA 1
ATOM 2983 C C . HIS A 1 361 ? 4.035 -7.613 3.456 1.00 89.19 361 HIS A C 1
ATOM 2985 O O . HIS A 1 361 ? 3.802 -7.786 4.649 1.00 89.19 361 HIS A O 1
ATOM 2991 N N . ASP A 1 362 ? 3.742 -8.541 2.540 1.00 84.94 362 ASP A N 1
ATOM 2992 C CA . ASP A 1 362 ? 3.086 -9.825 2.827 1.00 84.94 362 ASP A CA 1
ATOM 2993 C C . ASP A 1 362 ? 4.046 -11.001 3.048 1.00 84.94 362 ASP A C 1
ATOM 2995 O O . ASP A 1 362 ? 3.610 -12.123 3.317 1.00 84.94 362 ASP A O 1
ATOM 2999 N N . ILE A 1 363 ? 5.353 -10.780 2.900 1.00 81.88 363 ILE A N 1
ATOM 3000 C CA . ILE A 1 363 ? 6.365 -11.834 2.955 1.00 81.88 363 ILE A CA 1
ATOM 3001 C C . ILE A 1 363 ? 7.196 -11.630 4.214 1.00 81.88 363 ILE A C 1
ATOM 3003 O O . ILE A 1 363 ? 8.170 -10.874 4.228 1.00 81.88 363 ILE A O 1
ATOM 3007 N N . GLU A 1 364 ? 6.812 -12.343 5.270 1.00 74.88 364 GLU A N 1
ATOM 3008 C CA . GLU A 1 364 ? 7.334 -12.136 6.624 1.00 74.88 364 GLU A CA 1
ATOM 3009 C C . GLU A 1 364 ? 8.861 -12.250 6.710 1.00 74.88 364 GLU A C 1
ATOM 3011 O O . GLU A 1 364 ? 9.503 -11.524 7.467 1.00 74.88 364 GLU A O 1
ATOM 3016 N N . GLU A 1 365 ? 9.469 -13.119 5.897 1.00 72.69 365 GLU A N 1
ATOM 3017 C CA . GLU A 1 365 ? 10.922 -13.301 5.846 1.00 72.69 365 GLU A CA 1
ATOM 3018 C C . GLU A 1 365 ? 11.702 -12.074 5.357 1.00 72.69 365 GLU A C 1
ATOM 3020 O O . GLU A 1 365 ? 12.911 -12.001 5.569 1.00 72.69 365 GLU A O 1
ATOM 3025 N N . TYR A 1 366 ? 11.031 -11.132 4.695 1.00 73.88 366 TYR A N 1
ATOM 3026 C CA . TYR A 1 366 ? 11.648 -10.001 4.002 1.00 73.88 366 TYR A CA 1
ATOM 3027 C C . TYR A 1 366 ? 11.043 -8.654 4.412 1.00 73.88 366 TYR A C 1
ATOM 3029 O O . TYR A 1 366 ? 11.294 -7.634 3.773 1.00 73.88 366 TYR A O 1
ATOM 3037 N N . TRP A 1 367 ? 10.313 -8.619 5.526 1.00 75.44 367 TRP A N 1
ATOM 3038 C CA . TRP A 1 367 ? 9.770 -7.394 6.117 1.00 75.44 367 TRP A CA 1
ATOM 3039 C C . TRP A 1 367 ? 10.819 -6.307 6.387 1.00 75.44 367 TRP A C 1
ATOM 3041 O O . TRP A 1 367 ? 10.504 -5.120 6.352 1.00 75.44 367 TRP A O 1
ATOM 3051 N N . PHE A 1 368 ? 12.077 -6.701 6.593 1.00 71.75 368 PHE A N 1
ATOM 3052 C CA . PHE A 1 368 ? 13.191 -5.792 6.870 1.00 71.75 368 PHE A CA 1
ATOM 3053 C C . PHE A 1 368 ? 14.021 -5.434 5.638 1.00 71.75 368 PHE A C 1
ATOM 3055 O O . PHE A 1 368 ? 15.078 -4.828 5.787 1.00 71.75 368 PHE A O 1
ATOM 3062 N N . LEU A 1 369 ? 13.561 -5.788 4.433 1.00 74.25 369 LEU A N 1
ATOM 3063 C CA . LEU A 1 369 ? 14.349 -5.614 3.216 1.00 74.25 369 LEU A CA 1
ATOM 3064 C C . LEU A 1 369 ? 14.683 -4.149 2.912 1.00 74.25 369 LEU A C 1
ATOM 3066 O O . LEU A 1 369 ? 15.782 -3.866 2.449 1.00 74.25 369 LEU A O 1
ATOM 3070 N N . THR A 1 370 ? 13.744 -3.235 3.156 1.00 80.19 370 THR A N 1
ATOM 3071 C CA . THR A 1 370 ? 14.000 -1.794 3.096 1.00 80.19 370 THR A CA 1
ATOM 3072 C C . THR A 1 370 ? 13.313 -1.095 4.272 1.00 80.19 370 THR A C 1
ATOM 3074 O O . THR A 1 370 ? 12.264 -1.551 4.745 1.00 80.19 370 THR A O 1
ATOM 3077 N N . PRO A 1 371 ? 13.863 0.028 4.747 1.00 85.94 371 PRO A N 1
ATOM 3078 C CA . PRO A 1 371 ? 13.180 1.028 5.551 1.00 85.94 371 PRO A CA 1
ATOM 3079 C C . PRO A 1 371 ? 11.734 1.314 5.156 1.00 85.94 371 PRO A C 1
ATOM 3081 O O . PRO A 1 371 ? 10.855 1.306 6.017 1.00 85.94 371 PRO A O 1
ATOM 3084 N N . LEU A 1 372 ? 11.442 1.491 3.864 1.00 91.25 372 LEU A N 1
ATOM 3085 C CA . LEU A 1 372 ? 10.068 1.718 3.422 1.00 91.25 372 LEU A CA 1
ATOM 3086 C C . LEU A 1 372 ? 9.156 0.512 3.684 1.00 91.25 372 LEU A C 1
ATOM 3088 O O . LEU A 1 372 ? 8.019 0.713 4.107 1.00 91.25 372 LEU A O 1
ATOM 3092 N N . THR A 1 373 ? 9.636 -0.722 3.489 1.00 89.06 373 THR A N 1
ATOM 3093 C CA . THR A 1 373 ? 8.883 -1.941 3.837 1.00 89.06 373 THR A CA 1
ATOM 3094 C C . THR A 1 373 ? 8.561 -1.971 5.330 1.00 89.06 373 THR A C 1
ATOM 3096 O O . THR A 1 373 ? 7.405 -2.158 5.708 1.00 89.06 373 THR A O 1
ATOM 3099 N N . GLN A 1 374 ? 9.560 -1.721 6.183 1.00 84.38 374 GLN A N 1
ATOM 3100 C CA . GLN A 1 374 ? 9.387 -1.699 7.641 1.00 84.38 374 GLN A CA 1
ATOM 3101 C C . GLN A 1 374 ? 8.371 -0.633 8.063 1.00 84.38 374 GLN A C 1
ATOM 3103 O O . GLN A 1 374 ? 7.478 -0.891 8.872 1.00 84.38 374 GLN A O 1
ATOM 3108 N N . PHE A 1 375 ? 8.482 0.563 7.485 1.00 89.06 375 PHE A N 1
ATOM 3109 C CA . PHE A 1 375 ? 7.582 1.675 7.760 1.00 89.06 375 PHE A CA 1
ATOM 3110 C C . PHE A 1 375 ? 6.146 1.387 7.308 1.00 89.06 375 PHE A C 1
ATOM 3112 O O . PHE A 1 375 ? 5.201 1.685 8.045 1.00 89.06 375 PHE A O 1
ATOM 3119 N N . LEU A 1 376 ? 5.981 0.756 6.140 1.00 92.62 376 LEU A N 1
ATOM 3120 C CA . LEU A 1 376 ? 4.686 0.320 5.625 1.00 92.62 376 LEU A CA 1
ATOM 3121 C C . LEU A 1 376 ? 4.030 -0.685 6.569 1.00 92.62 376 LEU A C 1
ATOM 3123 O O . LEU A 1 376 ? 2.908 -0.446 7.000 1.00 92.62 376 LEU A O 1
ATOM 3127 N N . ILE A 1 377 ? 4.741 -1.745 6.956 1.00 84.38 377 ILE A N 1
ATOM 3128 C CA . ILE A 1 377 ? 4.231 -2.781 7.869 1.00 84.38 377 ILE A CA 1
ATOM 3129 C C . ILE A 1 377 ? 3.858 -2.188 9.223 1.00 84.38 377 ILE A C 1
ATOM 3131 O O . ILE A 1 377 ? 2.835 -2.555 9.807 1.00 84.38 377 ILE A O 1
ATOM 3135 N N . LEU A 1 378 ? 4.678 -1.273 9.742 1.00 82.50 378 LEU A N 1
ATOM 3136 C CA . LEU A 1 378 ? 4.386 -0.613 11.003 1.00 82.50 378 LEU A CA 1
ATOM 3137 C C . LEU A 1 378 ? 3.077 0.175 10.912 1.00 82.50 378 LEU A C 1
ATOM 3139 O O . LEU A 1 378 ? 2.204 -0.007 11.756 1.00 82.50 378 LEU A O 1
ATOM 3143 N N . CYS A 1 379 ? 2.917 1.019 9.891 1.00 88.06 379 CYS A N 1
ATOM 3144 C CA . CYS A 1 379 ? 1.692 1.799 9.723 1.00 88.06 379 CYS A CA 1
ATOM 3145 C C . CYS A 1 379 ? 0.476 0.901 9.453 1.00 88.06 379 CYS A C 1
ATOM 3147 O O . CYS A 1 379 ? -0.584 1.132 10.031 1.00 88.06 379 CYS A O 1
ATOM 3149 N N . ASP A 1 380 ? 0.649 -0.144 8.643 1.00 86.25 380 ASP A N 1
ATOM 3150 C CA . ASP A 1 380 ? -0.369 -1.146 8.318 1.00 86.25 380 ASP A CA 1
ATOM 3151 C C . ASP A 1 380 ? -0.913 -1.848 9.572 1.00 86.25 380 ASP A C 1
ATOM 3153 O O . ASP A 1 380 ? -2.124 -1.958 9.763 1.00 86.25 380 ASP A O 1
ATOM 3157 N N . ASN A 1 381 ? -0.030 -2.216 10.507 1.00 77.75 381 ASN A N 1
ATOM 3158 C CA . ASN A 1 381 ? -0.435 -2.843 11.767 1.00 77.75 381 ASN A CA 1
ATOM 3159 C C . ASN A 1 381 ? -0.940 -1.851 12.827 1.00 77.75 381 ASN A C 1
ATOM 3161 O O . ASN A 1 381 ? -1.668 -2.257 13.734 1.00 77.75 381 ASN A O 1
ATOM 3165 N N . LEU A 1 382 ? -0.535 -0.578 12.765 1.00 78.19 382 LEU A N 1
ATOM 3166 C CA . LEU A 1 382 ? -0.939 0.436 13.743 1.00 78.19 382 LEU A CA 1
ATOM 3167 C C . LEU A 1 382 ? -2.268 1.115 13.412 1.00 78.19 382 LEU A C 1
ATOM 3169 O O . LEU A 1 382 ? -2.893 1.630 14.336 1.00 78.19 382 LEU A O 1
ATOM 3173 N N . GLN A 1 383 ? -2.726 1.098 12.156 1.00 75.50 383 GLN A N 1
ATOM 3174 C CA . GLN A 1 383 ? -3.923 1.840 11.731 1.00 75.50 383 GLN A CA 1
ATOM 3175 C C . GLN A 1 383 ? -5.281 1.293 12.223 1.00 75.50 383 GLN A C 1
ATOM 3177 O O . GLN A 1 383 ? -6.336 1.830 11.894 1.00 75.50 383 GLN A O 1
ATOM 3182 N N . GLU A 1 384 ? -5.273 0.255 13.057 1.00 64.56 384 GLU A N 1
ATOM 3183 C CA . GLU A 1 384 ? -6.444 -0.556 13.414 1.00 64.56 384 GLU A CA 1
ATOM 3184 C C . GLU A 1 384 ? -7.414 0.080 14.446 1.00 64.56 384 GLU A C 1
ATOM 3186 O O . GLU A 1 384 ? -8.276 -0.620 14.977 1.00 64.56 384 GLU A O 1
ATOM 3191 N N . TRP A 1 385 ? -7.319 1.378 14.774 1.00 65.19 385 TRP A N 1
ATOM 3192 C CA . TRP A 1 385 ? -8.247 2.022 15.729 1.00 65.19 385 TRP A CA 1
ATOM 3193 C C . TRP A 1 385 ? -9.616 2.306 15.096 1.00 65.19 385 TRP A C 1
ATOM 3195 O O . TRP A 1 385 ? -9.707 2.684 13.930 1.00 65.19 385 TRP A O 1
ATOM 3205 N N . ASN A 1 386 ? -10.702 2.184 15.869 1.00 58.22 386 ASN A N 1
ATOM 3206 C CA . ASN A 1 386 ? -12.072 2.550 15.453 1.00 58.22 386 ASN A CA 1
ATOM 3207 C C . ASN A 1 386 ? -12.447 2.105 14.016 1.00 58.22 386 ASN A C 1
ATOM 3209 O O . ASN A 1 386 ? -13.000 2.891 13.239 1.00 58.22 386 ASN A O 1
ATOM 3213 N N . ARG A 1 387 ? -12.059 0.890 13.604 1.00 59.22 387 ARG A N 1
ATOM 3214 C CA . ARG A 1 387 ? -12.300 0.374 12.246 1.00 59.22 387 ARG A CA 1
ATOM 3215 C C . ARG A 1 387 ? -13.722 -0.172 12.104 1.00 59.22 387 ARG A C 1
ATOM 3217 O O . ARG A 1 387 ? -14.278 -0.730 13.045 1.00 59.22 387 ARG A O 1
ATOM 3224 N N . LEU A 1 388 ? -14.304 -0.008 10.918 1.00 50.72 388 LEU A N 1
ATOM 3225 C CA . LEU A 1 388 ? -15.694 -0.350 10.600 1.00 50.72 388 LEU A CA 1
ATOM 3226 C C . LEU A 1 388 ? -15.735 -1.497 9.568 1.00 50.72 388 LEU A C 1
ATOM 3228 O O . LEU A 1 388 ? -14.900 -1.544 8.670 1.00 50.72 388 LEU A O 1
ATOM 3232 N N . THR A 1 389 ? -16.697 -2.425 9.661 1.00 49.75 389 THR A N 1
ATOM 3233 C CA . THR A 1 389 ? -16.890 -3.521 8.677 1.00 49.75 389 THR A CA 1
ATOM 3234 C C . THR A 1 389 ? -18.375 -3.674 8.287 1.00 49.75 389 THR A C 1
ATOM 3236 O O . THR A 1 389 ? -19.245 -3.566 9.150 1.00 49.75 389 THR A O 1
ATOM 3239 N N . LYS A 1 390 ? -18.701 -3.941 7.001 1.00 40.38 390 LYS A N 1
ATOM 3240 C CA . LYS A 1 390 ? -20.092 -3.885 6.452 1.00 40.38 390 LYS A CA 1
ATOM 3241 C C . LYS A 1 390 ? -21.082 -4.899 7.051 1.00 40.38 390 LYS A C 1
ATOM 3243 O O . LYS A 1 390 ? -22.282 -4.643 7.022 1.00 40.38 390 LYS A O 1
ATOM 3248 N N . LEU A 1 391 ? -20.615 -6.028 7.592 1.00 39.41 391 LEU A N 1
ATOM 3249 C CA . LEU A 1 391 ? -21.471 -7.076 8.184 1.00 39.41 391 LEU A CA 1
ATOM 3250 C C . LEU A 1 391 ? -21.232 -7.313 9.686 1.00 39.41 391 LEU A C 1
ATOM 3252 O O . LEU A 1 391 ? -21.843 -8.207 10.268 1.00 39.41 391 LEU A O 1
ATOM 3256 N N . GLY A 1 392 ? -20.370 -6.525 10.334 1.00 39.34 392 GLY A N 1
ATOM 3257 C CA . GLY A 1 392 ? -19.767 -6.925 11.607 1.00 39.34 392 GLY A CA 1
ATOM 3258 C C . GLY A 1 392 ? -19.784 -5.908 12.738 1.00 39.34 392 GLY A C 1
ATOM 3259 O O . GLY A 1 392 ? -19.151 -6.169 13.745 1.00 39.34 392 GLY A O 1
ATOM 3260 N N . ASP A 1 393 ? -20.501 -4.789 12.645 1.00 41.84 393 ASP A N 1
ATOM 3261 C CA . ASP A 1 393 ? -20.581 -3.850 13.784 1.00 41.84 393 ASP A CA 1
ATOM 3262 C C . ASP A 1 393 ? -21.705 -4.204 14.789 1.00 41.84 393 ASP A C 1
ATOM 3264 O O . ASP A 1 393 ? -21.727 -3.714 15.912 1.00 41.84 393 ASP A O 1
ATOM 3268 N N . GLN A 1 394 ? -22.629 -5.099 14.411 1.00 39.94 394 GLN A N 1
ATOM 3269 C CA . GLN A 1 394 ? -23.539 -5.782 15.353 1.00 39.94 394 GLN A CA 1
ATOM 3270 C C . GLN A 1 394 ? -23.004 -7.150 15.784 1.00 39.94 394 GLN A C 1
ATOM 3272 O O . GLN A 1 394 ? -23.512 -7.763 16.718 1.00 39.94 394 GLN A O 1
ATOM 3277 N N . SER A 1 395 ? -21.988 -7.626 15.064 1.00 36.81 395 SER A N 1
ATOM 3278 C CA . SER A 1 395 ? -21.279 -8.848 15.355 1.00 36.81 395 SER A CA 1
ATOM 3279 C C . SER A 1 395 ? -19.757 -8.571 15.466 1.00 36.81 395 SER A C 1
ATOM 3281 O O . SER A 1 395 ? -19.268 -8.106 16.480 1.00 36.81 395 SER A O 1
ATOM 3283 N N . ILE A 1 396 ? -18.887 -8.947 14.551 1.00 40.50 396 ILE A N 1
ATOM 3284 C CA . ILE A 1 396 ? -17.473 -9.152 14.943 1.00 40.50 396 ILE A CA 1
ATOM 3285 C C . ILE A 1 396 ? -16.629 -7.853 14.818 1.00 40.50 396 ILE A C 1
ATOM 3287 O O . ILE A 1 396 ? -16.165 -7.540 13.727 1.00 40.50 396 ILE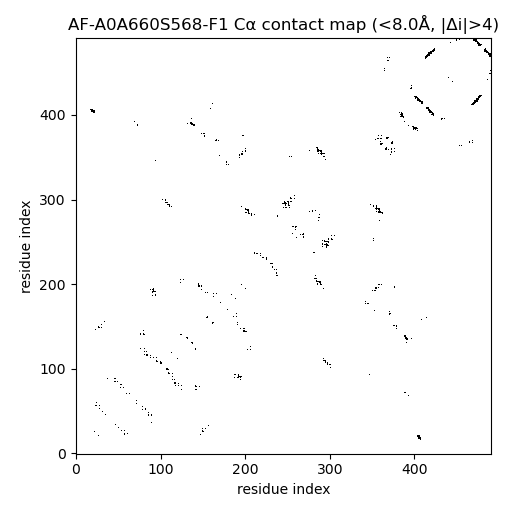 A O 1
ATOM 3291 N N . MET A 1 397 ? -16.353 -7.121 15.912 1.00 44.56 397 MET A N 1
ATOM 3292 C CA . MET A 1 397 ? -15.370 -6.015 15.943 1.00 44.56 397 MET A CA 1
ATOM 3293 C C . MET A 1 397 ? -13.910 -6.524 15.973 1.00 44.56 397 MET A C 1
ATOM 3295 O O . MET A 1 397 ? -13.423 -7.064 16.964 1.00 44.56 397 MET A O 1
ATOM 3299 N N . ILE A 1 398 ? -13.179 -6.318 14.880 1.00 43.28 398 ILE A N 1
ATOM 3300 C CA . ILE A 1 398 ? -11.716 -6.472 14.793 1.00 43.28 398 ILE A CA 1
ATOM 3301 C C . ILE A 1 398 ? -11.056 -5.302 15.556 1.00 43.28 398 ILE A C 1
ATOM 3303 O O . ILE A 1 398 ? -11.502 -4.175 15.402 1.00 43.28 398 ILE A O 1
ATOM 3307 N N . PHE A 1 399 ? -10.041 -5.591 16.390 1.00 48.31 399 PHE A N 1
ATOM 3308 C CA . PHE A 1 399 ? -9.327 -4.674 17.313 1.00 48.31 399 PHE A CA 1
ATOM 3309 C C . PHE A 1 399 ? -10.204 -3.610 18.008 1.00 48.31 399 PHE A C 1
ATOM 3311 O O . PHE A 1 399 ? -10.357 -2.501 17.501 1.00 48.31 399 PHE A O 1
ATOM 3318 N N . PRO A 1 400 ? -10.679 -3.849 19.243 1.00 50.16 400 PRO A N 1
ATOM 3319 C CA . PRO A 1 400 ? -11.278 -2.792 20.050 1.00 50.16 400 PRO A CA 1
ATOM 3320 C C . PRO A 1 400 ? -10.172 -1.918 20.654 1.00 50.16 400 PRO A C 1
ATOM 3322 O O . PRO A 1 400 ? -9.970 -1.901 21.866 1.00 50.16 400 PRO A O 1
ATOM 3325 N N . CYS A 1 401 ? -9.400 -1.246 19.801 1.00 55.91 401 CYS A N 1
ATOM 3326 C CA . CYS A 1 401 ? -8.541 -0.166 20.236 1.00 55.91 401 CYS A CA 1
ATOM 3327 C C . CYS A 1 401 ? -9.286 1.153 20.036 1.00 55.91 401 CYS A C 1
ATOM 3329 O O . CYS A 1 401 ? -9.521 1.577 18.904 1.00 55.91 401 CYS A O 1
ATOM 3331 N N . GLU A 1 402 ? -9.677 1.784 21.145 1.00 58.84 402 GLU A N 1
ATOM 3332 C CA . GLU A 1 402 ? -10.347 3.094 21.117 1.00 58.84 402 GLU A CA 1
ATOM 3333 C C . GLU A 1 402 ? -9.396 4.178 20.605 1.00 58.84 402 GLU A C 1
ATOM 3335 O O . GLU A 1 402 ? -9.800 5.109 19.908 1.00 58.84 402 GLU A O 1
ATOM 3340 N N . LYS A 1 403 ? -8.120 4.031 20.968 1.00 65.75 403 LYS A N 1
ATOM 3341 C CA . LYS A 1 403 ? -7.054 4.971 20.671 1.00 65.75 403 LYS A CA 1
ATOM 3342 C C . LYS A 1 403 ? -5.688 4.325 20.787 1.00 65.75 403 LYS A C 1
ATOM 3344 O O . LYS A 1 403 ? -5.428 3.544 21.710 1.00 65.75 403 LYS A O 1
ATOM 3349 N N . ILE A 1 404 ? -4.789 4.744 19.910 1.00 75.75 404 ILE A N 1
ATOM 3350 C CA . ILE A 1 404 ? -3.363 4.546 20.122 1.00 75.75 404 ILE A CA 1
ATOM 3351 C C . ILE A 1 404 ? -2.770 5.852 20.628 1.00 75.75 404 ILE A C 1
ATOM 3353 O O . ILE A 1 404 ? -3.181 6.934 20.213 1.00 75.75 404 ILE A O 1
ATOM 3357 N N . GLN A 1 405 ? -1.797 5.758 21.519 1.00 80.12 405 GLN A N 1
ATOM 3358 C CA . GLN A 1 405 ? -0.927 6.880 21.800 1.00 80.12 405 GLN A CA 1
ATOM 3359 C C . GLN A 1 405 ? 0.465 6.594 21.261 1.00 80.12 405 GLN A C 1
ATOM 3361 O O . GLN A 1 405 ? 0.945 5.463 21.373 1.00 80.12 405 GLN A O 1
ATOM 3366 N N . LEU A 1 406 ? 1.107 7.618 20.704 1.00 82.06 406 LEU A N 1
ATOM 3367 C CA . LEU A 1 406 ? 2.414 7.502 20.070 1.00 82.06 406 LEU A CA 1
ATOM 3368 C C . LEU A 1 406 ? 3.440 8.464 20.666 1.00 82.06 406 LEU A C 1
ATOM 3370 O O . LEU A 1 406 ? 3.143 9.632 20.921 1.00 82.06 406 LEU A O 1
ATOM 3374 N N . ASP A 1 407 ? 4.662 7.961 20.798 1.00 79.12 407 ASP A N 1
ATOM 3375 C CA . ASP A 1 407 ? 5.881 8.728 21.045 1.00 79.12 407 ASP A CA 1
ATOM 3376 C C . ASP A 1 407 ? 6.999 8.166 20.158 1.00 79.12 407 ASP A C 1
ATOM 3378 O O . ASP A 1 407 ? 7.105 6.951 19.970 1.00 79.12 407 ASP A O 1
ATOM 3382 N N . VAL A 1 408 ? 7.813 9.045 19.579 1.00 74.12 408 VAL A N 1
ATOM 3383 C CA . VAL A 1 408 ? 8.924 8.657 18.705 1.00 74.12 408 VAL A CA 1
ATOM 3384 C C . VAL A 1 408 ? 10.196 9.210 19.314 1.00 74.12 408 VAL A C 1
ATOM 3386 O O . VAL A 1 408 ? 10.447 10.412 19.274 1.00 74.12 408 VAL A O 1
ATOM 3389 N N . GLU A 1 409 ? 11.008 8.314 19.866 1.00 75.31 409 GLU A N 1
ATOM 3390 C CA . GLU A 1 409 ? 12.314 8.663 20.408 1.00 75.31 409 GLU A CA 1
ATOM 3391 C C . GLU A 1 409 ? 13.392 8.421 19.355 1.00 75.31 409 GLU A C 1
ATOM 3393 O O . GLU A 1 409 ? 13.530 7.310 18.828 1.00 75.31 409 GLU A O 1
ATOM 3398 N N . ARG A 1 410 ? 14.230 9.433 19.121 1.00 65.69 410 ARG A N 1
ATOM 3399 C CA . ARG A 1 410 ? 15.489 9.254 18.401 1.00 65.69 410 ARG A CA 1
ATOM 3400 C C . ARG A 1 410 ? 16.557 8.763 19.382 1.00 65.69 410 ARG A C 1
ATOM 3402 O O . ARG A 1 410 ? 16.971 9.510 20.266 1.00 65.69 410 ARG A O 1
ATOM 3409 N N . LYS A 1 411 ? 16.987 7.506 19.240 1.00 67.06 411 LYS A N 1
ATOM 3410 C CA . LYS A 1 411 ? 18.186 6.952 19.902 1.00 67.06 411 LYS A CA 1
ATOM 3411 C C . LYS A 1 411 ? 19.246 6.649 18.836 1.00 67.06 411 LYS A C 1
ATOM 3413 O O . LYS A 1 411 ? 19.267 7.320 17.810 1.00 67.06 411 LYS A O 1
ATOM 3418 N N . GLU A 1 412 ? 20.103 5.651 19.061 1.00 56.06 412 GLU A N 1
ATOM 3419 C CA . GLU A 1 412 ? 20.949 5.070 18.002 1.00 56.06 412 GLU A CA 1
ATOM 3420 C C . GLU A 1 412 ? 20.093 4.513 16.843 1.00 56.06 412 GLU A C 1
ATOM 3422 O O . GLU A 1 412 ? 20.479 4.649 15.690 1.00 56.06 412 GLU A O 1
ATOM 3427 N N . ASN A 1 413 ? 18.886 4.011 17.154 1.00 62.44 413 ASN A N 1
ATOM 3428 C CA . ASN A 1 413 ? 17.821 3.625 16.217 1.00 62.44 413 ASN A CA 1
ATOM 3429 C C . ASN A 1 413 ? 16.535 4.442 16.469 1.00 62.44 413 ASN A C 1
ATOM 3431 O O . ASN A 1 413 ? 16.373 5.063 17.528 1.00 62.44 413 ASN A O 1
ATOM 3435 N N . PHE A 1 414 ? 15.582 4.391 15.534 1.00 67.00 414 PHE A N 1
ATOM 3436 C CA . PHE A 1 414 ? 14.225 4.913 15.739 1.00 67.00 414 PHE A CA 1
ATOM 3437 C C . PHE A 1 414 ? 13.473 4.017 16.716 1.00 67.00 414 PHE A C 1
ATOM 3439 O O . PHE A 1 414 ? 13.402 2.809 16.506 1.00 67.00 414 PHE A O 1
ATOM 3446 N N . CYS A 1 415 ? 12.901 4.594 17.771 1.00 73.75 415 CYS A N 1
ATOM 3447 C CA . CYS A 1 415 ? 12.063 3.861 18.709 1.00 73.75 415 CYS A CA 1
ATOM 3448 C C . CYS A 1 415 ? 10.651 4.440 18.703 1.00 73.75 415 CYS A C 1
ATOM 3450 O O . CYS A 1 415 ? 10.411 5.494 19.291 1.00 73.75 415 CYS A O 1
ATOM 3452 N N . ILE A 1 416 ? 9.707 3.727 18.089 1.00 74.81 416 ILE A N 1
ATOM 3453 C CA . ILE A 1 416 ? 8.293 4.112 18.110 1.00 74.81 416 ILE A CA 1
ATOM 3454 C C . ILE A 1 416 ? 7.635 3.416 19.292 1.00 74.81 416 ILE A C 1
ATOM 3456 O O . ILE A 1 416 ? 7.508 2.190 19.329 1.00 74.81 416 ILE A O 1
ATOM 3460 N N . LYS A 1 417 ? 7.251 4.202 20.294 1.00 78.12 417 LYS A N 1
ATOM 3461 C CA . LYS A 1 417 ? 6.481 3.733 21.436 1.00 78.12 417 LYS A CA 1
ATOM 3462 C C . LYS A 1 417 ? 5.007 3.875 21.134 1.00 78.12 417 LYS A C 1
ATOM 3464 O O . LYS A 1 417 ? 4.528 4.964 20.835 1.00 78.12 417 LYS A O 1
ATOM 3469 N N . VAL A 1 418 ? 4.291 2.772 21.277 1.00 76.06 418 VAL A N 1
ATOM 3470 C CA . VAL A 1 418 ? 2.851 2.728 21.047 1.00 76.06 418 VAL A CA 1
ATOM 3471 C C . VAL A 1 418 ? 2.176 2.251 22.315 1.00 76.06 418 VAL A C 1
ATOM 3473 O O . VAL A 1 418 ? 2.552 1.207 22.843 1.00 76.06 418 VAL A O 1
ATOM 3476 N N . GLN A 1 419 ? 1.185 2.989 22.800 1.00 76.25 419 GLN A N 1
ATOM 3477 C CA . GLN A 1 419 ? 0.246 2.494 23.802 1.00 76.25 419 GLN A CA 1
ATOM 3478 C C . GLN A 1 419 ? -1.096 2.233 23.139 1.00 76.25 419 GLN A C 1
ATOM 3480 O O . GLN A 1 419 ? -1.706 3.144 22.592 1.00 76.25 419 GLN A O 1
ATOM 3485 N N . ILE A 1 420 ? -1.529 0.978 23.164 1.00 72.56 420 ILE A N 1
ATOM 3486 C CA . ILE A 1 420 ? -2.776 0.536 22.546 1.00 72.56 420 ILE A CA 1
ATOM 3487 C C . ILE A 1 420 ? -3.748 0.208 23.673 1.00 72.56 420 ILE A C 1
ATOM 3489 O O . ILE A 1 420 ? -3.508 -0.739 24.428 1.00 72.56 420 ILE A O 1
ATOM 3493 N N . PHE A 1 421 ? -4.811 1.003 23.798 1.00 69.25 421 PHE A N 1
ATOM 3494 C CA . PHE A 1 421 ? -5.802 0.864 24.865 1.00 69.25 421 PHE A CA 1
ATOM 3495 C C . PHE A 1 421 ? -6.985 0.026 24.400 1.00 69.25 421 PHE A C 1
ATOM 3497 O O . PHE A 1 421 ? -7.621 0.360 23.401 1.00 69.25 421 PHE A O 1
ATOM 3504 N N . TYR A 1 422 ? -7.298 -1.020 25.161 1.00 68.12 422 TYR A N 1
ATOM 3505 C CA . TYR A 1 422 ? -8.455 -1.880 24.953 1.00 68.12 422 TYR A CA 1
ATOM 3506 C C . TYR A 1 422 ? -9.343 -1.856 26.189 1.00 68.12 422 TYR A C 1
ATOM 3508 O O . TYR A 1 422 ? -8.884 -2.099 27.309 1.00 68.12 422 TYR A O 1
ATOM 3516 N N . ARG A 1 423 ? -10.637 -1.639 25.981 1.00 58.19 423 ARG A N 1
ATOM 3517 C CA . ARG A 1 423 ? -11.645 -1.799 27.026 1.00 58.19 423 ARG A CA 1
ATOM 3518 C C . ARG A 1 423 ? -12.604 -2.911 26.627 1.00 58.19 423 ARG A C 1
ATOM 3520 O O . ARG A 1 423 ? -13.170 -2.879 25.538 1.00 58.19 423 ARG A O 1
ATOM 3527 N N . GLU A 1 424 ? -12.773 -3.894 27.511 1.00 53.91 424 GLU A N 1
ATOM 3528 C CA . GLU A 1 424 ? -13.996 -4.702 27.516 1.00 53.91 424 GLU A CA 1
ATOM 3529 C C . GLU A 1 424 ? -15.142 -3.728 27.832 1.00 53.91 424 GLU A C 1
ATOM 3531 O O . GLU A 1 424 ? -15.055 -2.995 28.819 1.00 53.91 424 GLU A O 1
ATOM 3536 N N . ARG A 1 425 ? -16.176 -3.646 26.986 1.00 52.66 425 ARG A N 1
ATOM 3537 C CA . ARG A 1 425 ? -17.332 -2.800 27.304 1.00 52.66 425 ARG A CA 1
ATOM 3538 C C . ARG A 1 425 ? -18.088 -3.443 28.464 1.00 52.66 425 ARG A C 1
ATOM 3540 O O . ARG A 1 425 ? -18.511 -4.595 28.384 1.00 52.66 425 ARG A O 1
ATOM 3547 N N . GLU A 1 426 ? -18.232 -2.715 29.567 1.00 41.72 426 GLU A N 1
ATOM 3548 C CA . GLU A 1 426 ? -19.041 -3.169 30.697 1.00 41.72 426 GLU A CA 1
ATOM 3549 C C . GLU A 1 426 ? -20.522 -3.219 30.293 1.00 41.72 426 GLU A C 1
ATOM 3551 O O . GLU A 1 426 ? -21.055 -2.254 29.751 1.00 41.72 426 GLU A O 1
ATOM 3556 N N . GLY A 1 427 ? -21.188 -4.345 30.569 1.00 45.38 427 GLY A N 1
ATOM 3557 C CA . GLY A 1 427 ? -22.651 -4.463 30.505 1.00 45.38 427 GLY A CA 1
ATOM 3558 C C . GLY A 1 427 ? -23.218 -5.411 29.447 1.00 45.38 427 GLY A C 1
ATOM 3559 O O . GLY A 1 427 ? -24.284 -5.969 29.673 1.00 45.38 427 GLY A O 1
ATOM 3560 N N . GLU A 1 428 ? -22.507 -5.701 28.357 1.00 43.81 428 GLU A N 1
ATOM 3561 C CA . GLU A 1 428 ? -22.995 -6.623 27.322 1.00 43.81 428 GLU A CA 1
ATOM 3562 C C . GLU A 1 428 ? -21.843 -7.453 26.757 1.00 43.81 428 GLU A C 1
ATOM 3564 O O . GLU A 1 428 ? -21.312 -7.153 25.693 1.00 43.81 428 GLU A O 1
ATOM 3569 N N . LYS A 1 429 ? -21.486 -8.561 27.425 1.00 48.28 429 LYS A N 1
ATOM 3570 C CA . LYS A 1 429 ? -20.723 -9.625 26.751 1.00 48.28 429 LYS A CA 1
ATOM 3571 C C . LYS A 1 429 ? -21.638 -10.272 25.718 1.00 48.28 429 LYS A C 1
ATOM 3573 O O . LYS A 1 429 ? -22.155 -11.366 25.953 1.00 48.28 429 LYS A O 1
ATOM 3578 N N . SER A 1 430 ? -21.837 -9.604 24.590 1.00 49.56 430 SER A N 1
ATOM 3579 C CA . SER A 1 430 ? -22.376 -10.240 23.400 1.00 49.56 430 SER A CA 1
ATOM 3580 C C . SER A 1 430 ? -21.543 -11.508 23.139 1.00 49.56 430 SER A C 1
ATOM 3582 O O . SER A 1 430 ? -20.323 -11.525 23.339 1.00 49.56 430 SER A O 1
ATOM 3584 N N . GLU A 1 431 ? -22.190 -12.611 22.748 1.00 47.72 431 GLU A N 1
ATOM 3585 C CA . GLU A 1 431 ? -21.569 -13.918 22.400 1.00 47.72 431 GLU A CA 1
ATOM 3586 C C . GLU A 1 431 ? -20.338 -13.785 21.476 1.00 47.72 431 GLU A C 1
ATOM 3588 O O . GLU A 1 431 ? -19.393 -14.566 21.442 1.00 47.72 431 GLU A O 1
ATOM 3593 N N . LEU A 1 432 ? -20.363 -12.673 20.794 1.00 44.69 432 LEU A N 1
ATOM 3594 C CA . LEU A 1 432 ? -19.499 -12.078 19.837 1.00 44.69 432 LEU A CA 1
ATOM 3595 C C . LEU A 1 432 ? -18.205 -11.425 20.332 1.00 44.69 432 LEU A C 1
ATOM 3597 O O . LEU A 1 432 ? -17.152 -11.686 19.760 1.00 44.69 432 LEU A O 1
ATOM 3601 N N . GLU A 1 433 ? -18.247 -10.614 21.393 1.00 45.22 433 GLU A N 1
ATOM 3602 C CA . GLU A 1 433 ? -17.033 -10.112 22.051 1.00 45.22 433 GLU A CA 1
ATOM 3603 C C . GLU A 1 433 ? -16.199 -11.283 22.577 1.00 45.22 433 GLU A C 1
ATOM 3605 O O . GLU A 1 433 ? -14.972 -11.298 22.456 1.00 45.22 433 GLU A O 1
ATOM 3610 N N . ARG A 1 434 ? -16.871 -12.343 23.043 1.00 52.00 434 ARG A N 1
ATOM 3611 C CA . ARG A 1 434 ? -16.211 -13.604 23.402 1.00 52.00 434 ARG A CA 1
ATOM 3612 C C . ARG A 1 434 ? -15.585 -14.295 22.190 1.00 52.00 434 ARG A C 1
ATOM 3614 O O . ARG A 1 434 ? -14.504 -14.862 22.324 1.00 52.00 434 ARG A O 1
ATOM 3621 N N . GLU A 1 435 ? -16.220 -14.236 21.023 1.00 48.69 435 GLU A N 1
ATOM 3622 C CA . GLU A 1 435 ? -15.710 -14.832 19.785 1.00 48.69 435 GLU A CA 1
ATOM 3623 C C . GLU A 1 435 ? -14.530 -14.040 19.184 1.00 48.69 435 GLU A C 1
ATOM 3625 O O . GLU A 1 435 ? -13.565 -14.637 18.703 1.00 48.69 435 GLU A O 1
ATOM 3630 N N . ILE A 1 436 ? -14.540 -12.707 19.294 1.00 48.91 436 ILE A N 1
ATOM 3631 C CA . ILE A 1 436 ? -13.430 -11.818 18.908 1.00 48.91 436 ILE A CA 1
ATOM 3632 C C . ILE A 1 436 ? -12.191 -12.129 19.743 1.00 48.91 436 ILE A C 1
ATOM 3634 O O . ILE A 1 436 ? -11.144 -12.430 19.179 1.00 48.91 436 ILE A O 1
ATOM 3638 N N . PHE A 1 437 ? -12.299 -12.126 21.076 1.00 51.06 437 PHE A N 1
ATOM 3639 C CA . PHE A 1 437 ? -11.158 -12.420 21.949 1.00 51.06 437 PHE A CA 1
ATOM 3640 C C . PHE A 1 437 ? -10.752 -13.908 21.938 1.00 51.06 437 PHE A C 1
ATOM 3642 O O . PHE A 1 437 ? -9.605 -14.228 22.257 1.00 51.06 437 PHE A O 1
ATOM 3649 N N . LYS A 1 438 ? -11.641 -14.826 21.520 1.00 53.97 438 LYS A N 1
ATOM 3650 C CA . LYS A 1 438 ? -11.281 -16.220 21.187 1.00 53.97 438 LYS A CA 1
ATOM 3651 C C . LYS A 1 438 ? -10.400 -16.303 19.940 1.00 53.97 438 LYS A C 1
ATOM 3653 O O . LYS A 1 438 ? -9.409 -17.030 19.947 1.00 53.97 438 LYS A O 1
ATOM 3658 N N . ARG A 1 439 ? -10.764 -15.591 18.868 1.00 50.38 439 ARG A N 1
ATOM 3659 C CA . ARG A 1 439 ? -10.050 -15.603 17.575 1.00 50.38 439 ARG A CA 1
ATOM 3660 C C . ARG A 1 439 ? -8.834 -14.679 17.559 1.00 50.38 439 ARG A C 1
ATOM 3662 O O . ARG A 1 439 ? -7.925 -14.871 16.755 1.00 50.38 439 ARG A O 1
ATOM 3669 N N . TRP A 1 440 ? -8.811 -13.692 18.448 1.00 51.91 440 TRP A N 1
ATOM 3670 C CA . TRP A 1 440 ? -7.806 -12.648 18.503 1.00 51.91 440 TRP A CA 1
ATOM 3671 C C . TRP A 1 440 ? -7.269 -12.466 19.913 1.00 51.91 440 TRP A C 1
ATOM 3673 O O . TRP A 1 440 ? -7.869 -11.815 20.764 1.00 51.91 440 TRP A O 1
ATOM 3683 N N . ASN A 1 441 ? -6.082 -13.015 20.146 1.00 60.50 441 ASN A N 1
ATOM 3684 C CA . ASN A 1 441 ? -5.331 -12.770 21.364 1.00 60.50 441 ASN A CA 1
ATOM 3685 C C . ASN A 1 441 ? -4.213 -11.765 21.037 1.00 60.50 441 ASN A C 1
ATOM 3687 O O . ASN A 1 441 ? -3.256 -12.151 20.360 1.00 60.50 441 ASN A O 1
ATOM 3691 N N . PRO A 1 442 ? -4.296 -10.502 21.509 1.00 56.75 442 PRO A N 1
ATOM 3692 C CA . PRO A 1 442 ? -3.276 -9.488 21.241 1.00 56.75 442 PRO A CA 1
ATOM 3693 C C . PRO A 1 442 ? -1.877 -9.941 21.665 1.00 56.75 442 PRO A C 1
ATOM 3695 O O . PRO A 1 442 ? -0.912 -9.725 20.938 1.00 56.75 442 PRO A O 1
ATOM 3698 N N . LYS A 1 443 ? -1.767 -10.657 22.795 1.00 63.66 443 LYS A N 1
ATOM 3699 C CA . LYS A 1 443 ? -0.504 -11.264 23.231 1.00 63.66 443 LYS A CA 1
ATOM 3700 C C . LYS A 1 443 ? 0.006 -12.248 22.190 1.00 63.66 443 LYS A C 1
ATOM 3702 O O . LYS A 1 443 ? 1.168 -12.170 21.824 1.00 63.66 443 LYS A O 1
ATOM 3707 N N . LYS A 1 444 ? -0.858 -13.156 21.726 1.00 68.31 444 LYS A N 1
ATOM 3708 C CA . LYS A 1 444 ? -0.491 -14.184 20.751 1.00 68.31 444 LYS A CA 1
ATOM 3709 C C . LYS A 1 444 ? -0.089 -13.556 19.424 1.00 68.31 444 LYS A C 1
ATOM 3711 O O . LYS A 1 444 ? 1.010 -13.811 18.986 1.00 68.31 444 LYS A O 1
ATOM 3716 N N . ARG A 1 445 ? -0.888 -12.667 18.826 1.00 65.88 445 ARG A N 1
ATOM 3717 C CA . ARG A 1 445 ? -0.546 -12.079 17.519 1.00 65.88 445 ARG A CA 1
ATOM 3718 C C . ARG A 1 445 ? 0.784 -11.333 17.532 1.00 65.88 445 ARG A C 1
ATOM 3720 O O . ARG A 1 445 ? 1.593 -11.537 16.637 1.00 65.88 445 ARG A O 1
ATOM 3727 N N . TRP A 1 446 ? 1.017 -10.484 18.529 1.00 63.53 446 TRP A N 1
ATOM 3728 C CA . TRP A 1 446 ? 2.267 -9.730 18.606 1.00 63.53 446 TRP A CA 1
ATOM 3729 C C . TRP A 1 446 ? 3.450 -10.586 19.087 1.00 63.53 446 TRP A C 1
ATOM 3731 O O . TRP A 1 446 ? 4.588 -10.296 18.725 1.00 63.53 446 TRP A O 1
ATOM 3741 N N . SER A 1 447 ? 3.205 -11.651 19.863 1.00 66.62 447 SER A N 1
ATOM 3742 C CA . SER A 1 447 ? 4.230 -12.653 20.191 1.00 66.62 447 SER A CA 1
ATOM 3743 C C . SER A 1 447 ? 4.592 -13.490 18.972 1.00 66.62 447 SER A C 1
ATOM 3745 O O . SER A 1 447 ? 5.770 -13.587 18.672 1.00 66.62 447 SER A O 1
ATOM 3747 N N . ASP A 1 448 ? 3.610 -14.005 18.232 1.00 68.62 448 ASP A N 1
ATOM 3748 C CA . ASP A 1 448 ? 3.784 -14.735 16.975 1.00 68.62 448 ASP A CA 1
ATOM 3749 C C . ASP A 1 448 ? 4.531 -13.851 15.974 1.00 68.62 448 ASP A C 1
ATOM 3751 O O . ASP A 1 448 ? 5.500 -14.294 15.377 1.00 68.62 448 ASP A O 1
ATOM 3755 N N . PHE A 1 449 ? 4.143 -12.578 15.834 1.00 65.19 449 PHE A N 1
ATOM 3756 C CA . PHE A 1 449 ? 4.863 -11.599 15.015 1.00 65.19 449 PHE A CA 1
ATOM 3757 C C . PHE A 1 449 ? 6.326 -11.468 15.461 1.00 65.19 449 PHE A C 1
ATOM 3759 O O . PHE A 1 449 ? 7.236 -11.614 14.651 1.00 65.19 449 PHE A O 1
ATOM 3766 N N . LYS A 1 450 ? 6.583 -11.271 16.760 1.00 67.31 450 LYS A N 1
ATOM 3767 C CA . LYS A 1 450 ? 7.944 -11.194 17.314 1.00 67.31 450 LYS A CA 1
ATOM 3768 C C . LYS A 1 450 ? 8.739 -12.488 17.102 1.00 67.31 450 LYS A C 1
ATOM 3770 O O . LYS A 1 450 ? 9.933 -12.424 16.824 1.00 67.31 450 LYS A O 1
ATOM 3775 N N . GLU A 1 451 ? 8.115 -13.647 17.272 1.00 68.88 451 GLU A N 1
ATOM 3776 C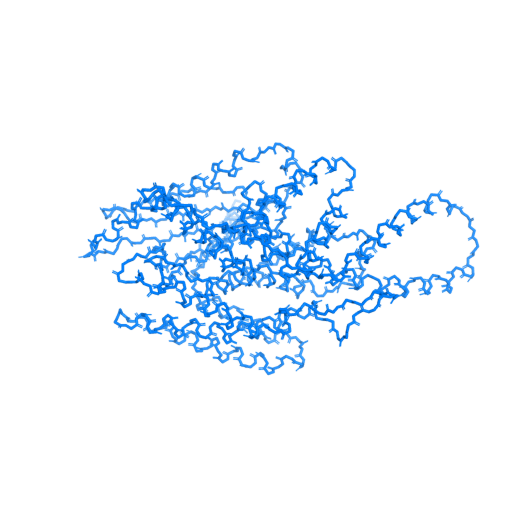 CA . GLU A 1 451 ? 8.726 -14.963 17.081 1.00 68.88 451 GLU A CA 1
ATOM 3777 C C . GLU A 1 451 ? 9.036 -15.221 15.613 1.00 68.88 451 GLU A C 1
ATOM 3779 O O . GLU A 1 451 ? 10.135 -15.666 15.313 1.00 68.88 451 GLU A O 1
ATOM 3784 N N . LYS A 1 452 ? 8.128 -14.866 14.701 1.00 66.44 452 LYS A N 1
ATOM 3785 C CA . LYS A 1 452 ? 8.336 -14.910 13.250 1.00 66.44 452 LYS A CA 1
ATOM 3786 C C . LYS A 1 452 ? 9.500 -14.022 12.840 1.00 66.44 452 LYS A C 1
ATOM 3788 O O . LYS A 1 452 ? 10.416 -14.506 12.186 1.00 66.44 452 LYS A O 1
ATOM 3793 N N . VAL A 1 453 ? 9.526 -12.773 13.311 1.00 63.72 453 VAL A N 1
ATOM 3794 C CA . VAL A 1 453 ? 10.654 -11.859 13.093 1.00 63.72 453 VAL A CA 1
ATOM 3795 C C . VAL A 1 453 ? 11.955 -12.499 13.589 1.00 63.72 453 VAL A C 1
ATOM 3797 O O . VAL A 1 453 ? 12.893 -12.636 12.815 1.00 63.72 453 VAL A O 1
ATOM 3800 N N . LYS A 1 454 ? 12.003 -12.990 14.836 1.00 65.62 454 LYS A N 1
ATOM 3801 C CA . LYS A 1 454 ? 13.198 -13.633 15.414 1.00 65.62 454 LYS A CA 1
ATOM 3802 C C . LYS A 1 454 ? 13.632 -14.915 14.701 1.00 65.62 454 LYS A C 1
ATOM 3804 O O . LYS A 1 454 ? 14.820 -15.125 14.507 1.00 65.62 454 LYS A O 1
ATOM 3809 N N . ALA A 1 455 ? 12.699 -15.785 14.327 1.00 62.34 455 ALA A N 1
ATOM 3810 C CA . ALA A 1 455 ? 12.992 -17.060 13.673 1.00 62.34 455 ALA A CA 1
ATOM 3811 C C . ALA A 1 455 ? 13.517 -16.872 12.244 1.00 62.34 455 ALA A C 1
ATOM 3813 O O . ALA A 1 455 ? 14.176 -17.758 11.702 1.00 62.34 455 ALA A O 1
ATOM 3814 N N . LYS A 1 456 ? 13.214 -15.725 11.627 1.00 60.59 456 LYS A N 1
ATOM 3815 C CA . LYS A 1 456 ? 13.654 -15.360 10.279 1.00 60.59 456 LYS A CA 1
ATOM 3816 C C . LYS A 1 456 ? 14.848 -14.398 10.275 1.00 60.59 456 LYS A C 1
ATOM 3818 O O . LYS A 1 456 ? 15.371 -14.108 9.202 1.00 60.59 456 LYS A O 1
ATOM 3823 N N . GLN A 1 457 ? 15.343 -13.990 11.451 1.00 56.12 457 GLN A N 1
ATOM 3824 C CA . GLN A 1 457 ? 16.666 -13.381 11.627 1.00 56.12 457 GLN A CA 1
ATOM 3825 C C . GLN A 1 457 ? 17.761 -14.425 11.364 1.00 56.12 457 GLN A C 1
ATOM 3827 O O . GLN A 1 457 ? 18.407 -14.931 12.277 1.00 56.12 457 GLN A O 1
ATOM 3832 N N . THR A 1 458 ? 17.985 -14.782 10.103 1.00 53.09 458 THR A N 1
ATOM 3833 C CA . THR A 1 458 ? 19.256 -15.405 9.721 1.00 53.09 458 THR A CA 1
ATOM 3834 C C . THR A 1 458 ? 20.336 -14.326 9.699 1.00 53.09 458 THR A C 1
ATOM 3836 O O . THR A 1 458 ? 20.084 -13.238 9.177 1.00 53.09 458 THR A O 1
ATOM 3839 N N . ALA A 1 459 ? 21.523 -14.629 10.237 1.00 50.09 459 ALA A N 1
ATOM 3840 C CA . ALA A 1 459 ? 22.657 -13.702 10.343 1.00 50.09 459 ALA A CA 1
ATOM 3841 C C . ALA A 1 459 ? 22.950 -12.942 9.029 1.00 50.09 459 ALA A C 1
ATOM 3843 O O . ALA A 1 459 ? 23.173 -11.735 9.060 1.00 50.09 459 ALA A O 1
ATOM 3844 N N . ASP A 1 460 ? 22.805 -13.611 7.880 1.00 50.09 460 ASP A N 1
ATOM 3845 C CA . ASP A 1 460 ? 23.075 -13.046 6.550 1.00 50.09 460 ASP A CA 1
ATOM 3846 C C . ASP A 1 460 ? 22.132 -11.898 6.134 1.00 50.09 460 ASP A C 1
ATOM 3848 O O . ASP A 1 460 ? 22.524 -11.025 5.368 1.00 50.09 460 ASP A O 1
ATOM 3852 N N . LEU A 1 461 ? 20.883 -11.878 6.615 1.00 48.59 461 LEU A N 1
ATOM 3853 C CA . LEU A 1 461 ? 19.870 -10.867 6.256 1.00 48.59 461 LEU A CA 1
ATOM 3854 C C . LEU A 1 461 ? 19.965 -9.615 7.141 1.00 48.59 461 LEU A C 1
ATOM 3856 O O . LEU A 1 461 ? 19.619 -8.518 6.710 1.00 48.59 461 LEU A O 1
ATOM 3860 N N . PHE A 1 462 ? 20.432 -9.790 8.379 1.00 44.78 462 PHE A N 1
ATOM 3861 C CA . PHE A 1 462 ? 20.508 -8.739 9.395 1.00 44.78 462 PHE A CA 1
ATOM 3862 C C . PHE A 1 462 ? 21.810 -7.931 9.297 1.00 44.78 462 PHE A C 1
ATOM 3864 O O . PHE A 1 462 ? 21.793 -6.717 9.488 1.00 44.78 462 PHE A O 1
ATOM 3871 N N . GLU A 1 463 ? 22.921 -8.580 8.924 1.00 46.00 463 GLU A N 1
ATOM 3872 C CA . GLU A 1 463 ? 24.208 -7.925 8.624 1.00 46.00 463 GLU A CA 1
ATOM 3873 C C . GLU A 1 463 ? 24.090 -6.881 7.496 1.00 46.00 463 GLU A C 1
ATOM 3875 O O . GLU A 1 463 ? 24.811 -5.882 7.489 1.00 46.00 463 GLU A O 1
ATOM 3880 N N . LEU A 1 464 ? 23.143 -7.070 6.569 1.00 48.00 464 LEU A N 1
ATOM 3881 C CA . LEU A 1 464 ? 22.922 -6.178 5.429 1.00 48.00 464 LEU A CA 1
ATOM 3882 C C . LEU A 1 464 ? 22.248 -4.838 5.791 1.00 48.00 464 LEU A C 1
ATOM 3884 O O . LEU A 1 464 ? 22.362 -3.904 4.999 1.00 48.00 464 LEU A O 1
ATOM 3888 N N . TYR A 1 465 ? 21.601 -4.697 6.960 1.00 52.31 465 TYR A N 1
ATOM 3889 C CA . TYR A 1 465 ? 20.805 -3.502 7.290 1.00 52.31 465 TYR A CA 1
ATOM 3890 C C . TYR A 1 465 ? 20.968 -3.062 8.756 1.00 52.31 465 TYR A C 1
ATOM 3892 O O . TYR A 1 465 ? 20.194 -3.443 9.636 1.00 52.31 465 TYR A O 1
ATOM 3900 N N . LYS A 1 466 ? 21.976 -2.208 9.000 1.00 51.22 466 LYS A N 1
ATOM 3901 C CA . LYS A 1 466 ? 22.361 -1.660 10.320 1.00 51.22 466 LYS A CA 1
ATOM 3902 C C . LYS A 1 466 ? 21.401 -0.608 10.911 1.00 51.22 466 LYS A C 1
ATOM 3904 O O . LYS A 1 466 ? 21.517 -0.316 12.095 1.00 51.22 466 LYS A O 1
ATOM 3909 N N . ASN A 1 467 ? 20.448 -0.077 10.138 1.00 56.53 467 ASN A N 1
ATOM 3910 C CA . ASN A 1 467 ? 19.613 1.073 10.526 1.00 56.53 467 ASN A CA 1
ATOM 3911 C C . ASN A 1 467 ? 18.120 0.695 10.611 1.00 56.53 467 ASN A C 1
ATOM 3913 O O . ASN A 1 467 ? 17.337 1.055 9.731 1.00 56.53 467 ASN A O 1
ATOM 3917 N N . GLN A 1 468 ? 17.723 -0.062 11.636 1.00 65.38 468 GLN A N 1
ATOM 3918 C CA . GLN A 1 468 ? 16.350 -0.577 11.781 1.00 65.38 468 GLN A CA 1
ATOM 3919 C C . GLN A 1 468 ? 15.461 0.331 12.645 1.00 65.38 468 GLN A C 1
ATOM 3921 O O . GLN A 1 468 ? 15.936 0.985 13.579 1.00 65.38 468 GLN A O 1
ATOM 3926 N N . VAL A 1 469 ? 14.157 0.362 12.341 1.00 66.62 469 VAL A N 1
ATOM 3927 C CA . VAL A 1 469 ? 13.148 0.954 13.232 1.00 66.62 469 VAL A CA 1
ATOM 3928 C C . VAL A 1 469 ? 12.721 -0.087 14.251 1.00 66.62 469 VAL A C 1
ATOM 3930 O O . VAL A 1 469 ? 12.024 -1.039 13.917 1.00 66.62 469 VAL A O 1
ATOM 3933 N N . CYS A 1 470 ? 13.026 0.175 15.517 1.00 72.12 470 CYS A N 1
ATOM 3934 C CA . CYS A 1 470 ? 12.502 -0.612 16.617 1.00 72.12 470 CYS A CA 1
ATOM 3935 C C . CYS A 1 470 ? 11.121 -0.078 17.026 1.00 72.12 470 CYS A C 1
ATOM 3937 O O . CYS A 1 470 ? 10.948 1.108 17.324 1.00 72.12 470 CYS A O 1
ATOM 3939 N N . ALA A 1 471 ? 10.125 -0.956 17.118 1.00 70.31 471 ALA A N 1
ATOM 3940 C CA . ALA A 1 471 ? 8.827 -0.611 17.691 1.00 70.31 471 ALA A CA 1
ATOM 3941 C C . ALA A 1 471 ? 8.693 -1.202 19.100 1.00 70.31 471 ALA A C 1
ATOM 3943 O O . ALA A 1 471 ? 8.798 -2.413 19.310 1.00 70.31 471 ALA A O 1
ATOM 3944 N N . LYS A 1 472 ? 8.425 -0.344 20.090 1.00 77.25 472 LYS A N 1
ATOM 3945 C CA . LYS A 1 472 ? 8.076 -0.739 21.460 1.00 77.25 472 LYS A CA 1
ATOM 3946 C C . LYS A 1 472 ? 6.581 -0.580 21.661 1.00 77.25 472 LYS A C 1
ATOM 3948 O O . LYS A 1 472 ? 6.079 0.506 21.935 1.00 77.25 472 LYS A O 1
ATOM 3953 N N . ILE A 1 473 ? 5.867 -1.686 21.565 1.00 72.00 473 ILE A N 1
ATOM 3954 C CA . ILE A 1 473 ? 4.413 -1.705 21.639 1.00 72.00 473 ILE A CA 1
ATOM 3955 C C . ILE A 1 473 ? 4.004 -2.149 23.039 1.00 72.00 473 ILE A C 1
ATOM 3957 O O . ILE A 1 473 ? 4.316 -3.252 23.487 1.00 72.00 473 ILE A O 1
ATOM 3961 N N . THR A 1 474 ? 3.306 -1.268 23.742 1.00 75.62 474 THR A N 1
ATOM 3962 C CA . THR A 1 474 ? 2.657 -1.541 25.020 1.00 75.62 474 THR A CA 1
ATOM 3963 C C . THR A 1 474 ? 1.161 -1.677 24.781 1.00 75.62 474 THR A C 1
ATOM 3965 O O . THR A 1 474 ? 0.496 -0.756 24.322 1.00 75.62 474 THR A O 1
ATOM 3968 N N . ILE A 1 475 ? 0.622 -2.846 25.090 1.00 70.44 475 ILE A N 1
ATOM 3969 C CA . ILE A 1 475 ? -0.802 -3.149 24.981 1.00 70.44 475 ILE A CA 1
ATOM 3970 C C . ILE A 1 475 ? -1.385 -3.130 26.384 1.00 70.44 475 ILE A C 1
ATOM 3972 O O . ILE A 1 475 ? -0.917 -3.881 27.241 1.00 70.44 475 ILE A O 1
ATOM 3976 N N . ILE A 1 476 ? -2.398 -2.296 26.592 1.00 71.50 476 ILE A N 1
ATOM 3977 C CA . ILE A 1 476 ? -3.106 -2.131 27.860 1.00 71.50 476 ILE A CA 1
ATOM 3978 C C . ILE A 1 476 ? -4.544 -2.584 27.639 1.00 71.50 476 ILE A C 1
ATOM 3980 O O . ILE A 1 476 ? -5.257 -1.975 26.847 1.00 71.50 476 ILE A O 1
ATOM 3984 N N . TYR A 1 477 ? -4.972 -3.658 28.299 1.00 68.06 477 TYR A N 1
ATOM 3985 C CA . TYR A 1 477 ? -6.326 -4.194 28.147 1.00 68.06 477 TYR A CA 1
ATOM 3986 C C . TYR A 1 477 ? -6.956 -4.545 29.491 1.00 68.06 477 TYR A C 1
ATOM 3988 O O . TYR A 1 477 ? -6.264 -5.018 30.389 1.00 68.06 477 TYR A O 1
ATOM 3996 N N . SER A 1 478 ? -8.267 -4.349 29.624 1.00 64.38 478 SER A N 1
ATOM 3997 C CA . SER A 1 478 ? -9.031 -4.834 30.780 1.00 64.38 478 SER A CA 1
ATOM 3998 C C . SER A 1 478 ? -9.458 -6.284 30.563 1.00 64.38 478 SER A C 1
ATOM 4000 O O . SER A 1 478 ? -9.921 -6.629 29.479 1.00 64.38 478 SER A O 1
ATOM 4002 N N . LYS A 1 479 ? -9.300 -7.138 31.576 1.00 63.22 479 LYS A N 1
ATOM 4003 C CA . LYS A 1 479 ? -9.859 -8.494 31.597 1.00 63.22 479 LYS A CA 1
ATOM 4004 C C . LYS A 1 479 ? -10.440 -8.770 32.973 1.00 63.22 479 LYS A C 1
ATOM 4006 O O . LYS A 1 479 ? -9.695 -8.803 33.949 1.00 63.22 479 LYS A O 1
ATOM 4011 N N . ASN A 1 480 ? -11.749 -9.021 33.039 1.00 65.56 480 ASN A N 1
ATOM 4012 C CA . ASN A 1 480 ? -12.473 -9.234 34.302 1.00 65.56 480 ASN A CA 1
ATOM 4013 C C . ASN A 1 480 ? -12.323 -8.061 35.298 1.00 65.56 480 ASN A C 1
ATOM 4015 O O . ASN A 1 480 ? -12.194 -8.287 36.497 1.00 65.56 480 ASN A O 1
ATOM 4019 N N . GLY A 1 481 ? -12.292 -6.821 34.802 1.00 65.69 481 GLY A N 1
ATOM 4020 C CA . GLY A 1 481 ? -12.136 -5.622 35.637 1.00 65.69 481 GLY A CA 1
ATOM 4021 C C . GLY A 1 481 ? -10.698 -5.327 36.082 1.00 65.69 481 GLY A C 1
ATOM 4022 O O . GLY A 1 481 ? -10.459 -4.303 36.713 1.00 65.69 481 GLY A O 1
ATOM 4023 N N . GLU A 1 482 ? -9.726 -6.175 35.730 1.00 69.31 482 GLU A N 1
ATOM 4024 C CA . GLU A 1 482 ? -8.308 -5.930 35.999 1.00 69.31 482 GLU A CA 1
ATOM 4025 C C . GLU A 1 482 ? -7.576 -5.462 34.741 1.00 69.31 482 GLU A C 1
ATOM 4027 O O . GLU A 1 482 ? -7.619 -6.119 33.696 1.00 69.31 482 GLU A O 1
ATOM 4032 N N . GLU A 1 483 ? -6.824 -4.368 34.859 1.00 76.44 483 GLU A N 1
ATOM 4033 C CA . GLU A 1 483 ? -5.929 -3.918 33.799 1.00 76.44 483 GLU A CA 1
ATOM 4034 C C . GLU A 1 483 ? -4.726 -4.864 33.668 1.00 76.44 483 GLU A C 1
ATOM 4036 O O . GLU A 1 483 ? -4.054 -5.236 34.635 1.00 76.44 483 GLU A O 1
ATOM 4041 N N . LYS A 1 484 ? -4.440 -5.268 32.434 1.00 72.44 484 LYS A N 1
ATOM 4042 C CA . LYS A 1 484 ? -3.316 -6.114 32.051 1.00 72.44 484 LYS A CA 1
ATOM 4043 C C . LYS A 1 484 ? -2.458 -5.366 31.044 1.00 72.44 484 LYS A C 1
ATOM 4045 O O . LYS A 1 484 ? -2.958 -4.737 30.117 1.00 72.44 484 LYS A O 1
ATOM 4050 N N . THR A 1 485 ? -1.143 -5.492 31.200 1.00 75.69 485 THR A N 1
ATOM 4051 C CA . THR A 1 485 ? -0.160 -4.879 30.302 1.00 75.69 485 THR A CA 1
ATOM 4052 C C . THR A 1 485 ? 0.687 -5.946 29.619 1.00 75.69 485 THR A C 1
ATOM 4054 O O . THR A 1 485 ? 1.191 -6.865 30.266 1.00 75.69 485 THR A O 1
ATOM 4057 N N . ILE A 1 486 ? 0.897 -5.804 28.312 1.00 70.50 486 ILE A N 1
ATOM 4058 C CA . ILE A 1 486 ? 1.853 -6.597 27.533 1.00 70.50 486 ILE A CA 1
ATOM 4059 C C . ILE A 1 486 ? 2.839 -5.638 26.879 1.00 70.50 486 ILE A C 1
ATOM 4061 O O . ILE A 1 486 ? 2.434 -4.662 26.258 1.00 70.50 486 ILE A O 1
ATOM 4065 N N . LYS A 1 487 ? 4.135 -5.931 26.997 1.00 76.75 487 LYS A N 1
ATOM 4066 C CA . LYS A 1 487 ? 5.202 -5.172 26.341 1.00 76.75 487 LYS A CA 1
ATOM 4067 C C . LYS A 1 487 ? 5.844 -6.036 25.265 1.00 76.75 487 LYS A C 1
ATOM 4069 O O . LYS A 1 487 ? 6.361 -7.114 25.560 1.00 76.75 487 LYS A O 1
ATOM 4074 N N . ILE A 1 488 ? 5.809 -5.561 24.031 1.00 69.81 488 ILE A N 1
ATOM 4075 C CA . ILE A 1 488 ? 6.443 -6.181 22.873 1.00 69.81 488 ILE A CA 1
ATOM 4076 C C . ILE A 1 488 ? 7.513 -5.223 22.360 1.00 69.81 488 ILE A C 1
ATOM 4078 O O . ILE A 1 488 ? 7.282 -4.024 22.241 1.00 69.81 488 ILE A O 1
ATOM 4082 N N . SER A 1 489 ? 8.682 -5.775 22.051 1.00 71.19 489 SER A N 1
ATOM 4083 C CA . SER A 1 489 ? 9.726 -5.071 21.316 1.00 71.19 489 SER A CA 1
ATOM 4084 C C . SER A 1 489 ? 9.925 -5.801 20.002 1.00 71.19 489 SER A C 1
ATOM 4086 O O . SER A 1 489 ? 10.203 -7.008 20.013 1.00 71.19 489 SER A O 1
ATOM 4088 N N . ILE A 1 490 ? 9.750 -5.066 18.916 1.00 67.75 490 ILE A N 1
ATOM 4089 C CA . ILE A 1 490 ? 10.027 -5.480 17.549 1.00 67.75 490 ILE A CA 1
ATOM 4090 C C . ILE A 1 490 ? 11.348 -4.803 17.171 1.00 67.75 490 ILE A C 1
ATOM 4092 O O . ILE A 1 490 ? 11.430 -3.586 17.352 1.00 67.75 490 ILE A O 1
ATOM 4096 N N . PRO A 1 491 ? 12.377 -5.577 16.790 1.00 58.75 491 PRO A N 1
ATOM 4097 C CA . PRO A 1 491 ? 13.646 -5.055 16.289 1.00 58.75 491 PRO A CA 1
ATOM 4098 C C . PRO A 1 491 ? 13.462 -4.091 15.126 1.00 58.75 491 PRO A C 1
ATOM 4100 O O . PRO A 1 491 ? 12.576 -4.387 14.293 1.00 58.75 491 PRO A O 1
#

Radius of gyration: 25.28 Å; Cα contacts (8 Å, |Δi|>4): 569; chains: 1; bounding box: 74×66×75 Å

Solvent-accessible surface area (backbone atoms only — not comparable to full-atom values): 27238 Å² total; per-residue (Å²): 107,73,66,59,52,50,51,50,54,60,61,65,54,62,73,80,74,74,63,42,75,52,45,74,58,56,31,50,54,48,51,58,70,49,54,86,74,59,93,44,85,93,43,48,68,42,51,56,52,41,54,53,53,53,51,50,51,50,57,55,67,77,61,80,46,87,93,48,48,68,62,52,47,53,54,48,47,53,49,46,49,64,42,48,38,36,53,46,60,69,36,39,51,77,55,59,61,95,56,69,43,70,63,84,95,42,62,39,65,62,59,62,62,73,78,41,28,57,63,52,42,52,50,52,50,53,51,51,53,54,46,45,74,75,34,82,76,50,79,58,62,67,60,48,23,50,39,21,33,36,51,46,49,38,48,50,74,73,34,64,67,58,47,48,53,45,45,52,53,51,55,69,66,42,60,80,97,54,70,62,88,73,76,68,65,60,68,58,49,53,48,18,35,44,43,55,25,33,61,33,31,67,65,15,43,63,60,24,49,49,44,53,49,49,44,50,51,50,58,57,46,53,55,51,29,59,76,70,74,45,88,73,78,94,75,85,59,69,72,82,74,53,75,66,53,47,35,8,49,53,18,50,52,52,50,49,42,72,73,37,55,62,74,89,32,44,69,57,39,53,55,52,49,55,51,51,54,51,34,50,60,70,34,37,24,20,46,49,20,16,40,68,59,34,58,47,57,47,41,72,55,53,60,51,48,57,56,50,57,54,48,51,62,53,48,71,76,66,64,92,73,83,76,74,72,70,45,51,62,51,48,51,53,50,50,53,53,48,52,56,51,35,56,53,48,49,46,57,48,46,43,43,56,20,21,49,24,17,34,26,59,75,35,77,79,43,33,76,74,39,64,61,16,40,52,48,46,51,27,61,70,62,48,50,45,77,63,71,39,88,65,16,81,93,47,60,65,67,57,65,24,81,35,38,28,43,42,77,47,85,62,101,42,46,36,41,38,35,40,39,39,31,69,68,70,86,92,64,85,47,80,35,61,56,48,36,53,69,78,47,44,72,68,54,56,55,45,50,49,43,47,51,52,57,75,50,60,44,71,80,70,52,75,76,55,90,80,50,62,26,37,40,40,35,40,38,33,47,57,95,89,40,81,44,79,47,81,45,72,39,103

pLDDT: mean 74.4, std 17.63, range [31.38, 96.94]

Sequence (491 aa):
KKFLASLISTLNNSEKMEMVEITDRVLIESLEKKLPNIEVKELEQSIEELQKLLSLWKQKQGRFQPNNRKKLFEEIIDLCAEIYPHIVNITCKPFIFSSPLRHGDIEIKNLRIIIDSSTFIQALKKEQDFAFETNKIRRDNIIHQFRVFLLGQYFLSKYEHIVNWLWEDLWDFLPRNFQCKEHPDKEKIILGVWALASLFHDCGRGIESFYKNLRGLKACFEEIFRIFEVDMPAINTDMQLNDLWERKKETFFKLLEYFMDRGEKSKYYKKIKSLLERAIENSNHGILSALLITYAEAGPLISRWNKKDMQLSMDISADEGTDTSNLAKVRTMVKKSQKATGEVISKVTLPFYSALAIAFHDIEEYWFLTPLTQFLILCDNLQEWNRLTKLGDQSIMIFPCEKIQLDVERKENFCIKVQIFYREREGEKSELEREIFKRWNPKKRWSDFKEKVKAKQTADLFELYKNQVCAKITIIYSKNGEEKTIKISIP

Mean predicted aligned error: 11.4 Å

Foldseek 3Di:
DVVVVVVVVVVVPPPPPDFDWDDLLVLLVLVLVCLVVQPDPVLPVLSVVLNVLSVVLVVLVVPPDPVCQLVSQLVVLVSLLVNQLSLLQRQQVLQQDPAQADDPPFTFHGQVCNVPVNVLSVVLVVLQVVVQVPDLDDFDPRVLLVLLLSVLSSCLSPPVVLLVQQQVQLLVLQDPLLNDPPDDPSSSLSSNLSNLQSNQLQSLVSVLVVLVVQVVVLVVVVVVCVVVVHDDPDDDSWDDDDPQLVLLLLQLLLSLCLRQVDPPSVVVSVVVNVVLVVCVRSSPRLLVSLSSLATSRCNVVSVVVVVVVVVVVVVVVVPPDDDDDVCVVVVVVVVVVSVSSSSVSCSNVSSSSSSVLSSCLPPLLCCVVGSSVVSSNVSSVPSLAPGDGNNDSVAARADPFPIKTWDWDDDVAIEIEIETEEEDDPDDPDVRVVVNCVVDPVCCVLVVSQVSLVVSPDVVSCVVDPHDHKYWYWYWYDDPNDIDIDTHIHD